Protein AF-0000000086656055 (afdb_homodimer)

Radius of gyration: 30.6 Å; Cα contacts (8 Å, |Δi|>4): 440; chains: 2; bounding box: 46×100×83 Å

pLDDT: mean 81.06, std 20.97, range [21.2, 97.69]

Foldseek 3Di:
DVPVVVCCVVVPCPPPPVPCPLVNLVVVVVVVVVCCVPDPDHDPDDVVSVVSNVVVVVVVVVVVVVVVVVLLVVCLQQLVVLLVVQVPDDPVGGPDDPVSNVVSVVSVVVVVVVCCVVCVVPPDPVCNPPPVVVVGDDDDQQDKFKKAFQAWDWFQDAPPPPPDIDIDHHGDMDIGRRNSCVVVCVVVRMGTD/DVPVVVCCVVVPCPDPPVCCPLVNLVVVVVVVVVCCVPDPDHDPDDVVSVVSNVVVVVVVVVVVVVVVVVLLVVCLQQLVVLLVVQVPDDPVGGPDDPVSNVVSVVSVVVVVVVCCVVCVVPPDPVCNPPPVVVVGDDDDQQDKFKKAFQAWAWFQDAPPPPPDIDIHHHGDMDIGRRNSCVVVCVVVRMGTD

Solvent-accessible surface area (backbone atoms only — not comparable to full-atom values): 21662 Å² total; per-residue (Å²): 126,79,67,60,62,62,43,51,72,69,54,55,65,70,56,82,60,77,67,52,47,72,55,48,43,51,52,51,44,50,48,52,32,35,32,50,68,64,39,66,53,88,55,68,57,56,60,67,54,52,51,51,49,52,50,47,47,51,50,51,50,50,49,53,50,48,37,53,48,50,52,51,50,47,38,68,62,23,33,63,47,51,52,56,55,50,70,74,41,52,82,95,64,45,41,58,51,73,69,51,46,50,48,41,52,52,49,50,51,52,52,50,50,50,45,49,59,55,40,66,70,72,48,63,79,82,62,64,69,71,60,60,76,77,70,46,41,73,64,60,49,73,43,73,34,42,32,32,24,67,36,72,42,75,68,41,55,46,82,90,48,83,92,46,61,45,69,42,49,57,69,37,71,50,78,44,43,35,65,59,41,49,66,37,46,77,72,54,46,29,41,41,102,127,78,68,58,62,63,44,49,73,69,53,54,67,71,58,82,60,76,66,51,46,72,55,47,42,50,52,52,45,50,48,53,32,35,32,50,68,65,39,67,52,88,55,67,57,56,60,68,53,51,51,52,48,51,51,49,46,50,50,52,51,50,49,52,49,49,39,53,49,50,52,52,50,47,38,67,62,22,33,62,47,51,52,55,55,50,71,74,42,52,81,95,64,46,41,58,50,72,68,51,47,51,48,40,52,52,49,50,52,52,52,50,49,50,45,48,60,54,40,65,70,72,49,63,81,82,63,64,68,72,60,61,76,77,70,46,43,72,66,61,50,73,44,74,36,43,34,32,23,68,37,71,40,76,68,41,52,48,80,90,48,82,91,47,62,46,68,42,50,57,70,38,72,50,76,44,45,35,64,59,41,49,67,36,45,75,71,54,46,29,42,42,102

Nearest PDB structures (foldseek):
  8q6o-assembly1_K  TM=7.030E-01  e=1.472E-15  Xenopus laevis
  2q9q-assembly2_F  TM=7.044E-01  e=4.323E-15  Homo sapiens
  7pfo-assembly1_G  TM=6.872E-01  e=1.896E-15  Homo sapiens
  2e9x-assembly1_D  TM=6.901E-01  e=2.443E-15  Homo sapiens
  2eho-assembly2_E  TM=6.466E-01  e=4.060E-12  Homo sapiens

InterPro domains:
  IPR008591 GINS complex subunit Sld5 [PIRSF007764] (2-193)
  IPR008591 GINS complex subunit Sld5 [PTHR21206] (64-193)
  IPR021151 GINS subunit, domain A [PF05916] (44-117)
  IPR031633 DNA replication complex GINS protein SLD5, C-terminal [PF16922] (139-193)
  IPR031633 DNA replication complex GINS protein SLD5, C-terminal [cd21692] (139-193)
  IPR036224 GINS, helical bundle-like domain superfamily [SSF158573] (20-136)
  IPR038749 GINS complex protein Sld5, alpha-helical domain [cd11711] (25-120)

Secondary structure (DSSP, 8-state):
--HHHHHHHH-----SS----HHHHHHHHHHHHHHHHH-SSPPPP-HHHHHHHHHHHHHHHHHHHHHHHHHHHHHHHTHHHHHHHHHTS-GGG-SS-HHHHHHHHHHHHHHHHHHHHHHHHHS-GGGGS--HHHH-----TT-EEEEEESS-EEEEEPTTSTT-EEEE-TT-EEEEEHHHHHHHHHHTSEEE-/--SHHHHHHH-----SS----HHHHHHHHHHHHHHHHH-SSPPPP-HHHHHHHHHHHHHHHHHHHHHHHHHHHHHHHTHHHHHHHHHTS-GGG-SS-HHHHHHHHHHHHHHHHHHHHHHHHHS-GGGGS--HHHH-----TT-EEEEEESS-EEEEEPTTSTT-EEEE-TT-EEEEEHHHHHHHHHHTSEEE-

Organism: Vespula vulgaris (NCBI:txid7454)

Structure (mmCIF, N/CA/C/O backbone):
data_AF-0000000086656055-model_v1
#
loop_
_entity.id
_entity.type
_entity.pdbx_description
1 polymer 'DNA replication complex GINS protein SLD5'
#
loop_
_atom_site.group_PDB
_atom_site.id
_atom_site.type_symbol
_atom_site.label_atom_id
_atom_site.label_alt_id
_atom_site.label_comp_id
_atom_site.label_asym_id
_atom_site.label_entity_id
_atom_site.label_seq_id
_atom_site.pdbx_PDB_ins_code
_atom_site.Cartn_x
_atom_site.Cartn_y
_atom_site.Cartn_z
_atom_site.occupancy
_atom_site.B_iso_or_equiv
_atom_site.auth_seq_id
_atom_site.auth_comp_id
_atom_site.auth_asym_id
_atom_site.auth_atom_id
_atom_site.pdbx_PDB_model_num
ATOM 1 N N . MET A 1 1 ? 23.078 -14.117 -19.203 1 21.2 1 MET A N 1
ATOM 2 C CA . MET A 1 1 ? 22.047 -13.094 -19.375 1 21.2 1 MET A CA 1
ATOM 3 C C . MET A 1 1 ? 20.984 -13.195 -18.281 1 21.2 1 MET A C 1
ATOM 5 O O . MET A 1 1 ? 20.219 -12.266 -18.078 1 21.2 1 MET A O 1
ATOM 9 N N . ASP A 1 2 ? 20.656 -14.328 -17.828 1 24.36 2 ASP A N 1
ATOM 10 C CA . ASP A 1 2 ? 19.766 -14.906 -16.828 1 24.36 2 ASP A CA 1
ATOM 11 C C . ASP A 1 2 ? 20.125 -14.43 -15.422 1 24.36 2 ASP A C 1
ATOM 13 O O . ASP A 1 2 ? 19.266 -14.336 -14.547 1 24.36 2 ASP A O 1
ATOM 17 N N . ASP A 1 3 ? 21.375 -14.211 -15.07 1 25.97 3 ASP A N 1
ATOM 18 C CA . ASP A 1 3 ? 22.047 -13.914 -13.812 1 25.97 3 ASP A CA 1
ATOM 19 C C . ASP A 1 3 ? 21.734 -12.492 -13.352 1 25.97 3 ASP A C 1
ATOM 21 O O . ASP A 1 3 ? 21.781 -12.195 -12.156 1 25.97 3 ASP A O 1
ATOM 25 N N . ILE A 1 4 ? 21.719 -11.461 -14.297 1 27.83 4 ILE A N 1
ATOM 26 C CA . ILE A 1 4 ? 21.625 -10.023 -14.031 1 27.83 4 ILE A CA 1
ATOM 27 C C . ILE A 1 4 ? 20.281 -9.703 -13.383 1 27.83 4 ILE A C 1
ATOM 29 O O . ILE A 1 4 ? 20.156 -8.727 -12.641 1 27.83 4 ILE A O 1
ATOM 33 N N . LEU A 1 5 ? 19.219 -10.25 -13.898 1 27.14 5 LEU A N 1
ATOM 34 C CA . LEU A 1 5 ? 17.891 -9.852 -13.445 1 27.14 5 LEU A CA 1
ATOM 35 C C . LEU A 1 5 ? 17.688 -10.195 -11.977 1 27.14 5 LEU A C 1
ATOM 37 O O . LEU A 1 5 ? 17 -9.469 -11.25 1 27.14 5 LEU A O 1
ATOM 41 N N . ARG A 1 6 ? 18.203 -11.32 -11.453 1 30.91 6 ARG A N 1
ATOM 42 C CA . ARG A 1 6 ? 18.141 -11.742 -10.055 1 30.91 6 ARG A CA 1
ATOM 43 C C . ARG A 1 6 ? 18.812 -10.719 -9.148 1 30.91 6 ARG A C 1
ATOM 45 O O . ARG A 1 6 ? 18.344 -10.469 -8.031 1 30.91 6 ARG A O 1
ATOM 52 N N . GLU A 1 7 ? 19.969 -10.219 -9.586 1 29.55 7 GLU A N 1
ATOM 53 C CA . GLU A 1 7 ? 20.812 -9.266 -8.867 1 29.55 7 GLU A CA 1
ATOM 54 C C . GLU A 1 7 ? 20.141 -7.906 -8.742 1 29.55 7 GLU A C 1
ATOM 56 O O . GLU A 1 7 ? 20.344 -7.188 -7.766 1 29.55 7 GLU A O 1
ATOM 61 N N . GLU A 1 8 ? 19.484 -7.484 -9.828 1 28.84 8 GLU A N 1
ATOM 62 C CA . GLU A 1 8 ? 18.891 -6.148 -9.852 1 28.84 8 GLU A CA 1
ATOM 63 C C . GLU A 1 8 ? 17.703 -6.047 -8.898 1 28.84 8 GLU A C 1
ATOM 65 O O . GLU A 1 8 ? 17.422 -4.973 -8.359 1 28.84 8 GLU A O 1
ATOM 70 N N . ILE A 1 9 ? 16.812 -7.078 -8.836 1 30.8 9 ILE A N 1
ATOM 71 C CA . ILE A 1 9 ? 15.781 -6.988 -7.809 1 30.8 9 ILE A CA 1
ATOM 72 C C . ILE A 1 9 ? 16.422 -7.051 -6.426 1 30.8 9 ILE A C 1
ATOM 74 O O . ILE A 1 9 ? 16.016 -6.336 -5.512 1 30.8 9 ILE A O 1
ATOM 78 N N . ALA A 1 10 ? 17.375 -8.008 -6.145 1 29.77 10 ALA A N 1
ATOM 79 C CA . ALA A 1 10 ? 18.094 -8.125 -4.883 1 29.77 10 ALA A CA 1
ATOM 80 C C . ALA A 1 10 ? 18.938 -6.883 -4.613 1 29.77 10 ALA A C 1
ATOM 82 O O . ALA A 1 10 ? 19.094 -6.465 -3.463 1 29.77 10 ALA A O 1
ATOM 83 N N . ASP A 1 11 ? 19.844 -6.488 -5.586 1 29.47 11 ASP A N 1
ATOM 84 C CA . ASP A 1 11 ? 20.859 -5.445 -5.465 1 29.47 11 ASP A CA 1
ATOM 85 C C . ASP A 1 11 ? 20.234 -4.055 -5.602 1 29.47 11 ASP A C 1
ATOM 87 O O . ASP A 1 11 ? 20.938 -3.084 -5.895 1 29.47 11 ASP A O 1
ATOM 91 N N . LEU A 1 12 ? 19.031 -3.891 -6.266 1 28.66 12 LEU A N 1
ATOM 92 C CA . LEU A 1 12 ? 18.688 -2.496 -5.992 1 28.66 12 LEU A CA 1
ATOM 93 C C . LEU A 1 12 ? 19.094 -2.105 -4.578 1 28.66 12 LEU A C 1
ATOM 95 O O . LEU A 1 12 ? 18.625 -2.705 -3.605 1 28.66 12 LEU A O 1
ATOM 99 N N . ASP A 1 13 ? 20.297 -1.839 -4.348 1 27.83 13 ASP A N 1
ATOM 100 C CA . ASP A 1 13 ? 21 -1.102 -3.299 1 27.83 13 ASP A CA 1
ATOM 101 C C . ASP A 1 13 ? 20.062 -0.095 -2.625 1 27.83 13 ASP A C 1
ATOM 103 O O . ASP A 1 13 ? 20.031 1.077 -3.004 1 27.83 13 ASP A O 1
ATOM 107 N N . ILE A 1 14 ? 18.766 -0.326 -2.57 1 30.94 14 ILE A N 1
ATOM 108 C CA . ILE A 1 14 ? 18.172 0.577 -1.591 1 30.94 14 ILE A CA 1
ATOM 109 C C . ILE A 1 14 ? 19.156 0.821 -0.45 1 30.94 14 ILE A C 1
ATOM 111 O O . ILE A 1 14 ? 19.516 -0.11 0.272 1 30.94 14 ILE A O 1
ATOM 115 N N . GLU A 1 15 ? 20.234 1.447 -0.644 1 30.2 15 GLU A N 1
ATOM 116 C CA . GLU A 1 15 ? 21.047 1.995 0.437 1 30.2 15 GLU A CA 1
ATOM 117 C C . GLU A 1 15 ? 20.344 1.842 1.785 1 30.2 15 GLU A C 1
ATOM 119 O O . GLU A 1 15 ? 19.109 1.752 1.848 1 30.2 15 GLU A O 1
ATOM 124 N N . GLU A 1 16 ? 20.984 1.307 2.838 1 32.03 16 GLU A N 1
ATOM 125 C CA . GLU A 1 16 ? 20.703 1.266 4.27 1 32.03 16 GLU A CA 1
ATOM 126 C C . GLU A 1 16 ? 19.812 2.426 4.691 1 32.03 16 GLU A C 1
ATOM 128 O O . GLU A 1 16 ? 19.781 2.795 5.867 1 32.03 16 GLU A O 1
ATOM 133 N N . GLU A 1 17 ? 19.688 3.434 3.895 1 34.53 17 GLU A N 1
ATOM 134 C CA . GLU A 1 17 ? 18.734 4.379 4.457 1 34.53 17 GLU A CA 1
ATOM 135 C C . GLU A 1 17 ? 17.516 3.654 5.035 1 34.53 17 GLU A C 1
ATOM 137 O O . GLU A 1 17 ? 17.031 2.693 4.445 1 34.53 17 GLU A O 1
ATOM 142 N N . GLU A 1 18 ? 17.344 3.643 6.352 1 37.19 18 GLU A N 1
ATOM 143 C CA . GLU A 1 18 ? 16.328 2.949 7.152 1 37.19 18 GLU A CA 1
ATOM 144 C C . GLU A 1 18 ? 15.094 2.619 6.324 1 37.19 18 GLU A C 1
ATOM 146 O O . GLU A 1 18 ? 14.406 3.521 5.844 1 37.19 18 GLU A O 1
ATOM 151 N N . VAL A 1 19 ? 15.117 1.84 5.301 1 38.5 19 VAL A N 1
ATOM 152 C CA . VAL A 1 19 ? 13.906 1.247 4.742 1 38.5 19 VAL A CA 1
ATOM 153 C C . VAL A 1 19 ? 12.766 1.342 5.758 1 38.5 19 VAL A C 1
ATOM 155 O O . VAL A 1 19 ? 12.773 0.646 6.777 1 38.5 19 VAL A O 1
ATOM 158 N N . LEU A 1 20 ? 12.406 2.395 6.25 1 46.56 20 LEU A N 1
ATOM 159 C CA . LEU A 1 20 ? 11.062 2.363 6.812 1 46.56 20 LEU A CA 1
ATOM 160 C C . LEU A 1 20 ? 10.234 1.247 6.18 1 46.56 20 LEU A C 1
ATOM 162 O O . LEU A 1 20 ? 9.992 1.257 4.973 1 46.56 20 LEU A O 1
ATOM 166 N N . THR A 1 21 ? 10.617 -0.072 6.449 1 51.25 21 THR A N 1
ATOM 167 C CA . THR A 1 21 ? 9.766 -1.158 5.98 1 51.25 21 THR A CA 1
ATOM 168 C C . THR A 1 21 ? 8.375 -0.643 5.637 1 51.25 21 THR A C 1
ATOM 170 O O . THR A 1 21 ? 7.953 0.404 6.133 1 51.25 21 THR A O 1
ATOM 173 N N . ALA A 1 22 ? 7.902 -0.973 4.441 1 55.06 22 ALA A N 1
ATOM 174 C CA . ALA A 1 22 ? 6.551 -0.611 4.023 1 55.06 22 ALA A CA 1
ATOM 175 C C . ALA A 1 22 ? 5.652 -0.368 5.234 1 55.06 22 ALA A C 1
ATOM 177 O O . ALA A 1 22 ? 4.871 0.588 5.254 1 55.06 22 ALA A O 1
ATOM 178 N N . GLU A 1 23 ? 5.938 -1.259 6.223 1 57.47 23 GLU A N 1
ATOM 179 C CA . GLU A 1 23 ? 5.098 -1.159 7.414 1 57.47 23 GLU A CA 1
ATOM 180 C C . GLU A 1 23 ? 5.387 0.123 8.188 1 57.47 23 GLU A C 1
ATOM 182 O O . GLU A 1 23 ? 4.465 0.805 8.641 1 57.47 23 GLU A O 1
ATOM 187 N N . ASN A 1 24 ? 6.637 0.368 8.148 1 67.94 24 ASN A N 1
ATOM 188 C CA . ASN A 1 24 ? 7.031 1.541 8.922 1 67.94 24 ASN A CA 1
ATOM 189 C C . ASN A 1 24 ? 6.68 2.836 8.195 1 67.94 24 ASN A C 1
ATOM 191 O O . ASN A 1 24 ? 6.25 3.807 8.82 1 67.94 24 ASN A O 1
ATOM 195 N N . ALA A 1 25 ? 6.727 2.682 6.938 1 68.62 25 ALA A N 1
ATOM 196 C CA . ALA A 1 25 ? 6.406 3.871 6.152 1 68.62 25 ALA A CA 1
ATOM 197 C C . ALA A 1 25 ? 4.918 4.199 6.238 1 68.62 25 ALA A C 1
ATOM 199 O O . ALA A 1 25 ? 4.539 5.367 6.363 1 68.62 25 ALA A O 1
ATOM 200 N N . LEU A 1 26 ? 4.125 3.174 6.316 1 75.44 26 LEU A N 1
ATOM 201 C CA . LEU A 1 26 ? 2.678 3.355 6.395 1 75.44 26 LEU A CA 1
ATOM 202 C C . LEU A 1 26 ? 2.281 4.008 7.715 1 75.44 26 LEU A C 1
ATOM 204 O O . LEU A 1 26 ? 1.48 4.945 7.73 1 75.44 26 LEU A O 1
ATOM 208 N N . GLU A 1 27 ? 2.855 3.461 8.656 1 79.19 27 GLU A N 1
ATOM 209 C CA . GLU A 1 27 ? 2.551 4.016 9.969 1 79.19 27 GLU A CA 1
ATOM 210 C C . GLU A 1 27 ? 3.006 5.469 10.07 1 79.19 27 GLU A C 1
ATOM 212 O O . GLU A 1 27 ? 2.297 6.309 10.633 1 79.19 27 GLU A O 1
ATOM 217 N N . ALA A 1 28 ? 4.148 5.723 9.586 1 83.19 28 ALA A N 1
ATOM 218 C CA . ALA A 1 28 ? 4.711 7.07 9.641 1 83.19 28 ALA A CA 1
ATOM 219 C C . ALA A 1 28 ? 3.832 8.062 8.883 1 83.19 28 ALA A C 1
ATOM 221 O O . ALA A 1 28 ? 3.586 9.172 9.359 1 83.19 28 ALA A O 1
ATOM 222 N N . ILE A 1 29 ? 3.375 7.652 7.762 1 82.06 29 ILE A N 1
ATOM 223 C CA . ILE A 1 29 ? 2.562 8.547 6.941 1 82.06 29 ILE A CA 1
ATOM 224 C C . ILE A 1 29 ? 1.197 8.75 7.598 1 82.06 29 ILE A C 1
ATOM 226 O O . ILE A 1 29 ? 0.623 9.836 7.527 1 82.06 29 ILE A O 1
ATOM 230 N N . GLU A 1 30 ? 0.722 7.738 8.117 1 84.81 30 GLU A N 1
ATOM 231 C CA . GLU A 1 30 ? -0.55 7.852 8.828 1 84.81 30 GLU A CA 1
ATOM 232 C C . GLU A 1 30 ? -0.446 8.82 10 1 84.81 30 GLU A C 1
ATOM 234 O O . GLU A 1 30 ? -1.353 9.625 10.234 1 84.81 30 GLU A O 1
ATOM 239 N N . ASN A 1 31 ? 0.591 8.672 10.688 1 88.19 31 ASN A N 1
ATOM 240 C CA . ASN A 1 31 ? 0.821 9.586 11.797 1 88.19 31 ASN A CA 1
ATOM 241 C C . ASN A 1 31 ? 0.947 11.031 11.312 1 88.19 31 ASN A C 1
ATOM 243 O O . ASN A 1 31 ? 0.385 11.945 11.914 1 88.19 31 ASN A O 1
ATOM 247 N N . ALA A 1 32 ? 1.705 11.18 10.289 1 91.44 32 ALA A N 1
ATOM 248 C CA . ALA A 1 32 ? 1.861 12.516 9.711 1 91.44 32 ALA A CA 1
ATOM 249 C C . ALA A 1 32 ? 0.515 13.078 9.273 1 91.44 32 ALA A C 1
ATOM 251 O O . ALA A 1 32 ? 0.246 14.273 9.461 1 91.44 32 ALA A O 1
ATOM 252 N N . TRP A 1 33 ? -0.268 12.227 8.695 1 91.44 33 TRP A N 1
ATOM 253 C CA . TRP A 1 33 ? -1.6 12.625 8.25 1 91.44 33 TRP A CA 1
ATOM 254 C C . TRP A 1 33 ? -2.461 13.062 9.438 1 91.44 33 TRP A C 1
ATOM 256 O O . TRP A 1 33 ? -3.088 14.117 9.398 1 91.44 33 TRP A O 1
ATOM 266 N N . LEU A 1 34 ? -2.48 12.273 10.43 1 93.31 34 LEU A N 1
ATOM 267 C CA . LEU A 1 34 ? -3.275 12.594 11.609 1 93.31 34 LEU A CA 1
ATOM 268 C C . LEU A 1 34 ? -2.818 13.906 12.234 1 93.31 34 LEU A C 1
ATOM 270 O O . LEU A 1 34 ? -3.645 14.75 12.594 1 93.31 34 LEU A O 1
ATOM 274 N N . ASN A 1 35 ? -1.538 14.047 12.383 1 95.88 35 ASN A N 1
ATOM 275 C CA . ASN A 1 35 ? -0.995 15.281 12.938 1 95.88 35 ASN A CA 1
ATOM 276 C C . ASN A 1 35 ? -1.42 16.5 12.117 1 95.88 35 ASN A C 1
ATOM 278 O O . ASN A 1 35 ? -1.845 17.516 12.672 1 95.88 35 ASN A O 1
ATOM 282 N N . GLU A 1 36 ? -1.27 16.359 10.82 1 96.31 36 GLU A N 1
ATOM 283 C CA . GLU A 1 36 ? -1.662 17.469 9.953 1 96.31 36 GLU A CA 1
ATOM 284 C C . GLU A 1 36 ? -3.158 17.75 10.062 1 96.31 36 GLU A C 1
ATOM 286 O O . GLU A 1 36 ? -3.576 18.906 10.094 1 96.31 36 GLU A O 1
ATOM 291 N N . LYS A 1 37 ? -3.934 16.719 10.141 1 95.62 37 LYS A N 1
ATOM 292 C CA . LYS A 1 37 ? -5.391 16.828 10.164 1 95.62 37 LYS A CA 1
ATOM 293 C C . LYS A 1 37 ? -5.867 17.516 11.438 1 95.62 37 LYS A C 1
ATOM 295 O O . LYS A 1 37 ? -6.773 18.359 11.391 1 95.62 37 LYS A O 1
ATOM 300 N N . PHE A 1 38 ? -5.203 17.25 12.555 1 96.12 38 PHE A N 1
ATOM 301 C CA . PHE A 1 38 ? -5.77 17.688 13.82 1 96.12 38 PHE A CA 1
ATOM 302 C C . PHE A 1 38 ? -4.977 18.859 14.391 1 96.12 38 PHE A C 1
ATOM 304 O O . PHE A 1 38 ? -5.359 19.453 15.406 1 96.12 38 PHE A O 1
ATOM 311 N N . SER A 1 39 ? -3.879 19.219 13.758 1 97.62 39 SER A N 1
ATOM 312 C CA . SER A 1 39 ? -3.158 20.422 14.156 1 97.62 39 SER A CA 1
ATOM 313 C C . SER A 1 39 ? -3.854 21.672 13.633 1 97.62 39 SER A C 1
ATOM 315 O O . SER A 1 39 ? -4.328 21.703 12.5 1 97.62 39 SER A O 1
ATOM 317 N N . PRO A 1 40 ? -3.902 22.719 14.406 1 96.75 40 PRO A N 1
ATOM 318 C CA . PRO A 1 40 ? -4.492 23.969 13.906 1 96.75 40 PRO A CA 1
ATOM 319 C C . PRO A 1 40 ? -3.596 24.672 12.891 1 96.75 40 PRO A C 1
ATOM 321 O O . PRO A 1 40 ? -4.098 25.359 12 1 96.75 40 PRO A O 1
ATOM 324 N N . GLU A 1 41 ? -2.303 24.484 13.023 1 97.31 41 GLU A N 1
ATOM 325 C CA . GLU A 1 41 ? -1.353 25.109 12.117 1 97.31 41 GLU A CA 1
ATOM 326 C C . GLU A 1 41 ? -0.838 24.109 11.078 1 97.31 41 GLU A C 1
ATOM 328 O O . GLU A 1 41 ? -1.028 22.906 11.219 1 97.31 41 GLU A O 1
ATOM 333 N N . ILE A 1 42 ? -0.306 24.656 10.023 1 97.62 42 ILE A N 1
ATOM 334 C CA . ILE A 1 42 ? 0.358 23.797 9.047 1 97.62 42 ILE A CA 1
ATOM 335 C C . ILE A 1 42 ? 1.682 23.297 9.617 1 97.62 42 ILE A C 1
ATOM 337 O O . ILE A 1 42 ? 2.412 24.047 10.266 1 97.62 42 ILE A O 1
ATOM 341 N N . LEU A 1 43 ? 1.909 22.031 9.438 1 97.25 43 LEU A N 1
ATOM 342 C CA . LEU A 1 43 ? 3.133 21.422 9.945 1 97.25 43 LEU A CA 1
ATOM 343 C C . LEU A 1 43 ? 4.184 21.312 8.844 1 97.25 43 LEU A C 1
ATOM 345 O O . LEU A 1 43 ? 3.877 21.516 7.664 1 97.25 43 LEU A O 1
ATOM 349 N N . PRO A 1 44 ? 5.449 21.062 9.312 1 95.62 44 PRO A N 1
ATOM 350 C CA . PRO A 1 44 ? 6.453 20.828 8.266 1 95.62 44 PRO A CA 1
ATOM 351 C C . PRO A 1 44 ? 6.062 19.719 7.301 1 95.62 44 PRO A C 1
ATOM 353 O O . PRO A 1 44 ? 5.543 18.688 7.723 1 95.62 44 PRO A O 1
ATOM 356 N N . HIS A 1 45 ? 6.32 19.984 6.055 1 94.56 45 HIS A N 1
ATOM 357 C CA . HIS A 1 45 ? 5.91 19.016 5.051 1 94.56 45 HIS A CA 1
ATOM 358 C C . HIS A 1 45 ? 6.672 17.703 5.207 1 94.56 45 HIS A C 1
ATOM 360 O O . HIS A 1 45 ? 7.812 17.703 5.68 1 94.56 45 HIS A O 1
ATOM 366 N N . LYS A 1 46 ? 6.016 16.688 4.895 1 92.06 46 LYS A N 1
ATOM 367 C CA . LYS A 1 46 ? 6.617 15.359 4.934 1 92.06 46 LYS A CA 1
ATOM 368 C C . LYS A 1 46 ? 6.746 14.773 3.529 1 92.06 46 LYS A C 1
ATOM 370 O O . LYS A 1 46 ? 6.363 13.633 3.291 1 92.06 46 LYS A O 1
ATOM 375 N N . PHE A 1 47 ? 7.352 15.5 2.725 1 88 47 PHE A N 1
ATOM 376 C CA . PHE A 1 47 ? 7.453 15.133 1.316 1 88 47 PHE A CA 1
ATOM 377 C C . PHE A 1 47 ? 8.156 13.789 1.156 1 88 47 PHE A C 1
ATOM 379 O O . PHE A 1 47 ? 7.75 12.969 0.331 1 88 47 PHE A O 1
ATOM 386 N N . ASP A 1 48 ? 9.172 13.625 1.886 1 87.06 48 ASP A N 1
ATOM 387 C CA . ASP A 1 48 ? 9.938 12.383 1.786 1 87.06 48 ASP A CA 1
ATOM 388 C C . ASP A 1 48 ? 9.062 11.172 2.129 1 87.06 48 ASP A C 1
ATOM 390 O O . ASP A 1 48 ? 9.164 10.125 1.487 1 87.06 48 ASP A O 1
ATOM 394 N N . LEU A 1 49 ? 8.25 11.352 3.115 1 86.44 49 LEU A N 1
ATOM 395 C CA . LEU A 1 49 ? 7.355 10.266 3.514 1 86.44 49 LEU A CA 1
ATOM 396 C C . LEU A 1 49 ? 6.312 10 2.436 1 86.44 49 LEU A C 1
ATOM 398 O O . LEU A 1 49 ? 6 8.844 2.141 1 86.44 49 LEU A O 1
ATOM 402 N N . VAL A 1 50 ? 5.824 11.055 1.857 1 87.88 50 VAL A N 1
ATOM 403 C CA . VAL A 1 50 ? 4.836 10.938 0.789 1 87.88 50 VAL A CA 1
ATOM 404 C C . VAL A 1 50 ? 5.453 10.211 -0.406 1 87.88 50 VAL A C 1
ATOM 406 O O . VAL A 1 50 ? 4.844 9.289 -0.96 1 87.88 50 VAL A O 1
ATOM 409 N N . ASP A 1 51 ? 6.582 10.586 -0.692 1 86.88 51 ASP A N 1
ATOM 410 C CA . ASP A 1 51 ? 7.289 9.977 -1.811 1 86.88 51 ASP A CA 1
ATOM 411 C C . ASP A 1 51 ? 7.535 8.492 -1.558 1 86.88 51 ASP A C 1
ATOM 413 O O . ASP A 1 51 ? 7.32 7.66 -2.445 1 86.88 51 ASP A O 1
ATOM 417 N N . CYS A 1 52 ? 7.949 8.18 -0.417 1 85.19 52 CYS A N 1
ATOM 418 C CA . CYS A 1 52 ? 8.164 6.793 -0.033 1 85.19 52 CYS A CA 1
ATOM 419 C C . CYS A 1 52 ? 6.871 5.988 -0.152 1 85.19 52 CYS A C 1
ATOM 421 O O . CYS A 1 52 ? 6.879 4.863 -0.657 1 85.19 52 CYS A O 1
ATOM 423 N N . MET A 1 53 ? 5.832 6.578 0.242 1 84.69 53 MET A N 1
ATOM 424 C CA . MET A 1 53 ? 4.539 5.902 0.184 1 84.69 53 MET A CA 1
ATOM 425 C C . MET A 1 53 ? 4.117 5.652 -1.261 1 84.69 53 MET A C 1
ATOM 427 O O . MET A 1 53 ? 3.584 4.59 -1.582 1 84.69 53 MET A O 1
ATOM 431 N N . LEU A 1 54 ? 4.332 6.602 -2.062 1 86.94 54 LEU A N 1
ATOM 432 C CA . LEU A 1 54 ? 4.004 6.461 -3.477 1 86.94 54 LEU A CA 1
ATOM 433 C C . LEU A 1 54 ? 4.785 5.312 -4.105 1 86.94 54 LEU A C 1
ATOM 435 O O . LEU A 1 54 ? 4.242 4.547 -4.902 1 86.94 54 LEU A O 1
ATOM 439 N N . GLN A 1 55 ? 5.953 5.234 -3.729 1 86.38 55 GLN A N 1
ATOM 440 C CA . GLN A 1 55 ? 6.785 4.145 -4.227 1 86.38 55 GLN A CA 1
ATOM 441 C C . GLN A 1 55 ? 6.273 2.793 -3.742 1 86.38 55 GLN A C 1
ATOM 443 O O . GLN A 1 55 ? 6.238 1.825 -4.504 1 86.38 55 GLN A O 1
ATOM 448 N N . GLN A 1 56 ? 5.895 2.779 -2.514 1 82.75 56 GLN A N 1
ATOM 449 C CA . GLN A 1 56 ? 5.359 1.545 -1.949 1 82.75 56 GLN A CA 1
ATOM 450 C C . GLN A 1 56 ? 4.07 1.134 -2.65 1 82.75 56 GLN A C 1
ATOM 452 O O . GLN A 1 56 ? 3.869 -0.045 -2.953 1 82.75 56 GLN A O 1
ATOM 457 N N . ILE A 1 57 ? 3.227 2.068 -2.807 1 85.31 57 ILE A N 1
ATOM 458 C CA . ILE A 1 57 ? 1.975 1.809 -3.51 1 85.31 57 ILE A CA 1
ATOM 459 C C . ILE A 1 57 ? 2.271 1.241 -4.898 1 85.31 57 ILE A C 1
ATOM 461 O O . ILE A 1 57 ? 1.681 0.238 -5.301 1 85.31 57 ILE A O 1
ATOM 465 N N . SER A 1 58 ? 3.156 1.859 -5.602 1 88.31 58 SER A N 1
ATOM 466 C CA . SER A 1 58 ? 3.539 1.415 -6.938 1 88.31 58 SER A CA 1
ATOM 467 C C . SER A 1 58 ? 4.074 -0.012 -6.91 1 88.31 58 SER A C 1
ATOM 469 O O . SER A 1 58 ? 3.73 -0.826 -7.773 1 88.31 58 SER A O 1
ATOM 471 N N . HIS A 1 59 ? 4.891 -0.257 -5.957 1 84.94 59 HIS A N 1
ATOM 472 C CA . HIS A 1 59 ? 5.461 -1.592 -5.812 1 84.94 59 HIS A CA 1
ATOM 473 C C . HIS A 1 59 ? 4.371 -2.633 -5.574 1 84.94 59 HIS A C 1
ATOM 475 O O . HIS A 1 59 ? 4.383 -3.701 -6.188 1 84.94 59 HIS A O 1
ATOM 481 N N . MET A 1 60 ? 3.496 -2.299 -4.742 1 84.12 60 MET A N 1
ATOM 482 C CA . MET A 1 60 ? 2.395 -3.211 -4.445 1 84.12 60 MET A CA 1
ATOM 483 C C . MET A 1 60 ? 1.543 -3.455 -5.688 1 84.12 60 MET A C 1
ATOM 485 O O . MET A 1 60 ? 1.151 -4.59 -5.961 1 84.12 60 MET A O 1
ATOM 489 N N . GLU A 1 61 ? 1.249 -2.449 -6.359 1 87.5 61 GLU A N 1
ATOM 490 C CA . GLU A 1 61 ? 0.471 -2.57 -7.59 1 87.5 61 GLU A CA 1
ATOM 491 C C . GLU A 1 61 ? 1.18 -3.459 -8.609 1 87.5 61 GLU A C 1
ATOM 493 O O . GLU A 1 61 ? 0.551 -4.309 -9.242 1 87.5 61 GLU A O 1
ATOM 498 N N . GLU A 1 62 ? 2.416 -3.223 -8.742 1 89.75 62 GLU A N 1
ATOM 499 C CA . GLU A 1 62 ? 3.199 -3.998 -9.703 1 89.75 62 GLU A CA 1
ATOM 500 C C . GLU A 1 62 ? 3.221 -5.477 -9.328 1 89.75 62 GLU A C 1
ATOM 502 O O . GLU A 1 62 ? 3.139 -6.348 -10.195 1 89.75 62 GLU A O 1
ATOM 507 N N . ASN A 1 63 ? 3.383 -5.707 -8.047 1 86.12 63 ASN A N 1
ATOM 508 C CA . ASN A 1 63 ? 3.381 -7.09 -7.574 1 86.12 63 ASN A CA 1
ATOM 509 C C . ASN A 1 63 ? 2.057 -7.781 -7.879 1 86.12 63 ASN A C 1
ATOM 511 O O . ASN A 1 63 ? 2.041 -8.93 -8.328 1 86.12 63 ASN A O 1
ATOM 515 N N . MET A 1 64 ? 1.02 -7.129 -7.609 1 88.81 64 MET A N 1
ATOM 516 C CA . MET A 1 64 ? -0.306 -7.688 -7.863 1 88.81 64 MET A CA 1
ATOM 517 C C . MET A 1 64 ? -0.505 -7.961 -9.352 1 88.81 64 MET A C 1
ATOM 519 O O . MET A 1 64 ? -1.001 -9.023 -9.727 1 88.81 64 MET A O 1
ATOM 523 N N . LYS A 1 65 ? -0.127 -7.023 -10.172 1 91.38 65 LYS A N 1
ATOM 524 C CA . LYS A 1 65 ? -0.236 -7.195 -11.617 1 91.38 65 LYS A CA 1
ATOM 525 C C . LYS A 1 65 ? 0.608 -8.375 -12.102 1 91.38 65 LYS A C 1
ATOM 527 O O . LYS A 1 65 ? 0.164 -9.164 -12.938 1 91.38 65 LYS A O 1
ATOM 532 N N . SER A 1 66 ? 1.785 -8.375 -11.586 1 93.25 66 SER A N 1
ATOM 533 C CA . SER A 1 66 ? 2.678 -9.469 -11.938 1 93.25 66 SER A CA 1
ATOM 534 C C . SER A 1 66 ? 2.082 -10.82 -11.547 1 93.25 66 SER A C 1
ATOM 536 O O . SER A 1 66 ? 2.121 -11.773 -12.328 1 93.25 66 SER A O 1
ATOM 538 N N . TYR A 1 67 ? 1.559 -10.914 -10.367 1 94.94 67 TYR A N 1
ATOM 539 C CA . TYR A 1 67 ? 0.9 -12.133 -9.906 1 94.94 67 TYR A CA 1
ATOM 540 C C . TYR A 1 67 ? -0.198 -12.562 -10.867 1 94.94 67 TYR A C 1
ATOM 542 O O . TYR A 1 67 ? -0.24 -13.719 -11.297 1 94.94 67 TYR A O 1
ATOM 550 N N . LEU A 1 68 ? -1.073 -11.688 -11.203 1 94 68 LEU A N 1
ATOM 551 C CA . LEU A 1 68 ? -2.197 -11.984 -12.086 1 94 68 LEU A CA 1
ATOM 552 C C . LEU A 1 68 ? -1.71 -12.359 -13.477 1 94 68 LEU A C 1
ATOM 554 O O . LEU A 1 68 ? -2.234 -13.281 -14.094 1 94 68 LEU A O 1
ATOM 558 N N . ARG A 1 69 ? -0.734 -11.641 -13.953 1 95.88 69 ARG A N 1
ATOM 559 C CA . ARG A 1 69 ? -0.171 -11.922 -15.266 1 95.88 69 ARG A CA 1
ATOM 560 C C . ARG A 1 69 ? 0.424 -13.32 -15.32 1 95.88 69 ARG A C 1
ATOM 562 O O . ARG A 1 69 ? 0.225 -14.055 -16.297 1 95.88 69 ARG A O 1
ATOM 569 N N . ILE A 1 70 ? 1.146 -13.641 -14.328 1 97.25 70 ILE A N 1
ATOM 570 C CA . ILE A 1 70 ? 1.793 -14.953 -14.273 1 97.25 70 ILE A CA 1
ATOM 571 C C . ILE A 1 70 ? 0.735 -16.047 -14.281 1 97.25 70 ILE A C 1
ATOM 573 O O . ILE A 1 70 ? 0.887 -17.062 -14.977 1 97.25 70 ILE A O 1
ATOM 577 N N . ARG A 1 71 ? -0.346 -15.883 -13.531 1 97.38 71 ARG A N 1
ATOM 578 C CA . ARG A 1 71 ? -1.421 -16.875 -13.516 1 97.38 71 ARG A CA 1
ATOM 579 C C . ARG A 1 71 ? -2.062 -17 -14.891 1 97.38 71 ARG A C 1
ATOM 581 O O . ARG A 1 71 ? -2.279 -18.109 -15.375 1 97.38 71 ARG A O 1
ATOM 588 N N . LEU A 1 72 ? -2.301 -15.906 -15.516 1 97.25 72 LEU A N 1
ATOM 589 C CA . LEU A 1 72 ? -2.908 -15.945 -16.844 1 97.25 72 LEU A CA 1
ATOM 590 C C . LEU A 1 72 ? -1.978 -16.609 -17.844 1 97.25 72 LEU A C 1
ATOM 592 O O . LEU A 1 72 ? -2.432 -17.344 -18.734 1 97.25 72 LEU A O 1
ATOM 596 N N . GLU A 1 73 ? -0.729 -16.312 -17.75 1 97.31 73 GLU A N 1
ATOM 597 C CA . GLU A 1 73 ? 0.258 -16.938 -18.625 1 97.31 73 GLU A CA 1
ATOM 598 C C . GLU A 1 73 ? 0.263 -18.453 -18.453 1 97.31 73 GLU A C 1
ATOM 600 O O . GLU A 1 73 ? 0.334 -19.203 -19.438 1 97.31 73 GLU A O 1
ATOM 605 N N . LYS A 1 74 ? 0.251 -18.922 -17.219 1 97.69 74 LYS A N 1
ATOM 606 C CA . LYS A 1 74 ? 0.202 -20.359 -16.969 1 97.69 74 LYS A CA 1
ATOM 607 C C . LYS A 1 74 ? -1.076 -20.969 -17.531 1 97.69 74 LYS A C 1
ATOM 609 O O . LYS A 1 74 ? -1.05 -22.078 -18.062 1 97.69 74 LYS A O 1
ATOM 614 N N . ILE A 1 75 ? -2.176 -20.281 -17.359 1 97.62 75 ILE A N 1
ATOM 615 C CA . ILE A 1 75 ? -3.449 -20.766 -17.875 1 97.62 75 ILE A CA 1
ATOM 616 C C . ILE A 1 75 ? -3.367 -20.906 -19.406 1 97.62 75 ILE A C 1
ATOM 618 O O . ILE A 1 75 ? -3.826 -21.906 -19.969 1 97.62 75 ILE A O 1
ATOM 622 N N . GLU A 1 76 ? -2.789 -19.938 -20.047 1 95.81 76 GLU A N 1
ATOM 623 C CA . GLU A 1 76 ? -2.621 -20 -21.5 1 95.81 76 GLU A CA 1
ATOM 624 C C . GLU A 1 76 ? -1.7 -21.156 -21.906 1 95.81 76 GLU A C 1
ATOM 626 O O . GLU A 1 76 ? -1.976 -21.859 -22.859 1 95.81 76 GLU A O 1
ATOM 631 N N . LYS A 1 77 ? -0.696 -21.328 -21.188 1 95.06 77 LYS A N 1
ATOM 632 C CA . LYS A 1 77 ? 0.328 -22.312 -21.516 1 95.06 77 LYS A CA 1
ATOM 633 C C . LYS A 1 77 ? -0.176 -23.734 -21.281 1 95.06 77 LYS A C 1
ATOM 635 O O . LYS A 1 77 ? 0.145 -24.656 -22.047 1 95.06 77 LYS A O 1
ATOM 640 N N . TYR A 1 78 ? -0.958 -23.906 -20.25 1 96.19 78 TYR A N 1
ATOM 641 C CA . TYR A 1 78 ? -1.394 -25.25 -19.859 1 96.19 78 TYR A CA 1
ATOM 642 C C . TYR A 1 78 ? -2.914 -25.344 -19.828 1 96.19 78 TYR A C 1
ATOM 644 O O . TYR A 1 78 ? -3.488 -25.953 -18.922 1 96.19 78 TYR A O 1
ATOM 652 N N . THR A 1 79 ? -3.566 -24.75 -20.719 1 95.31 79 THR A N 1
ATOM 653 C CA . THR A 1 79 ? -5.008 -24.516 -20.703 1 95.31 79 THR A CA 1
ATOM 654 C C . THR A 1 79 ? -5.766 -25.844 -20.578 1 95.31 79 THR A C 1
ATOM 656 O O . THR A 1 79 ? -6.594 -26 -19.672 1 95.31 79 THR A O 1
ATOM 659 N N . ILE A 1 80 ? -5.488 -26.766 -21.422 1 92.44 80 ILE A N 1
ATOM 660 C CA . ILE A 1 80 ? -6.215 -28.031 -21.453 1 92.44 80 ILE A CA 1
ATOM 661 C C . ILE A 1 80 ? -5.992 -28.797 -20.141 1 92.44 80 ILE A C 1
ATOM 663 O O . ILE A 1 80 ? -6.941 -29.297 -19.547 1 92.44 80 ILE A O 1
ATOM 667 N N . HIS A 1 81 ? -4.727 -28.859 -19.781 1 94.31 81 HIS A N 1
ATOM 668 C CA . HIS A 1 81 ? -4.383 -29.516 -18.531 1 94.31 81 HIS A CA 1
ATOM 669 C C . HIS A 1 81 ? -5.102 -28.891 -17.344 1 94.31 81 HIS A C 1
ATOM 671 O O . HIS A 1 81 ? -5.719 -29.578 -16.531 1 94.31 81 HIS A O 1
ATOM 677 N N . ILE A 1 82 ? -5.066 -27.625 -17.234 1 96.62 82 ILE A N 1
ATOM 678 C CA . ILE A 1 82 ? -5.633 -26.875 -16.109 1 96.62 82 ILE A CA 1
ATOM 679 C C . ILE A 1 82 ? -7.152 -27.047 -16.094 1 96.62 82 ILE A C 1
ATOM 681 O O . ILE A 1 82 ? -7.75 -27.266 -15.039 1 96.62 82 ILE A O 1
ATOM 685 N N . LEU A 1 83 ? -7.762 -26.969 -17.25 1 95.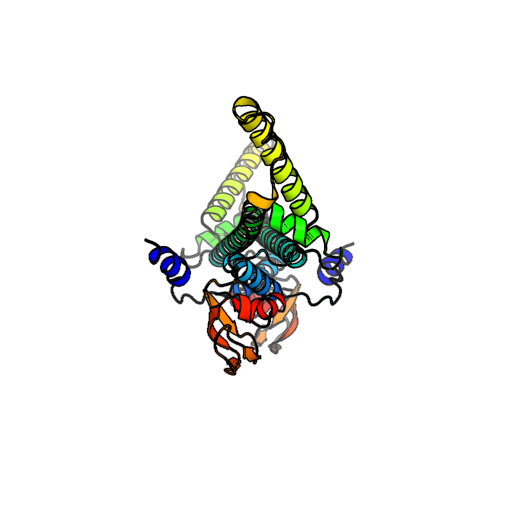44 83 LEU A N 1
ATOM 686 C CA . LEU A 1 83 ? -9.211 -27.141 -17.328 1 95.44 83 LEU A CA 1
ATOM 687 C C . LEU A 1 83 ? -9.617 -28.547 -16.938 1 95.44 83 LEU A C 1
ATOM 689 O O . LEU A 1 83 ? -10.641 -28.75 -16.266 1 95.44 83 LEU A O 1
ATOM 693 N N . SER A 1 84 ? -8.867 -29.484 -17.328 1 93.62 84 SER A N 1
ATOM 694 C CA . SER A 1 84 ? -9.141 -30.875 -16.969 1 93.62 84 SER A CA 1
ATOM 695 C C . SER A 1 84 ? -9.055 -31.078 -15.453 1 93.62 84 SER A C 1
ATOM 697 O O . SER A 1 84 ? -9.93 -31.688 -14.859 1 93.62 84 SER A O 1
ATOM 699 N N . GLU A 1 85 ? -7.988 -30.547 -14.883 1 94.31 85 GLU A N 1
ATOM 700 C CA . GLU A 1 85 ? -7.824 -30.641 -13.43 1 94.31 85 GLU A CA 1
ATOM 701 C C . GLU A 1 85 ? -8.945 -29.922 -12.703 1 94.31 85 GLU A C 1
ATOM 703 O O . GLU A 1 85 ? -9.469 -30.406 -11.703 1 94.31 85 GLU A O 1
ATOM 708 N N . GLU A 1 86 ? -9.305 -28.75 -13.148 1 96 86 GLU A N 1
ATOM 709 C CA . GLU A 1 86 ? -10.328 -27.922 -12.523 1 96 86 GLU A CA 1
ATOM 710 C C . GLU A 1 86 ? -11.695 -28.609 -12.547 1 96 86 GLU A C 1
ATOM 712 O O . GLU A 1 86 ? -12.469 -28.484 -11.594 1 96 86 GLU A O 1
ATOM 717 N N . ALA A 1 87 ? -11.984 -29.297 -13.594 1 93.94 87 ALA A N 1
ATOM 718 C CA . ALA A 1 87 ? -13.258 -30 -13.742 1 93.94 87 ALA A CA 1
ATOM 719 C C . ALA A 1 87 ? -13.414 -31.078 -12.672 1 93.94 87 ALA A C 1
ATOM 721 O O . ALA A 1 87 ? -14.539 -31.406 -12.273 1 93.94 87 ALA A O 1
ATOM 722 N N . GLY A 1 88 ? -12.312 -31.578 -12.203 1 93.94 88 GLY A N 1
ATOM 723 C CA . GLY A 1 88 ? -12.359 -32.625 -11.188 1 93.94 88 GLY A CA 1
ATOM 724 C C . GLY A 1 88 ? -12.383 -32.094 -9.773 1 93.94 88 GLY A C 1
ATOM 725 O O . GLY A 1 88 ? -12.508 -32.844 -8.812 1 93.94 88 GLY A O 1
ATOM 726 N N . ARG A 1 89 ? -12.273 -30.797 -9.625 1 93.75 89 ARG A N 1
ATOM 727 C CA . ARG A 1 89 ? -12.211 -30.188 -8.305 1 93.75 89 ARG A CA 1
ATOM 728 C C . ARG A 1 89 ? -13.586 -29.703 -7.855 1 93.75 89 ARG A C 1
ATOM 730 O O . ARG A 1 89 ? -14.398 -29.281 -8.68 1 93.75 89 ARG A O 1
ATOM 737 N N . GLU A 1 90 ? -13.781 -29.781 -6.543 1 92.88 90 GLU A N 1
ATOM 738 C CA . GLU A 1 90 ? -14.977 -29.172 -5.973 1 92.88 90 GLU A CA 1
ATOM 739 C C . GLU A 1 90 ? -14.875 -27.641 -5.992 1 92.88 90 GLU A C 1
ATOM 741 O O . GLU A 1 90 ? -13.773 -27.094 -5.953 1 92.88 90 GLU A O 1
ATOM 746 N N . PRO A 1 91 ? -15.992 -27.016 -5.965 1 87.69 91 PRO A N 1
ATOM 747 C CA . PRO A 1 91 ? -15.984 -25.547 -6.035 1 87.69 91 PRO A CA 1
ATOM 748 C C . PRO A 1 91 ? -15.148 -24.906 -4.934 1 87.69 91 PRO A C 1
ATOM 750 O O . PRO A 1 91 ? -14.445 -23.922 -5.18 1 87.69 91 PRO A O 1
ATOM 753 N N . ASP A 1 92 ? -15.141 -25.453 -3.73 1 89.5 92 ASP A N 1
ATOM 754 C CA . ASP A 1 92 ? -14.43 -24.875 -2.598 1 89.5 92 ASP A CA 1
ATOM 755 C C . ASP A 1 92 ? -12.93 -25.172 -2.686 1 89.5 92 ASP A C 1
ATOM 757 O O . ASP A 1 92 ? -12.133 -24.562 -1.963 1 89.5 92 ASP A O 1
ATOM 761 N N . GLU A 1 93 ? -12.555 -26.031 -3.658 1 91.88 93 GLU A N 1
ATOM 762 C CA . GLU A 1 93 ? -11.156 -26.406 -3.834 1 91.88 93 GLU A CA 1
ATOM 763 C C . GLU A 1 93 ? -10.617 -25.922 -5.176 1 91.88 93 GLU A C 1
ATOM 765 O O . GLU A 1 93 ? -9.555 -26.375 -5.621 1 91.88 93 GLU A O 1
ATOM 770 N N . ALA A 1 94 ? -11.367 -24.984 -5.766 1 94.38 94 ALA A N 1
ATOM 771 C CA . ALA A 1 94 ? -11 -24.516 -7.098 1 94.38 94 ALA A CA 1
ATOM 772 C C . ALA A 1 94 ? -9.672 -23.766 -7.07 1 94.38 94 ALA A C 1
ATOM 774 O O . ALA A 1 94 ? -9.398 -23.016 -6.133 1 94.38 94 ALA A O 1
ATOM 775 N N . TYR A 1 95 ? -8.898 -24.016 -8.102 1 97.12 95 TYR A N 1
ATOM 776 C CA . TYR A 1 95 ? -7.625 -23.312 -8.242 1 97.12 95 TYR A CA 1
ATOM 777 C C . TYR A 1 95 ? -7.805 -22.016 -9 1 97.12 95 TYR A C 1
ATOM 779 O O . TYR A 1 95 ? -6.984 -21.094 -8.875 1 97.12 95 TYR A O 1
ATOM 787 N N . LEU A 1 96 ? -8.875 -21.906 -9.789 1 97.56 96 LEU A N 1
ATOM 788 C CA . LEU A 1 96 ? -9.117 -20.75 -10.633 1 97.56 96 LEU A CA 1
ATOM 789 C C . LEU A 1 96 ? -10.289 -19.938 -10.109 1 97.56 96 LEU A C 1
ATOM 791 O O . LEU A 1 96 ? -11.289 -20.5 -9.641 1 97.56 96 LEU A O 1
ATOM 795 N N . THR A 1 97 ? -10.164 -18.609 -10.141 1 95.31 97 THR A N 1
ATOM 796 C CA . THR A 1 97 ? -11.336 -17.766 -9.945 1 95.31 97 THR A CA 1
ATOM 797 C C . THR A 1 97 ? -12.336 -17.953 -11.086 1 95.31 97 THR A C 1
ATOM 799 O O . THR A 1 97 ? -11.977 -18.438 -12.156 1 95.31 97 THR A O 1
ATOM 802 N N . PRO A 1 98 ? -13.555 -17.547 -10.836 1 94.94 98 PRO A N 1
ATOM 803 C CA . PRO A 1 98 ? -14.523 -17.625 -11.93 1 94.94 98 PRO A CA 1
ATOM 804 C C . PRO A 1 98 ? -14.07 -16.875 -13.18 1 94.94 98 PRO A C 1
ATOM 806 O O . PRO A 1 98 ? -14.281 -17.344 -14.297 1 94.94 98 PRO A O 1
ATOM 809 N N . GLY A 1 99 ? -13.5 -15.734 -12.984 1 95.62 99 GLY A N 1
ATOM 810 C CA . GLY A 1 99 ? -12.961 -14.984 -14.109 1 95.62 99 GLY A CA 1
ATOM 811 C C . GLY A 1 99 ? -11.859 -15.719 -14.844 1 95.62 99 GLY A C 1
ATOM 812 O O . GLY A 1 99 ? -11.828 -15.727 -16.078 1 95.62 99 GLY A O 1
ATOM 813 N N . GLU A 1 100 ? -11.039 -16.344 -14.141 1 97 100 GLU A N 1
ATOM 814 C CA . GLU A 1 100 ? -9.945 -17.094 -14.734 1 97 100 GLU A CA 1
ATOM 815 C C . GLU A 1 100 ? -10.477 -18.328 -15.484 1 97 100 GLU A C 1
ATOM 817 O O . GLU A 1 100 ? -9.953 -18.672 -16.547 1 97 100 GLU A O 1
ATOM 822 N N . LEU A 1 101 ? -11.375 -18.953 -14.867 1 97.31 101 LEU A N 1
ATOM 823 C CA . LEU A 1 101 ? -11.984 -20.109 -15.516 1 97.31 101 LEU A CA 1
ATOM 824 C C . LEU A 1 101 ? -12.617 -19.719 -16.844 1 97.31 101 LEU A C 1
ATOM 826 O O . LEU A 1 101 ? -12.438 -20.406 -17.844 1 97.31 101 LEU A O 1
ATOM 830 N N . ARG A 1 102 ? -13.359 -18.656 -16.812 1 97.38 102 ARG A N 1
ATOM 831 C CA . ARG A 1 102 ? -13.953 -18.141 -18.047 1 97.38 102 ARG A CA 1
ATOM 832 C C . ARG A 1 102 ? -12.875 -17.828 -19.078 1 97.38 102 ARG A C 1
ATOM 834 O O . ARG A 1 102 ? -13.023 -18.156 -20.266 1 97.38 102 ARG A O 1
ATOM 841 N N . PHE A 1 103 ? -11.883 -17.203 -18.656 1 97.31 103 PHE A N 1
ATOM 842 C CA . PHE A 1 103 ? -10.766 -16.875 -19.531 1 97.31 103 PHE A CA 1
ATOM 843 C C . PHE A 1 103 ? -10.188 -18.141 -20.156 1 97.31 103 PHE A C 1
ATOM 845 O O . PHE A 1 103 ? -9.945 -18.172 -21.375 1 97.31 103 PHE A O 1
ATOM 852 N N . ALA A 1 104 ? -9.93 -19.156 -19.344 1 97.31 104 ALA A N 1
ATOM 853 C CA . ALA A 1 104 ? -9.367 -20.422 -19.828 1 97.31 104 ALA A CA 1
ATOM 854 C C . ALA A 1 104 ? -10.25 -21.047 -20.891 1 97.31 104 ALA A C 1
ATOM 856 O O . ALA A 1 104 ? -9.758 -21.484 -21.938 1 97.31 104 ALA A O 1
ATOM 857 N N . LYS A 1 105 ? -11.484 -21.062 -20.688 1 96.75 105 LYS A N 1
ATOM 858 C CA . LYS A 1 105 ? -12.445 -21.641 -21.625 1 96.75 105 LYS A CA 1
ATOM 859 C C . LYS A 1 105 ? -12.469 -20.875 -22.938 1 96.75 105 LYS A C 1
ATOM 861 O O . LYS A 1 105 ? -12.477 -21.469 -24.016 1 96.75 105 LYS A O 1
ATOM 866 N N . ASP A 1 106 ? -12.578 -19.547 -22.75 1 96.62 106 ASP A N 1
ATOM 867 C CA . ASP A 1 106 ? -12.578 -18.688 -23.938 1 96.62 106 ASP A CA 1
ATOM 868 C C . ASP A 1 106 ? -11.297 -18.891 -24.766 1 96.62 106 ASP A C 1
ATOM 870 O O . ASP A 1 106 ? -11.344 -18.938 -25.984 1 96.62 106 ASP A O 1
ATOM 874 N N . TYR A 1 107 ? -10.211 -18.922 -24.078 1 94.81 107 TYR A N 1
ATOM 875 C CA . TYR A 1 107 ? -8.93 -19.125 -24.734 1 94.81 107 TYR A CA 1
ATOM 876 C C . TYR A 1 107 ? -8.898 -20.453 -25.5 1 94.81 107 TYR A C 1
ATOM 878 O O . TYR A 1 107 ? -8.5 -20.5 -26.656 1 94.81 107 TYR A O 1
ATOM 886 N N . LEU A 1 108 ? -9.305 -21.531 -24.844 1 92.5 108 LEU A N 1
ATOM 887 C CA . LEU A 1 108 ? -9.375 -22.844 -25.484 1 92.5 108 LEU A CA 1
ATOM 888 C C . LEU A 1 108 ? -10.258 -22.797 -26.734 1 92.5 108 LEU A C 1
ATOM 890 O O . LEU A 1 108 ? -9.898 -23.344 -27.781 1 92.5 108 LEU A O 1
ATOM 894 N N . GLY A 1 109 ? -11.43 -22.172 -26.547 1 91.56 109 GLY A N 1
ATOM 895 C CA . GLY A 1 109 ? -12.328 -22.031 -27.688 1 91.56 109 GLY A CA 1
ATOM 896 C C . GLY A 1 109 ? -11.695 -21.312 -28.859 1 91.56 109 GLY A C 1
ATOM 897 O O . GLY A 1 109 ? -11.891 -21.719 -30.016 1 91.56 109 GLY A O 1
ATOM 898 N N . SER A 1 110 ? -10.992 -20.281 -28.562 1 91.25 110 SER A N 1
ATOM 899 C CA . SER A 1 110 ? -10.32 -19.516 -29.609 1 91.25 110 SER A CA 1
ATOM 900 C C . SER A 1 110 ? -9.258 -20.344 -30.312 1 91.25 110 SER A C 1
ATOM 902 O O . SER A 1 110 ? -9.133 -20.297 -31.547 1 91.25 110 SER A O 1
ATOM 904 N N . VAL A 1 111 ? -8.508 -21.062 -29.578 1 86.31 111 VAL A N 1
ATOM 905 C CA . VAL A 1 111 ? -7.453 -21.906 -30.125 1 86.31 111 VAL A CA 1
ATOM 906 C C . VAL A 1 111 ? -8.07 -23.016 -30.984 1 86.31 111 VAL A C 1
ATOM 908 O O . VAL A 1 111 ? -7.574 -23.312 -32.062 1 86.31 111 VAL A O 1
ATOM 911 N N . GLU A 1 112 ? -9.078 -23.594 -30.469 1 84.06 112 GLU A N 1
ATOM 912 C CA . GLU A 1 112 ? -9.773 -24.641 -31.219 1 84.06 112 GLU A CA 1
ATOM 913 C C . GLU A 1 112 ? -10.305 -24.109 -32.531 1 84.06 112 GLU A C 1
ATOM 915 O O . GLU A 1 112 ? -10.18 -24.766 -33.562 1 84.06 112 GLU A O 1
ATOM 920 N N . ASN A 1 113 ? -10.914 -23 -32.469 1 85.5 113 ASN A N 1
ATOM 921 C CA . ASN A 1 113 ? -11.453 -22.391 -33.688 1 85.5 113 ASN A CA 1
ATOM 922 C C . ASN A 1 113 ? -10.352 -22.094 -34.688 1 85.5 113 ASN A C 1
ATOM 924 O O . ASN A 1 113 ? -10.523 -22.297 -35.906 1 85.5 113 ASN A O 1
ATOM 928 N N . LEU A 1 114 ? -9.305 -21.562 -34.25 1 83.62 114 LEU A N 1
ATOM 929 C CA . LEU A 1 114 ? -8.164 -21.25 -35.125 1 83.62 114 LEU A CA 1
ATOM 930 C C . LEU A 1 114 ? -7.621 -22.516 -35.75 1 83.62 114 LEU A C 1
ATOM 932 O O . LEU A 1 114 ? -7.336 -22.531 -36.969 1 83.62 114 LEU A O 1
ATOM 936 N N . PHE A 1 115 ? -7.453 -23.547 -35 1 78.88 115 PHE A N 1
ATOM 937 C CA . PHE A 1 115 ? -6.961 -24.812 -35.5 1 78.88 115 PHE A CA 1
ATOM 938 C C . PHE A 1 115 ? -7.906 -25.375 -36.562 1 78.88 115 PHE A C 1
ATOM 940 O O . PHE A 1 115 ? -7.465 -25.859 -37.594 1 78.88 115 PHE A O 1
ATOM 947 N N . LYS A 1 116 ? -9.148 -25.328 -36.219 1 78.38 116 LYS A N 1
ATOM 948 C CA . LYS A 1 116 ? -10.141 -25.828 -37.156 1 78.38 116 LYS A CA 1
ATOM 949 C C . LYS A 1 116 ? -10.086 -25.047 -38.469 1 78.38 116 LYS A C 1
ATOM 951 O O . LYS A 1 116 ? -10.18 -25.641 -39.562 1 78.38 116 LYS A O 1
ATOM 956 N N . THR A 1 117 ? -10 -23.797 -38.344 1 80.75 117 THR A N 1
ATOM 957 C CA . THR A 1 117 ? -9.961 -22.953 -39.531 1 80.75 117 THR A CA 1
ATOM 958 C C . THR A 1 117 ? -8.695 -23.219 -40.344 1 80.75 117 THR A C 1
ATOM 960 O O . THR A 1 117 ? -8.742 -23.312 -41.562 1 80.75 117 THR A O 1
ATOM 963 N N . VAL A 1 118 ? -7.605 -23.391 -39.688 1 76.5 118 VAL A N 1
ATOM 964 C CA . VAL A 1 118 ? -6.324 -23.594 -40.344 1 76.5 118 VAL A CA 1
ATOM 965 C C . VAL A 1 118 ? -6.223 -25.031 -40.844 1 76.5 118 VAL A C 1
ATOM 967 O O . VAL A 1 118 ? -5.734 -25.297 -41.938 1 76.5 118 VAL A O 1
ATOM 970 N N . ALA A 1 119 ? -6.484 -26.062 -39.844 1 68.06 119 ALA A N 1
ATOM 971 C CA . ALA A 1 119 ? -6.43 -27.484 -40.188 1 68.06 119 ALA A CA 1
ATOM 972 C C . ALA A 1 119 ? -7.391 -27.797 -41.344 1 68.06 119 ALA A C 1
ATOM 974 O O . ALA A 1 119 ? -7.051 -28.562 -42.25 1 68.06 119 ALA A O 1
ATOM 975 N N . LEU A 1 120 ? -8.664 -27.422 -41.219 1 61.94 120 LEU A N 1
ATOM 976 C CA . LEU A 1 120 ? -9.656 -27.672 -42.25 1 61.94 120 LEU A CA 1
ATOM 977 C C . LEU A 1 120 ? -9.18 -27.156 -43.594 1 61.94 120 LEU A C 1
ATOM 979 O O . LEU A 1 120 ? -9.539 -27.688 -44.656 1 61.94 120 LEU A O 1
ATOM 983 N N . GLN A 1 121 ? -8.438 -26.156 -43.531 1 61.53 121 GLN A N 1
ATOM 984 C CA . GLN A 1 121 ? -7.961 -25.672 -44.812 1 61.53 121 GLN A CA 1
ATOM 985 C C . GLN A 1 121 ? -6.938 -26.641 -45.406 1 61.53 121 GLN A C 1
ATOM 987 O O . GLN A 1 121 ? -6.816 -26.734 -46.656 1 61.53 121 GLN A O 1
ATOM 992 N N . HIS A 1 122 ? -6.137 -27.359 -44.562 1 62.16 122 HIS A N 1
ATOM 993 C CA . HIS A 1 122 ? -5.059 -28.141 -45.156 1 62.16 122 HIS A CA 1
ATOM 994 C C . HIS A 1 122 ? -5.148 -29.609 -44.75 1 62.16 122 HIS A C 1
ATOM 996 O O . HIS A 1 122 ? -4.406 -30.438 -45.281 1 62.16 122 HIS A O 1
ATOM 1002 N N . MET A 1 123 ? -5.82 -30.047 -43.688 1 60.78 123 MET A N 1
ATOM 1003 C CA . MET A 1 123 ? -5.684 -31.422 -43.188 1 60.78 123 MET A CA 1
ATOM 1004 C C . MET A 1 123 ? -6.762 -32.312 -43.781 1 60.78 123 MET A C 1
ATOM 1006 O O . MET A 1 123 ? -7.898 -31.891 -43.969 1 60.78 123 MET A O 1
ATOM 1010 N N . PRO A 1 124 ? -6.328 -33.562 -44.281 1 57.69 124 PRO A N 1
ATOM 1011 C CA . PRO A 1 124 ? -7.281 -34.594 -44.719 1 57.69 124 PRO A CA 1
ATOM 1012 C C . PRO A 1 124 ? -8.375 -34.875 -43.688 1 57.69 124 PRO A C 1
ATOM 1014 O O . PRO A 1 124 ? -8.203 -34.531 -42.5 1 57.69 124 PRO A O 1
ATOM 1017 N N . THR A 1 125 ? -9.594 -35.188 -44.094 1 55.78 125 THR A N 1
ATOM 1018 C CA . THR A 1 125 ? -10.805 -35.406 -43.312 1 55.78 125 THR A CA 1
ATOM 1019 C C . THR A 1 125 ? -10.484 -36.219 -42.062 1 55.78 125 THR A C 1
ATOM 1021 O O . THR A 1 125 ? -11.156 -36.094 -41.031 1 55.78 125 THR A O 1
ATOM 1024 N N . SER A 1 126 ? -9.555 -37.094 -42.125 1 54.59 126 SER A N 1
ATOM 1025 C CA . SER A 1 126 ? -9.258 -38.031 -41.062 1 54.59 126 SER A CA 1
ATOM 1026 C C . SER A 1 126 ? -8.672 -37.344 -39.844 1 54.59 126 SER A C 1
ATOM 1028 O O . SER A 1 126 ? -8.617 -37.938 -38.75 1 54.59 126 SER A O 1
ATOM 1030 N N . PHE A 1 127 ? -8.078 -36.344 -40.062 1 54.78 127 PHE A N 1
ATOM 1031 C CA . PHE A 1 127 ? -7.414 -35.688 -38.938 1 54.78 127 PHE A CA 1
ATOM 1032 C C . PHE A 1 127 ? -8.367 -34.719 -38.25 1 54.78 127 PHE A C 1
ATOM 1034 O O . PHE A 1 127 ? -7.934 -33.875 -37.469 1 54.78 127 PHE A O 1
ATOM 1041 N N . GLN A 1 128 ? -9.602 -34.844 -38.594 1 53.75 128 GLN A N 1
ATOM 1042 C CA . GLN A 1 128 ? -1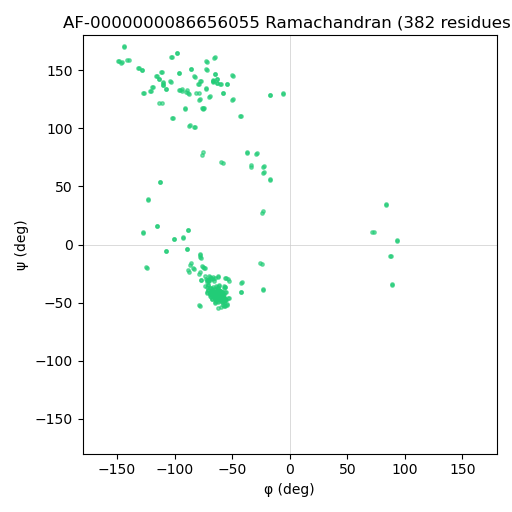0.617 -33.969 -38.094 1 53.75 128 GLN A CA 1
ATOM 1043 C C . GLN A 1 128 ? -10.641 -33.969 -36.562 1 53.75 128 GLN A C 1
ATOM 1045 O O . GLN A 1 128 ? -11.141 -33.062 -35.906 1 53.75 128 GLN A O 1
ATOM 1050 N N . GLY A 1 129 ? -10.391 -35.156 -35.906 1 53.78 129 GLY A N 1
ATOM 1051 C CA . GLY A 1 129 ? -10.5 -35.156 -34.438 1 53.78 129 GLY A CA 1
ATOM 1052 C C . GLY A 1 129 ? -9.328 -34.5 -33.75 1 53.78 129 GLY A C 1
ATOM 1053 O O . GLY A 1 129 ? -8.195 -34.969 -33.844 1 53.78 129 GLY A O 1
ATOM 1054 N N . PHE A 1 130 ? -9.344 -33.125 -33.781 1 54.44 130 PHE A N 1
ATOM 1055 C CA . PHE A 1 130 ? -8.398 -32.375 -32.969 1 54.44 130 PHE A CA 1
ATOM 1056 C C . PHE A 1 130 ? -8.016 -33.156 -31.719 1 54.44 130 PHE A C 1
ATOM 1058 O O . PHE A 1 130 ? -8.875 -33.438 -30.875 1 54.44 130 PHE A O 1
ATOM 1065 N N . GLU A 1 131 ? -7.125 -34.125 -31.828 1 61.44 131 GLU A N 1
ATOM 1066 C CA . GLU A 1 131 ? -6.703 -34.812 -30.594 1 61.44 131 GLU A CA 1
ATOM 1067 C C . GLU A 1 131 ? -6.086 -33.812 -29.609 1 61.44 131 GLU A C 1
ATOM 1069 O O . GLU A 1 131 ? -4.867 -33.656 -29.562 1 61.44 131 GLU A O 1
ATOM 1074 N N . ILE A 1 132 ? -6.941 -32.906 -28.984 1 59.88 132 ILE A N 1
ATOM 1075 C CA . ILE A 1 132 ? -6.684 -31.859 -28.031 1 59.88 132 ILE A CA 1
ATOM 1076 C C . ILE A 1 132 ? -5.688 -32.344 -26.984 1 59.88 132 ILE A C 1
ATOM 1078 O O . ILE A 1 132 ? -4.797 -31.594 -26.562 1 59.88 132 ILE A O 1
ATOM 1082 N N . ASP A 1 133 ? -5.863 -33.562 -26.578 1 60.88 133 ASP A N 1
ATOM 1083 C CA . ASP A 1 133 ? -5.035 -34.094 -25.516 1 60.88 133 ASP A CA 1
ATOM 1084 C C . ASP A 1 133 ? -3.578 -34.219 -25.953 1 60.88 133 ASP A C 1
ATOM 1086 O O . ASP A 1 133 ? -2.664 -34.156 -25.125 1 60.88 133 ASP A O 1
ATOM 1090 N N . LYS A 1 134 ? -3.439 -34.406 -27.359 1 64.62 134 LYS A N 1
ATOM 1091 C CA . LYS A 1 134 ? -2.084 -34.594 -27.859 1 64.62 134 LYS A CA 1
ATOM 1092 C C . LYS A 1 134 ? -1.325 -33.25 -27.891 1 64.62 134 LYS A C 1
ATOM 1094 O O . LYS A 1 134 ? -0.093 -33.25 -27.906 1 64.62 134 LYS A O 1
ATOM 1099 N N . ILE A 1 135 ? -2.1 -32.188 -27.844 1 66.69 135 ILE A N 1
ATOM 1100 C CA . ILE A 1 135 ? -1.421 -30.891 -27.906 1 66.69 135 ILE A CA 1
ATOM 1101 C C . ILE A 1 135 ? -1.301 -30.297 -26.516 1 66.69 135 ILE A C 1
ATOM 1103 O O . ILE A 1 135 ? -0.679 -29.234 -26.344 1 66.69 135 ILE A O 1
ATOM 1107 N N . SER A 1 136 ? -1.738 -31.109 -25.562 1 79.81 136 SER A N 1
ATOM 1108 C CA . SER A 1 136 ? -1.776 -30.609 -24.203 1 79.81 136 SER A CA 1
ATOM 1109 C C . SER A 1 136 ? -0.38 -30.562 -23.578 1 79.81 136 SER A C 1
ATOM 1111 O O . SER A 1 136 ? 0.349 -31.562 -23.625 1 79.81 136 SER A O 1
ATOM 1113 N N . THR A 1 137 ? 0.057 -29.328 -23.234 1 90.12 137 THR A N 1
ATOM 1114 C CA . THR A 1 137 ? 1.3 -29.141 -22.5 1 90.12 137 THR A CA 1
ATOM 1115 C C . THR A 1 137 ? 1.047 -29.203 -21 1 90.12 137 THR A C 1
ATOM 1117 O O . THR A 1 137 ? 0.023 -28.719 -20.516 1 90.12 137 THR A O 1
ATOM 1120 N N . LYS A 1 138 ? 1.857 -30.016 -20.359 1 93.25 138 LYS A N 1
ATOM 1121 C CA . LYS A 1 138 ? 1.745 -30.141 -18.906 1 93.25 138 LYS A CA 1
ATOM 1122 C C . LYS A 1 138 ? 2.971 -29.562 -18.219 1 93.25 138 LYS A C 1
ATOM 1124 O O . LYS A 1 138 ? 4.07 -29.578 -18.766 1 93.25 138 LYS A O 1
ATOM 1129 N N . PRO A 1 139 ? 2.789 -29.031 -17.031 1 95.38 139 PRO A N 1
ATOM 1130 C CA . PRO A 1 139 ? 3.934 -28.5 -16.281 1 95.38 139 PRO A CA 1
ATOM 1131 C C . PRO A 1 139 ? 4.957 -29.578 -15.93 1 95.38 139 PRO A C 1
ATOM 1133 O O . PRO A 1 139 ? 4.582 -30.719 -15.664 1 95.38 139 PRO A O 1
ATOM 1136 N N . ASN A 1 140 ? 6.23 -29.172 -15.992 1 95.81 140 ASN A N 1
ATOM 1137 C CA . ASN A 1 140 ? 7.301 -30.078 -15.578 1 95.81 140 ASN A CA 1
ATOM 1138 C C . ASN A 1 140 ? 7.492 -30.047 -14.07 1 95.81 140 ASN A C 1
ATOM 1140 O O . ASN A 1 140 ? 8.203 -29.203 -13.539 1 95.81 140 ASN A O 1
ATOM 1144 N N . MET A 1 141 ? 6.984 -31.016 -13.398 1 95.19 141 MET A N 1
ATOM 1145 C CA . MET A 1 141 ? 6.961 -31.078 -11.945 1 95.19 141 MET A CA 1
ATOM 1146 C C . MET A 1 141 ? 8.328 -31.484 -11.391 1 95.19 141 MET A C 1
ATOM 1148 O O . MET A 1 141 ? 8.57 -31.375 -10.195 1 95.19 141 MET A O 1
ATOM 1152 N N . GLN A 1 142 ? 9.18 -31.891 -12.211 1 93.5 142 GLN A N 1
ATOM 1153 C CA . GLN A 1 142 ? 10.492 -32.344 -11.773 1 93.5 142 GLN A CA 1
ATOM 1154 C C . GLN A 1 142 ? 11.508 -31.203 -11.805 1 93.5 142 GLN A C 1
ATOM 1156 O O . GLN A 1 142 ? 12.68 -31.422 -11.492 1 93.5 142 GLN A O 1
ATOM 1161 N N . THR A 1 143 ? 11.039 -30.031 -12.086 1 95.06 143 THR A N 1
ATOM 1162 C CA . THR A 1 143 ? 11.922 -28.875 -12.117 1 95.06 143 THR A CA 1
ATOM 1163 C C . THR A 1 143 ? 12.453 -28.562 -10.719 1 95.06 143 THR A C 1
ATOM 1165 O O . THR A 1 143 ? 11.727 -28.672 -9.734 1 95.06 143 THR A O 1
ATOM 1168 N N . HIS A 1 144 ? 13.711 -28.188 -10.688 1 95.88 144 HIS A N 1
ATOM 1169 C CA . HIS A 1 144 ? 14.297 -27.781 -9.414 1 95.88 144 HIS A CA 1
ATOM 1170 C C . HIS A 1 144 ? 13.891 -26.359 -9.055 1 95.88 144 HIS A C 1
ATOM 1172 O O . HIS A 1 144 ? 13.867 -25.469 -9.914 1 95.88 144 HIS A O 1
ATOM 1178 N N . VAL A 1 145 ? 13.586 -26.219 -7.781 1 96.81 145 VAL A N 1
ATOM 1179 C CA . VAL A 1 145 ? 13.164 -24.906 -7.316 1 96.81 145 VAL A CA 1
ATOM 1180 C C . VAL A 1 145 ? 13.93 -24.531 -6.043 1 96.81 145 VAL A C 1
ATOM 1182 O O . VAL A 1 145 ? 14.367 -25.422 -5.301 1 96.81 145 VAL A O 1
ATOM 1185 N N . PHE A 1 146 ? 14.109 -23.219 -5.844 1 97.06 146 PHE A N 1
ATOM 1186 C CA . PHE A 1 146 ? 14.664 -22.688 -4.605 1 97.06 146 PHE A CA 1
ATOM 1187 C C . PHE A 1 146 ? 13.562 -22.391 -3.6 1 97.06 146 PHE A C 1
ATOM 1189 O O . PHE A 1 146 ? 12.539 -21.797 -3.945 1 97.06 146 PHE A O 1
ATOM 1196 N N . LEU A 1 147 ? 13.812 -22.891 -2.359 1 96.44 147 LEU A N 1
ATOM 1197 C CA . LEU A 1 147 ? 12.75 -22.672 -1.379 1 96.44 147 LEU A CA 1
ATOM 1198 C C . LEU A 1 147 ? 13.336 -22.312 -0.017 1 96.44 147 LEU A C 1
ATOM 1200 O O . LEU A 1 147 ? 14.531 -22.484 0.214 1 96.44 147 LEU A O 1
ATOM 1204 N N . ARG A 1 148 ? 12.477 -21.688 0.761 1 96.88 148 ARG A N 1
ATOM 1205 C CA . ARG A 1 148 ? 12.727 -21.453 2.178 1 96.88 148 ARG A CA 1
ATOM 1206 C C . ARG A 1 148 ? 11.648 -22.094 3.045 1 96.88 148 ARG A C 1
ATOM 1208 O O . ARG A 1 148 ? 10.461 -21.984 2.752 1 96.88 148 ARG A O 1
ATOM 1215 N N . ALA A 1 149 ? 12.148 -22.812 4.062 1 96 149 ALA A N 1
ATOM 1216 C CA . ALA A 1 149 ? 11.195 -23.453 4.977 1 96 149 ALA A CA 1
ATOM 1217 C C . ALA A 1 149 ? 10.633 -22.422 5.965 1 96 149 ALA A C 1
ATOM 1219 O O . ALA A 1 149 ? 11.391 -21.75 6.668 1 96 149 ALA A O 1
ATOM 1220 N N . ASN A 1 150 ? 9.336 -22.328 6 1 93.19 150 ASN A N 1
ATOM 1221 C CA . ASN A 1 150 ? 8.711 -21.391 6.922 1 93.19 150 ASN A CA 1
ATOM 1222 C C . ASN A 1 150 ? 8.562 -21.984 8.32 1 93.19 150 ASN A C 1
ATOM 1224 O O . ASN A 1 150 ? 8.328 -21.266 9.289 1 93.19 150 ASN A O 1
ATOM 1228 N N . GLU A 1 151 ? 8.602 -23.25 8.406 1 94.19 151 GLU A N 1
ATOM 1229 C CA . GLU A 1 151 ? 8.539 -24.016 9.656 1 94.19 151 GLU A CA 1
ATOM 1230 C C . GLU A 1 151 ? 9.422 -25.25 9.594 1 94.19 151 GLU A C 1
ATOM 1232 O O . GLU A 1 151 ? 9.977 -25.578 8.539 1 94.19 151 GLU A O 1
ATOM 1237 N N . ARG A 1 152 ? 9.531 -25.812 10.758 1 94.69 152 ARG A N 1
ATOM 1238 C CA . ARG A 1 152 ? 10.258 -27.078 10.766 1 94.69 152 ARG A CA 1
ATOM 1239 C C . ARG A 1 152 ? 9.453 -28.172 10.07 1 94.69 152 ARG A C 1
ATOM 1241 O O . ARG A 1 152 ? 8.266 -28.344 10.336 1 94.69 152 ARG A O 1
ATOM 1248 N N . ILE A 1 153 ? 10.109 -28.828 9.102 1 93.31 153 ILE A N 1
ATOM 1249 C CA . ILE A 1 153 ? 9.453 -29.875 8.336 1 93.31 153 ILE A CA 1
ATOM 1250 C C . ILE A 1 153 ? 10.289 -31.156 8.383 1 93.31 153 ILE A C 1
ATOM 1252 O O . ILE A 1 153 ? 11.484 -31.141 8.094 1 93.31 153 ILE A O 1
ATOM 1256 N N . THR A 1 154 ? 9.602 -32.219 8.711 1 90.62 154 THR A N 1
ATOM 1257 C CA . THR A 1 154 ? 10.297 -33.5 8.805 1 90.62 154 THR A CA 1
ATOM 1258 C C . THR A 1 154 ? 9.781 -34.469 7.754 1 90.62 154 THR A C 1
ATOM 1260 O O . THR A 1 154 ? 8.617 -34.406 7.359 1 90.62 154 THR A O 1
ATOM 1263 N N . GLY A 1 155 ? 10.719 -35.281 7.254 1 86.25 155 GLY A N 1
ATOM 1264 C CA . GLY A 1 155 ? 10.328 -36.438 6.457 1 86.25 155 GLY A CA 1
ATOM 1265 C C . GLY A 1 155 ? 10.086 -36.094 5 1 86.25 155 GLY A C 1
ATOM 1266 O O . GLY A 1 155 ? 9.164 -36.625 4.375 1 86.25 155 GLY A O 1
ATOM 1267 N N . ILE A 1 156 ? 10.812 -35.156 4.441 1 86.5 156 ILE A N 1
ATOM 1268 C CA . ILE A 1 156 ? 10.688 -34.875 3.018 1 86.5 156 ILE A CA 1
ATOM 1269 C C . ILE A 1 156 ? 11.375 -35.969 2.209 1 86.5 156 ILE A C 1
ATOM 1271 O O . ILE A 1 156 ? 12.562 -36.25 2.408 1 86.5 156 ILE A O 1
ATOM 1275 N N . VAL A 1 157 ? 10.57 -36.625 1.439 1 81.31 157 VAL A N 1
ATOM 1276 C CA . VAL A 1 157 ? 11.078 -37.75 0.645 1 81.31 157 VAL A CA 1
ATOM 1277 C C . VAL A 1 157 ? 11.539 -37.25 -0.722 1 81.31 157 VAL A C 1
ATOM 1279 O O . VAL A 1 157 ? 10.773 -36.594 -1.436 1 81.31 157 VAL A O 1
ATOM 1282 N N . LEU A 1 158 ? 12.797 -37.375 -1.035 1 77.62 158 LEU A N 1
ATOM 1283 C CA . LEU A 1 158 ? 13.328 -36.969 -2.34 1 77.62 158 LEU A CA 1
ATOM 1284 C C . LEU A 1 158 ? 13.055 -38.062 -3.375 1 77.62 158 LEU A C 1
ATOM 1286 O O . LEU A 1 158 ? 13.227 -39.25 -3.096 1 77.62 158 LEU A O 1
ATOM 1290 N N . PRO A 1 159 ? 12.516 -37.562 -4.445 1 71.19 159 PRO A N 1
ATOM 1291 C CA . PRO A 1 159 ? 12.297 -38.562 -5.48 1 71.19 159 PRO A CA 1
ATOM 1292 C C . PRO A 1 159 ? 13.586 -39.25 -5.926 1 71.19 159 PRO A C 1
ATOM 1294 O O . PRO A 1 159 ? 14.609 -38.562 -6.117 1 71.19 159 PRO A O 1
ATOM 1297 N N . GLY A 1 160 ? 13.484 -40.531 -6.098 1 65.5 160 GLY A N 1
ATOM 1298 C CA . GLY A 1 160 ? 14.547 -41.344 -6.668 1 65.5 160 GLY A CA 1
ATOM 1299 C C . GLY A 1 160 ? 15.523 -41.875 -5.629 1 65.5 160 GLY A C 1
ATOM 1300 O O . GLY A 1 160 ? 16.344 -42.75 -5.922 1 65.5 160 GLY A O 1
ATOM 1301 N N . VAL A 1 161 ? 15.688 -40.969 -4.633 1 63.19 161 VAL A N 1
ATOM 1302 C CA . VAL A 1 161 ? 16.656 -41.5 -3.672 1 63.19 161 VAL A CA 1
ATOM 1303 C C . VAL A 1 161 ? 15.945 -42.344 -2.631 1 63.19 161 VAL A C 1
ATOM 1305 O O . VAL A 1 161 ? 14.969 -41.906 -2.016 1 63.19 161 VAL A O 1
ATOM 1308 N N . ILE A 1 162 ? 16.016 -43.625 -2.75 1 61.41 162 ILE A N 1
ATOM 1309 C CA . ILE A 1 162 ? 15.453 -44.594 -1.823 1 61.41 162 ILE A CA 1
ATOM 1310 C C . ILE A 1 162 ? 15.852 -44.25 -0.393 1 61.41 162 ILE A C 1
ATOM 1312 O O . ILE A 1 162 ? 17.047 -44.094 -0.096 1 61.41 162 ILE A O 1
ATOM 1316 N N . ASP A 1 163 ? 14.898 -44.094 0.549 1 63.75 163 ASP A N 1
ATOM 1317 C CA . ASP A 1 163 ? 14.938 -44.094 2.008 1 63.75 163 ASP A CA 1
ATOM 1318 C C . ASP A 1 163 ? 15.602 -42.844 2.564 1 63.75 163 ASP A C 1
ATOM 1320 O O . ASP A 1 163 ? 16.078 -42.844 3.701 1 63.75 163 ASP A O 1
ATOM 1324 N N . GLU A 1 164 ? 15.844 -41.812 1.628 1 71.44 164 GLU A N 1
ATOM 1325 C CA . GLU A 1 164 ? 16.484 -40.656 2.273 1 71.44 164 GLU A CA 1
ATOM 1326 C C . GLU A 1 164 ? 15.469 -39.562 2.535 1 71.44 164 GLU A C 1
ATOM 1328 O O . GLU A 1 164 ? 14.727 -39.156 1.634 1 71.44 164 GLU A O 1
ATOM 1333 N N . GLU A 1 165 ? 15.211 -39.438 3.785 1 82.38 165 GLU A N 1
ATOM 1334 C CA . GLU A 1 165 ? 14.352 -38.344 4.227 1 82.38 165 GLU A CA 1
ATOM 1335 C C . GLU A 1 165 ? 15.18 -37.156 4.688 1 82.38 165 GLU A C 1
ATOM 1337 O O . GLU A 1 165 ? 16.266 -37.312 5.25 1 82.38 165 GLU A O 1
ATOM 1342 N N . ILE A 1 166 ? 14.773 -36 4.199 1 85.88 166 ILE A N 1
ATOM 1343 C CA . ILE A 1 166 ? 15.453 -34.781 4.594 1 85.88 166 ILE A CA 1
ATOM 1344 C C . ILE A 1 166 ? 14.539 -33.938 5.477 1 85.88 166 ILE A C 1
ATOM 1346 O O . ILE A 1 166 ? 13.328 -33.875 5.254 1 85.88 166 ILE A O 1
ATOM 1350 N N . ASP A 1 167 ? 15.094 -33.406 6.492 1 91.69 167 ASP A N 1
ATOM 1351 C CA . ASP A 1 167 ? 14.383 -32.469 7.359 1 91.69 167 ASP A CA 1
ATOM 1352 C C . ASP A 1 167 ? 14.805 -31.031 7.086 1 91.69 167 ASP A C 1
ATOM 1354 O O . ASP A 1 167 ? 15.977 -30.766 6.789 1 91.69 167 ASP A O 1
ATOM 1358 N N . PHE A 1 168 ? 13.781 -30.203 7.125 1 93.31 168 PHE A N 1
ATOM 1359 C CA . PHE A 1 168 ? 14.07 -28.781 6.973 1 93.31 168 PHE A CA 1
ATOM 1360 C C . PHE A 1 168 ? 13.914 -28.047 8.297 1 93.31 168 PHE A C 1
ATOM 1362 O O . PHE A 1 168 ? 12.922 -28.234 9.008 1 93.31 168 PHE A O 1
ATOM 1369 N N . GLU A 1 169 ? 14.891 -27.203 8.609 1 95.06 169 GLU A N 1
ATOM 1370 C CA . GLU A 1 169 ? 14.734 -26.281 9.734 1 95.06 169 GLU A CA 1
ATOM 1371 C C . GLU A 1 169 ? 14.023 -25 9.297 1 95.06 169 GLU A C 1
ATOM 1373 O O . GLU A 1 169 ? 14.156 -24.562 8.156 1 95.06 169 GLU A O 1
ATOM 1378 N N . ALA A 1 170 ? 13.352 -24.453 10.273 1 94.75 170 ALA A N 1
ATOM 1379 C CA . ALA A 1 170 ? 12.688 -23.203 9.977 1 94.75 170 ALA A CA 1
ATOM 1380 C C . ALA A 1 170 ? 13.688 -22.156 9.492 1 94.75 170 ALA A C 1
ATOM 1382 O O . ALA A 1 170 ? 14.734 -21.953 10.102 1 94.75 170 ALA A O 1
ATOM 1383 N N . GLY A 1 171 ? 13.312 -21.578 8.398 1 94.12 171 GLY A N 1
ATOM 1384 C CA . GLY A 1 171 ? 14.156 -20.516 7.863 1 94.12 171 GLY A CA 1
ATOM 1385 C C . GLY A 1 171 ? 15.242 -21.031 6.945 1 94.12 171 GLY A C 1
ATOM 1386 O O . GLY A 1 171 ? 15.914 -20.25 6.262 1 94.12 171 GLY A O 1
ATOM 1387 N N . SER A 1 172 ? 15.422 -22.312 6.91 1 93.81 172 SER A N 1
ATOM 1388 C CA . SER A 1 172 ? 16.469 -22.891 6.07 1 93.81 172 SER A CA 1
ATOM 1389 C C . SER A 1 172 ? 16.109 -22.812 4.594 1 93.81 172 SER A C 1
ATOM 1391 O O . SER A 1 172 ? 14.922 -22.828 4.242 1 93.81 172 SER A O 1
ATOM 1393 N N . GLN A 1 173 ? 17.156 -22.719 3.783 1 95.5 173 GLN A N 1
ATOM 1394 C CA . GLN A 1 173 ? 16.953 -22.641 2.34 1 95.5 173 GLN A CA 1
ATOM 1395 C C . GLN A 1 173 ? 17.5 -23.875 1.634 1 95.5 173 GLN A C 1
ATOM 1397 O O . GLN A 1 173 ? 18.516 -24.438 2.043 1 95.5 173 GLN A O 1
ATOM 1402 N N . HIS A 1 174 ? 16.766 -24.328 0.584 1 94.75 174 HIS A N 1
ATOM 1403 C CA . HIS A 1 174 ? 17.109 -25.562 -0.097 1 94.75 174 HIS A CA 1
ATOM 1404 C C . HIS A 1 174 ? 16.797 -25.484 -1.585 1 94.75 174 HIS A C 1
ATOM 1406 O O . HIS A 1 174 ? 16.031 -24.609 -2.016 1 94.75 174 HIS A O 1
ATOM 1412 N N . ILE A 1 175 ? 17.469 -26.328 -2.385 1 94.88 175 ILE A N 1
ATOM 1413 C CA . ILE A 1 175 ? 17.125 -26.578 -3.777 1 94.88 175 ILE A CA 1
ATOM 1414 C C . ILE A 1 175 ? 16.641 -28.031 -3.926 1 94.88 175 ILE A C 1
ATOM 1416 O O . ILE A 1 175 ? 17.359 -28.969 -3.584 1 94.88 175 ILE A O 1
ATOM 1420 N N . ILE A 1 176 ? 15.43 -28.219 -4.402 1 93 176 ILE A N 1
ATOM 1421 C CA . ILE A 1 176 ? 14.844 -29.547 -4.492 1 93 176 ILE A CA 1
ATOM 1422 C C . ILE A 1 176 ? 13.898 -29.609 -5.691 1 93 176 ILE A C 1
ATOM 1424 O O . ILE A 1 176 ? 13.484 -28.578 -6.223 1 93 176 ILE A O 1
ATOM 1428 N N . GLN A 1 177 ? 13.68 -30.812 -6.145 1 93.88 177 GLN A N 1
ATOM 1429 C CA . GLN A 1 177 ? 12.664 -30.969 -7.184 1 93.88 177 GLN A CA 1
ATOM 1430 C C . GLN A 1 177 ? 11.289 -30.578 -6.676 1 93.88 177 GLN A C 1
ATOM 1432 O O . GLN A 1 177 ? 10.898 -30.938 -5.562 1 93.88 177 GLN A O 1
ATOM 1437 N N . TYR A 1 178 ? 10.539 -29.906 -7.457 1 96.38 178 TYR A N 1
ATOM 1438 C CA . TYR A 1 178 ? 9.281 -29.312 -7.035 1 96.38 178 TYR A CA 1
ATOM 1439 C C . TYR A 1 178 ? 8.297 -30.375 -6.574 1 96.38 178 TYR A C 1
ATOM 1441 O O . TYR A 1 178 ? 7.566 -30.172 -5.598 1 96.38 178 TYR A O 1
ATOM 1449 N N . ASN A 1 179 ? 8.242 -31.469 -7.27 1 94.31 179 ASN A N 1
ATOM 1450 C CA . ASN A 1 179 ? 7.258 -32.5 -6.992 1 94.31 179 ASN A CA 1
ATOM 1451 C C . ASN A 1 179 ? 7.336 -32.969 -5.543 1 94.31 179 ASN A C 1
ATOM 1453 O O . ASN A 1 179 ? 6.32 -33.344 -4.953 1 94.31 179 ASN A O 1
ATOM 1457 N N . ALA A 1 180 ? 8.508 -32.875 -4.984 1 92 180 ALA A N 1
ATOM 1458 C CA . ALA A 1 180 ? 8.719 -33.344 -3.615 1 92 180 ALA A CA 1
ATOM 1459 C C . ALA A 1 180 ? 8.102 -32.375 -2.607 1 92 180 ALA A C 1
ATOM 1461 O O . ALA A 1 180 ? 7.797 -32.75 -1.475 1 92 180 ALA A O 1
ATOM 1462 N N . ILE A 1 181 ? 7.871 -31.156 -3.039 1 94.06 181 ILE A N 1
ATOM 1463 C CA . ILE A 1 181 ? 7.457 -30.172 -2.047 1 94.06 181 ILE A CA 1
ATOM 1464 C C . ILE A 1 181 ? 6.18 -29.484 -2.516 1 94.06 181 ILE A C 1
ATOM 1466 O O . ILE A 1 181 ? 5.758 -28.484 -1.926 1 94.06 181 ILE A O 1
ATOM 1470 N N . ALA A 1 182 ? 5.547 -29.906 -3.5 1 95.44 182 ALA A N 1
ATOM 1471 C CA . ALA A 1 182 ? 4.375 -29.266 -4.086 1 95.44 182 ALA A CA 1
ATOM 1472 C C . ALA A 1 182 ? 3.311 -29 -3.025 1 95.44 182 ALA A C 1
ATOM 1474 O O . ALA A 1 182 ? 2.783 -27.891 -2.928 1 95.44 182 ALA A O 1
ATOM 1475 N N . ASN A 1 183 ? 3.072 -30 -2.229 1 94.56 183 ASN A N 1
ATOM 1476 C CA . ASN A 1 183 ? 2.035 -29.859 -1.211 1 94.56 183 ASN A CA 1
ATOM 1477 C C . ASN A 1 183 ? 2.463 -28.922 -0.096 1 94.56 183 ASN A C 1
ATOM 1479 O O . ASN A 1 183 ? 1.629 -28.234 0.497 1 94.56 183 ASN A O 1
ATOM 1483 N N . LEU A 1 184 ? 3.725 -28.906 0.124 1 94.94 184 LEU A N 1
ATOM 1484 C CA . LEU A 1 184 ? 4.25 -28.016 1.151 1 94.94 184 LEU A CA 1
ATOM 1485 C C . LEU A 1 184 ? 4.152 -26.562 0.706 1 94.94 184 LEU A C 1
ATOM 1487 O O . LEU A 1 184 ? 3.938 -25.672 1.529 1 94.94 184 LEU A O 1
ATOM 1491 N N . VAL A 1 185 ? 4.246 -26.297 -0.56 1 95.75 185 VAL A N 1
ATOM 1492 C CA . VAL A 1 185 ? 4.078 -24.969 -1.119 1 95.75 185 VAL A CA 1
ATOM 1493 C C . VAL A 1 185 ? 2.619 -24.531 -0.984 1 95.75 185 VAL A C 1
ATOM 1495 O O . VAL A 1 185 ? 2.338 -23.422 -0.53 1 95.75 185 VAL A O 1
ATOM 1498 N N . LYS A 1 186 ? 1.739 -25.438 -1.321 1 94.12 186 LYS A N 1
ATOM 1499 C CA . LYS A 1 186 ? 0.31 -25.141 -1.308 1 94.12 186 LYS A CA 1
ATOM 1500 C C . LYS A 1 186 ? -0.184 -24.891 0.113 1 94.12 186 LYS A C 1
ATOM 1502 O O . LYS A 1 186 ? -1.066 -24.047 0.327 1 94.12 186 LYS A O 1
ATOM 1507 N N . SER A 1 187 ? 0.47 -25.547 1.088 1 91.44 187 SER A N 1
ATOM 1508 C CA . SER A 1 187 ? 0.051 -25.406 2.479 1 91.44 187 SER A CA 1
ATOM 1509 C C . SER A 1 187 ? 0.712 -24.188 3.131 1 91.44 187 SER A C 1
ATOM 1511 O O . SER A 1 187 ? 0.298 -23.75 4.207 1 91.44 187 SER A O 1
ATOM 1513 N N . GLY A 1 188 ? 1.744 -23.719 2.516 1 91.06 188 GLY A N 1
ATOM 1514 C CA . GLY A 1 188 ? 2.436 -22.562 3.061 1 91.06 188 GLY A CA 1
ATOM 1515 C C . GLY A 1 188 ? 3.6 -22.938 3.961 1 91.06 188 GLY A C 1
ATOM 1516 O O . GLY A 1 188 ? 4.27 -22.062 4.512 1 91.06 188 GLY A O 1
ATOM 1517 N N . ALA A 1 189 ? 3.852 -24.219 4.066 1 93 189 ALA A N 1
ATOM 1518 C CA . ALA A 1 189 ? 4.945 -24.688 4.914 1 93 189 ALA A CA 1
ATOM 1519 C C . ALA A 1 189 ? 6.297 -24.281 4.336 1 93 189 ALA A C 1
ATO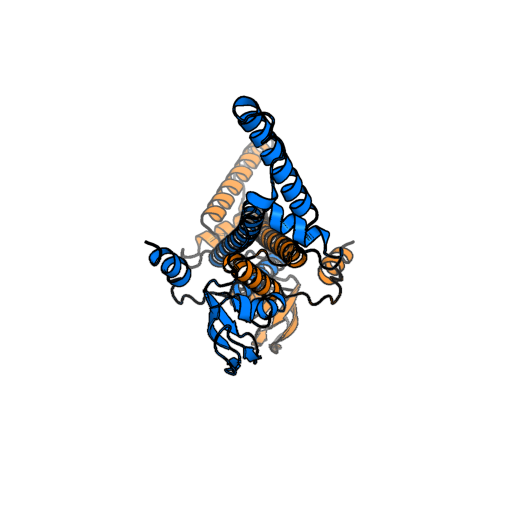M 1521 O O . ALA A 1 189 ? 7.27 -24.094 5.078 1 93 189 ALA A O 1
ATOM 1522 N N . VAL A 1 190 ? 6.332 -24.172 3.008 1 94.75 190 VAL A N 1
ATOM 1523 C CA . VAL A 1 190 ? 7.539 -23.703 2.336 1 94.75 190 VAL A CA 1
ATOM 1524 C C . VAL A 1 190 ? 7.199 -22.562 1.388 1 94.75 190 VAL A C 1
ATOM 1526 O O . VAL A 1 190 ? 6.062 -22.438 0.927 1 94.75 190 VAL A O 1
ATOM 1529 N N . GLN A 1 191 ? 8.117 -21.719 1.218 1 95.31 191 GLN A N 1
ATOM 1530 C CA . GLN A 1 191 ? 8 -20.609 0.271 1 95.31 191 GLN A CA 1
ATOM 1531 C C . GLN A 1 191 ? 9.07 -20.703 -0.811 1 95.31 191 GLN A C 1
ATOM 1533 O O . GLN A 1 191 ? 10.242 -20.969 -0.515 1 95.31 191 GLN A O 1
ATOM 1538 N N . LEU A 1 192 ? 8.586 -20.469 -2.035 1 96.81 192 LEU A N 1
ATOM 1539 C CA . LEU A 1 192 ? 9.547 -20.453 -3.133 1 96.81 192 LEU A CA 1
ATOM 1540 C C . LEU A 1 192 ? 10.234 -19.094 -3.229 1 96.81 192 LEU A C 1
ATOM 1542 O O . LEU A 1 192 ? 9.625 -18.062 -2.93 1 96.81 192 LEU A O 1
ATOM 1546 N N . ILE A 1 193 ? 11.508 -19.125 -3.592 1 93.06 193 ILE A N 1
ATOM 1547 C CA . ILE A 1 193 ? 12.273 -17.891 -3.609 1 93.06 193 ILE A CA 1
ATOM 1548 C C . ILE A 1 193 ? 13.094 -17.812 -4.895 1 93.06 193 ILE A C 1
ATOM 1550 O O . ILE A 1 193 ? 13.43 -18.828 -5.488 1 93.06 193 ILE A O 1
ATOM 1554 N N . MET B 1 1 ? -24.422 15.672 14.852 1 21.2 1 MET B N 1
ATOM 1555 C CA . MET B 1 1 ? -24.047 15.336 13.484 1 21.2 1 MET B CA 1
ATOM 1556 C C . MET B 1 1 ? -22.547 15.031 13.391 1 21.2 1 MET B C 1
ATOM 1558 O O . MET B 1 1 ? -22.094 14.453 12.398 1 21.2 1 MET B O 1
ATOM 1562 N N . ASP B 1 2 ? -21.734 15.641 14.109 1 24.58 2 ASP B N 1
ATOM 1563 C CA . ASP B 1 2 ? -20.312 15.695 14.391 1 24.58 2 ASP B CA 1
ATOM 1564 C C . ASP B 1 2 ? -19.812 14.367 14.945 1 24.58 2 ASP B C 1
ATOM 1566 O O . ASP B 1 2 ? -18.625 14.039 14.812 1 24.58 2 ASP B O 1
ATOM 1570 N N . ASP B 1 3 ? -20.531 13.625 15.742 1 26.3 3 ASP B N 1
ATOM 1571 C CA . ASP B 1 3 ? -20.297 12.422 16.531 1 26.3 3 ASP B CA 1
ATOM 1572 C C . ASP B 1 3 ? -20.156 11.188 15.648 1 26.3 3 ASP B C 1
ATOM 1574 O O . ASP B 1 3 ? -19.516 10.211 16.031 1 26.3 3 ASP B O 1
ATOM 1578 N N . ILE B 1 4 ? -21.016 11.047 14.547 1 27.92 4 ILE B N 1
ATOM 1579 C CA . ILE B 1 4 ? -21.172 9.867 13.695 1 27.92 4 ILE B CA 1
ATOM 1580 C C . ILE B 1 4 ? -19.875 9.602 12.938 1 27.92 4 ILE B C 1
ATOM 1582 O O . ILE B 1 4 ? -19.562 8.453 12.641 1 27.92 4 ILE B O 1
ATOM 1586 N N . LEU B 1 5 ? -19.266 10.617 12.375 1 27.34 5 LEU B N 1
ATOM 1587 C CA . LEU B 1 5 ? -18.125 10.406 11.492 1 27.34 5 LEU B CA 1
ATOM 1588 C C . LEU B 1 5 ? -16.953 9.797 12.266 1 27.34 5 LEU B C 1
ATOM 1590 O O . LEU B 1 5 ? -16.188 9 11.711 1 27.34 5 LEU B O 1
ATOM 1594 N N . ARG B 1 6 ? -16.719 10.148 13.555 1 30.72 6 ARG B N 1
ATOM 1595 C CA . ARG B 1 6 ? -15.672 9.609 14.422 1 30.72 6 ARG B CA 1
ATOM 1596 C C . ARG B 1 6 ? -15.852 8.109 14.617 1 30.72 6 ARG B C 1
ATOM 1598 O O . ARG B 1 6 ? -14.875 7.363 14.688 1 30.72 6 ARG B O 1
ATOM 1605 N N . GLU B 1 7 ? -17.094 7.68 14.828 1 29.28 7 GLU B N 1
ATOM 1606 C CA . GLU B 1 7 ? -17.516 6.305 15.078 1 29.28 7 GLU B CA 1
ATOM 1607 C C . GLU B 1 7 ? -17.328 5.434 13.844 1 29.28 7 GLU B C 1
ATOM 1609 O O . GLU B 1 7 ? -17.062 4.234 13.961 1 29.28 7 GLU B O 1
ATOM 1614 N N . GLU B 1 8 ? -17.656 5.984 12.672 1 28.67 8 GLU B N 1
ATOM 1615 C CA . GLU B 1 8 ? -17.609 5.195 11.445 1 28.67 8 GLU B CA 1
ATOM 1616 C C . GLU B 1 8 ? -16.172 4.848 11.062 1 28.67 8 GLU B C 1
ATOM 1618 O O . GLU B 1 8 ? -15.914 3.779 10.508 1 28.67 8 GLU B O 1
ATOM 1623 N N . ILE B 1 9 ? -15.203 5.84 11.18 1 30.61 9 ILE B N 1
ATOM 1624 C CA . ILE B 1 9 ? -13.836 5.402 10.93 1 30.61 9 ILE B CA 1
ATOM 1625 C C . ILE B 1 9 ? -13.422 4.391 12 1 30.61 9 ILE B C 1
ATOM 1627 O O . ILE B 1 9 ? -12.742 3.406 11.695 1 30.61 9 ILE B O 1
ATOM 1631 N N . ALA B 1 10 ? -13.594 4.652 13.312 1 29.94 10 ALA B N 1
ATOM 1632 C CA . ALA B 1 10 ? -13.273 3.744 14.406 1 29.94 10 ALA B CA 1
ATOM 1633 C C . ALA B 1 10 ? -14.055 2.439 14.289 1 29.94 10 ALA B C 1
ATOM 1635 O O . ALA B 1 10 ? -13.539 1.366 14.617 1 29.94 10 ALA B O 1
ATOM 1636 N N . ASP B 1 11 ? -15.438 2.49 14.164 1 29.16 11 ASP B N 1
ATOM 1637 C CA . ASP B 1 11 ? -16.375 1.379 14.195 1 29.16 11 ASP B CA 1
ATOM 1638 C C . ASP B 1 11 ? -16.406 0.645 12.859 1 29.16 11 ASP B C 1
ATOM 1640 O O . ASP B 1 11 ? -17.375 -0.052 12.547 1 29.16 11 ASP B O 1
ATOM 1644 N N . LEU B 1 12 ? -16.047 1.297 11.688 1 28.67 12 LEU B N 1
ATOM 1645 C CA . LEU B 1 12 ? -16.031 0.222 10.703 1 28.67 12 LEU B CA 1
ATOM 1646 C C . LEU B 1 12 ? -15.492 -1.067 11.32 1 28.67 12 LEU B C 1
ATOM 1648 O O . LEU B 1 12 ? -14.359 -1.104 11.797 1 28.67 12 LEU B O 1
ATOM 1652 N N . ASP B 1 13 ? -16.266 -1.743 12.023 1 27.55 13 ASP B N 1
ATOM 1653 C CA . ASP B 1 13 ? -16.281 -3.139 12.453 1 27.55 13 ASP B CA 1
ATOM 1654 C C . ASP B 1 13 ? -15.492 -4.016 11.484 1 27.55 13 ASP B C 1
ATOM 1656 O O . ASP B 1 13 ? -16.062 -4.621 10.578 1 27.55 13 ASP B O 1
ATOM 1660 N N . ILE B 1 14 ? -14.5 -3.496 10.773 1 30.77 14 ILE B N 1
ATOM 1661 C CA . ILE B 1 14 ? -13.711 -4.59 10.211 1 30.77 14 ILE B CA 1
ATOM 1662 C C . ILE B 1 14 ? -13.703 -5.77 11.18 1 30.77 14 ILE B C 1
ATOM 1664 O O . ILE B 1 14 ? -13.203 -5.656 12.297 1 30.77 14 ILE B O 1
ATOM 1668 N N . GLU B 1 15 ? -14.766 -6.426 11.398 1 30.17 15 GLU B N 1
ATOM 1669 C CA . GLU B 1 15 ? -14.789 -7.738 12.039 1 30.17 15 GLU B CA 1
ATOM 1670 C C . GLU B 1 15 ? -13.383 -8.273 12.266 1 30.17 15 GLU B C 1
ATOM 1672 O O . GLU B 1 15 ? -12.445 -7.887 11.562 1 30.17 15 GLU B O 1
ATOM 1677 N N . GLU B 1 16 ? -13.008 -8.75 13.477 1 31.88 16 GLU B N 1
ATOM 1678 C CA . GLU B 1 16 ? -11.883 -9.547 13.945 1 31.88 16 GLU B CA 1
ATOM 1679 C C . GLU B 1 16 ? -11.32 -10.414 12.828 1 31.88 16 GLU B C 1
ATOM 1681 O O . GLU B 1 16 ? -10.672 -11.438 13.086 1 31.88 16 GLU B O 1
ATOM 1686 N N . GLU B 1 17 ? -12.039 -10.594 11.758 1 34.38 17 GLU B N 1
ATOM 1687 C CA . GLU B 1 17 ? -11.281 -11.375 10.781 1 34.38 17 GLU B CA 1
ATOM 1688 C C . GLU B 1 17 ? -9.828 -10.906 10.719 1 34.38 17 GLU B C 1
ATOM 1690 O O . GLU B 1 17 ? -9.555 -9.703 10.766 1 34.38 17 GLU B O 1
ATOM 1695 N N . GLU B 1 18 ? -8.875 -11.711 11.18 1 37.06 18 GLU B N 1
ATOM 1696 C CA . GLU B 1 18 ? -7.445 -11.469 11.328 1 37.06 18 GLU B CA 1
ATOM 1697 C C . GLU B 1 18 ? -6.973 -10.367 10.391 1 37.06 18 GLU B C 1
ATOM 1699 O O . GLU B 1 18 ? -7.035 -10.508 9.172 1 37.06 18 GLU B O 1
ATOM 1704 N N . VAL B 1 19 ? -7.406 -9.156 10.453 1 38.31 19 VAL B N 1
ATOM 1705 C CA . VAL B 1 19 ? -6.727 -8.031 9.828 1 38.31 19 VAL B CA 1
ATOM 1706 C C . VAL B 1 19 ? -5.289 -8.422 9.492 1 38.31 19 VAL B C 1
ATOM 1708 O O . VAL B 1 19 ? -4.453 -8.578 10.383 1 38.31 19 VAL B O 1
ATOM 1711 N N . LEU B 1 20 ? -5.027 -9.383 8.797 1 46.59 20 LEU B N 1
ATOM 1712 C CA . LEU B 1 20 ? -3.693 -9.328 8.203 1 46.59 20 LEU B CA 1
ATOM 1713 C C . LEU B 1 20 ? -3.189 -7.895 8.125 1 46.59 20 LEU B C 1
ATOM 1715 O O . LEU B 1 20 ? -3.785 -7.062 7.438 1 46.59 20 LEU B O 1
ATOM 1719 N N . THR B 1 21 ? -2.93 -7.23 9.32 1 50.97 21 THR B N 1
ATOM 1720 C CA . THR B 1 21 ? -2.307 -5.91 9.273 1 50.97 21 THR B CA 1
ATOM 1721 C C . THR B 1 21 ? -1.665 -5.668 7.91 1 50.97 21 THR B C 1
ATOM 1723 O O . THR B 1 21 ? -1.345 -6.617 7.191 1 50.97 21 THR B O 1
ATOM 1726 N N . ALA B 1 22 ? -1.994 -4.535 7.297 1 54.47 22 ALA B N 1
ATOM 1727 C CA . ALA B 1 22 ? -1.39 -4.148 6.023 1 54.47 22 ALA B CA 1
ATOM 1728 C C . ALA B 1 22 ? -0.044 -4.84 5.824 1 54.47 22 ALA B C 1
ATOM 1730 O O . ALA B 1 22 ? 0.259 -5.312 4.727 1 54.47 22 ALA B O 1
ATOM 1731 N N . GLU B 1 23 ? 0.646 -4.895 7 1 57.19 23 GLU B N 1
ATOM 1732 C CA . GLU B 1 23 ? 1.979 -5.484 6.918 1 57.19 23 GLU B CA 1
ATOM 1733 C C . GLU B 1 23 ? 1.902 -6.977 6.613 1 57.19 23 GLU B C 1
ATOM 1735 O O . GLU B 1 23 ? 2.66 -7.488 5.785 1 57.19 23 GLU B O 1
ATOM 1740 N N . ASN B 1 24 ? 0.895 -7.488 7.227 1 67.75 24 ASN B N 1
ATOM 1741 C CA . ASN B 1 24 ? 0.771 -8.93 7.062 1 67.75 24 ASN B CA 1
ATOM 1742 C C . ASN B 1 24 ? 0.192 -9.297 5.699 1 67.75 24 ASN B C 1
ATOM 1744 O O . ASN B 1 24 ? 0.629 -10.266 5.074 1 67.75 24 ASN B O 1
ATOM 1748 N N . ALA B 1 25 ? -0.589 -8.406 5.297 1 68.62 25 ALA B N 1
ATOM 1749 C CA . ALA B 1 25 ? -1.196 -8.664 3.994 1 68.62 25 ALA B CA 1
ATOM 1750 C C . ALA B 1 25 ? -0.17 -8.531 2.871 1 68.62 25 ALA B C 1
ATOM 1752 O O . ALA B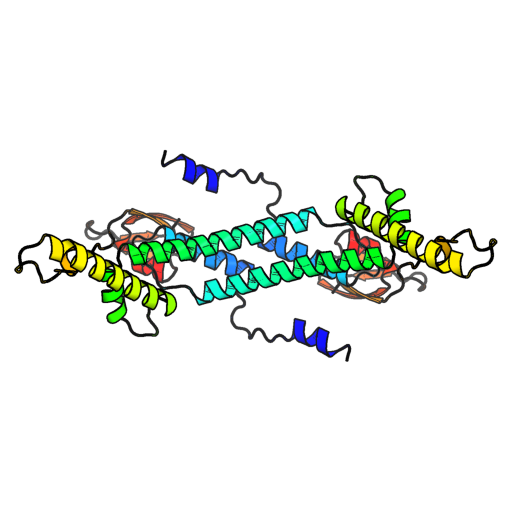 1 25 ? -0.148 -9.336 1.94 1 68.62 25 ALA B O 1
ATOM 1753 N N . LEU B 1 26 ? 0.734 -7.617 3.049 1 75.44 26 LEU B N 1
ATOM 1754 C CA . LEU B 1 26 ? 1.767 -7.379 2.045 1 75.44 26 LEU B CA 1
ATOM 1755 C C . LEU B 1 26 ? 2.711 -8.57 1.944 1 75.44 26 LEU B C 1
ATOM 1757 O O . LEU B 1 26 ? 3.031 -9.023 0.842 1 75.44 26 LEU B O 1
ATOM 1761 N N . GLU B 1 27 ? 3.061 -8.938 3.061 1 79.12 27 GLU B N 1
ATOM 1762 C CA . GLU B 1 27 ? 3.963 -10.086 3.08 1 79.12 27 GLU B CA 1
ATOM 1763 C C . GLU B 1 27 ? 3.295 -11.32 2.49 1 79.12 27 GLU B C 1
ATOM 1765 O O . GLU B 1 27 ? 3.922 -12.078 1.744 1 79.12 27 GLU B O 1
ATOM 1770 N N . ALA B 1 28 ? 2.104 -11.516 2.854 1 83.31 28 ALA B N 1
ATOM 1771 C CA . ALA B 1 28 ? 1.356 -12.68 2.377 1 83.31 28 ALA B CA 1
ATOM 1772 C C . ALA B 1 28 ? 1.217 -12.656 0.858 1 83.31 28 ALA B C 1
ATOM 1774 O O . ALA B 1 28 ? 1.384 -13.68 0.197 1 83.31 28 ALA B O 1
ATOM 1775 N N . ILE B 1 29 ? 0.941 -11.516 0.336 1 82.12 29 ILE B N 1
ATOM 1776 C CA . ILE B 1 29 ? 0.745 -11.406 -1.104 1 82.12 29 ILE B CA 1
ATOM 1777 C C . ILE B 1 29 ? 2.082 -11.578 -1.822 1 82.12 29 ILE B C 1
ATOM 1779 O O . ILE B 1 29 ? 2.141 -12.148 -2.912 1 82.12 29 ILE B O 1
ATOM 1783 N N . GLU B 1 30 ? 3.041 -11.047 -1.265 1 84.75 30 GLU B N 1
ATOM 1784 C CA . GLU B 1 30 ? 4.371 -11.219 -1.845 1 84.75 30 GLU B CA 1
ATOM 1785 C C . GLU B 1 30 ? 4.773 -12.688 -1.89 1 84.75 30 GLU B C 1
ATOM 1787 O O . GLU B 1 30 ? 5.336 -13.148 -2.881 1 84.75 30 GLU B O 1
ATOM 1792 N N . ASN B 1 31 ? 4.508 -13.32 -0.833 1 88.25 31 ASN B N 1
ATOM 1793 C CA . ASN B 1 31 ? 4.793 -14.75 -0.796 1 88.25 31 ASN B CA 1
ATOM 1794 C C . ASN B 1 31 ? 3.98 -15.508 -1.843 1 88.25 31 ASN B C 1
ATOM 1796 O O . ASN B 1 31 ? 4.508 -16.391 -2.525 1 88.25 31 ASN B O 1
ATOM 1800 N N . ALA B 1 32 ? 2.75 -15.18 -1.885 1 91.56 32 ALA B N 1
ATOM 1801 C CA . ALA B 1 32 ? 1.888 -15.812 -2.883 1 91.56 32 ALA B CA 1
ATOM 1802 C C . ALA B 1 32 ? 2.406 -15.555 -4.293 1 91.56 32 ALA B C 1
ATOM 1804 O O . ALA B 1 32 ? 2.383 -16.453 -5.145 1 91.56 32 ALA B O 1
ATOM 1805 N N . TRP B 1 33 ? 2.834 -14.352 -4.508 1 91.62 33 TRP B N 1
ATOM 1806 C CA . TRP B 1 33 ? 3.389 -13.977 -5.805 1 91.62 33 TRP B CA 1
ATOM 1807 C C . TRP B 1 33 ? 4.641 -14.789 -6.117 1 91.62 33 TRP B C 1
ATOM 1809 O O . TRP B 1 33 ? 4.762 -15.359 -7.207 1 91.62 33 TRP B O 1
ATOM 1819 N N . LEU B 1 34 ? 5.52 -14.852 -5.203 1 93.38 34 LEU B N 1
ATOM 1820 C CA . LEU B 1 34 ? 6.754 -15.602 -5.406 1 93.38 34 LEU B CA 1
ATOM 1821 C C . LEU B 1 34 ? 6.457 -17.078 -5.684 1 93.38 34 LEU B C 1
ATOM 1823 O O . LEU B 1 34 ? 7.039 -17.672 -6.59 1 93.38 34 LEU B O 1
ATOM 1827 N N . ASN B 1 35 ? 5.609 -17.641 -4.875 1 96.06 35 ASN B N 1
ATOM 1828 C CA . ASN B 1 35 ? 5.227 -19.031 -5.074 1 96.06 35 ASN B CA 1
ATOM 1829 C C . ASN B 1 35 ? 4.66 -19.266 -6.473 1 96.06 35 ASN B C 1
ATOM 1831 O O . ASN B 1 35 ? 5.035 -20.219 -7.148 1 96.06 35 ASN B O 1
ATOM 1835 N N . GLU B 1 36 ? 3.764 -18.375 -6.848 1 96.44 36 GLU B N 1
ATOM 1836 C CA . GLU B 1 36 ? 3.172 -18.516 -8.18 1 96.44 36 GLU B CA 1
ATOM 1837 C C . GLU B 1 36 ? 4.227 -18.359 -9.266 1 96.44 36 GLU B C 1
ATOM 1839 O O . GLU B 1 36 ? 4.215 -19.094 -10.258 1 96.44 36 GLU B O 1
ATOM 1844 N N . LYS B 1 37 ? 5.113 -17.453 -9.086 1 95.69 37 LYS B N 1
ATOM 1845 C CA . LYS B 1 37 ? 6.137 -17.125 -10.078 1 95.69 37 LYS B CA 1
ATOM 1846 C C . LYS B 1 37 ? 7.098 -18.297 -10.281 1 95.69 37 LYS B C 1
ATOM 1848 O O . LYS B 1 37 ? 7.473 -18.609 -11.414 1 95.69 37 LYS B O 1
ATOM 1853 N N . PHE B 1 38 ? 7.418 -18.984 -9.203 1 96.12 38 PHE B N 1
ATOM 1854 C CA . PHE B 1 38 ? 8.508 -19.953 -9.305 1 96.12 38 PHE B CA 1
ATOM 1855 C C . PHE B 1 38 ? 7.977 -21.375 -9.289 1 96.12 38 PHE B C 1
ATOM 1857 O O . PHE B 1 38 ? 8.742 -22.328 -9.461 1 96.12 38 PHE B O 1
ATOM 1864 N N . SER B 1 39 ? 6.691 -21.547 -9.086 1 97.62 39 SER B N 1
ATOM 1865 C CA . SER B 1 39 ? 6.094 -22.875 -9.219 1 97.62 39 SER B CA 1
ATOM 1866 C C . SER B 1 39 ? 5.898 -23.25 -10.68 1 97.62 39 SER B C 1
ATOM 1868 O O . SER B 1 39 ? 5.492 -22.406 -11.492 1 97.62 39 SER B O 1
ATOM 1870 N N . PRO B 1 40 ? 6.141 -24.469 -11.039 1 96.88 40 PRO B N 1
ATOM 1871 C CA . PRO B 1 40 ? 5.887 -24.859 -12.422 1 96.88 40 PRO B CA 1
ATOM 1872 C C . PRO B 1 40 ? 4.398 -25 -12.742 1 96.88 40 PRO B C 1
ATOM 1874 O O . PRO B 1 40 ? 3.984 -24.781 -13.883 1 96.88 40 PRO B O 1
ATOM 1877 N N . GLU B 1 41 ? 3.617 -25.312 -11.734 1 97.38 41 GLU B N 1
ATOM 1878 C CA . GLU B 1 41 ? 2.178 -25.453 -11.922 1 97.38 41 GLU B CA 1
ATOM 1879 C C . GLU B 1 41 ? 1.423 -24.234 -11.398 1 97.38 41 GLU B C 1
ATOM 1881 O O . GLU B 1 41 ? 1.99 -23.406 -10.688 1 97.38 41 GLU B O 1
ATOM 1886 N N . ILE B 1 42 ? 0.206 -24.109 -11.859 1 97.69 42 ILE B N 1
ATOM 1887 C CA . ILE B 1 42 ? -0.654 -23.062 -11.312 1 97.69 42 ILE B CA 1
ATOM 1888 C C . ILE B 1 42 ? -1.09 -23.438 -9.898 1 97.69 42 ILE B C 1
ATOM 1890 O O . ILE B 1 42 ? -1.404 -24.609 -9.633 1 97.69 42 ILE B O 1
ATOM 1894 N N . LEU B 1 43 ? -1.001 -22.484 -9.008 1 97.31 43 LEU B N 1
ATOM 1895 C CA . LEU B 1 43 ? -1.375 -22.719 -7.621 1 97.31 43 LEU B CA 1
ATOM 1896 C C . LEU B 1 43 ? -2.799 -22.234 -7.352 1 97.31 43 LEU B C 1
ATOM 1898 O O . LEU B 1 43 ? -3.396 -21.562 -8.188 1 97.31 43 LEU B O 1
ATOM 1902 N N . PRO B 1 44 ? -3.326 -22.719 -6.184 1 95.69 44 PRO B N 1
ATOM 1903 C CA . PRO B 1 44 ? -4.648 -22.188 -5.852 1 95.69 44 PRO B CA 1
ATOM 1904 C C . PRO B 1 44 ? -4.68 -20.656 -5.812 1 95.69 44 PRO B C 1
ATOM 1906 O O . PRO B 1 44 ? -3.744 -20.031 -5.301 1 95.69 44 PRO B O 1
ATOM 1909 N N . HIS B 1 45 ? -5.738 -20.141 -6.363 1 94.75 45 HIS B N 1
ATOM 1910 C CA . HIS B 1 45 ? -5.816 -18.688 -6.441 1 94.75 45 HIS B CA 1
ATOM 1911 C C . HIS B 1 45 ? -5.891 -18.062 -5.051 1 94.75 45 HIS B C 1
ATOM 1913 O O . HIS B 1 45 ? -6.398 -18.672 -4.117 1 94.75 45 HIS B O 1
ATOM 1919 N N . LYS B 1 46 ? -5.34 -16.953 -4.953 1 92.19 46 LYS B N 1
ATOM 1920 C CA . LYS B 1 46 ? -5.367 -16.188 -3.709 1 92.19 46 LYS B CA 1
ATOM 1921 C C . LYS B 1 46 ? -6.191 -14.914 -3.861 1 92.19 46 LYS B C 1
ATOM 1923 O O . LYS B 1 46 ? -5.75 -13.828 -3.479 1 92.19 46 LYS B O 1
ATOM 1928 N N . PHE B 1 47 ? -7.355 -15.078 -4.297 1 88.19 47 PHE B N 1
ATOM 1929 C CA . PHE B 1 47 ? -8.227 -13.953 -4.605 1 88.19 47 PHE B CA 1
ATOM 1930 C C . PHE B 1 47 ? -8.453 -13.086 -3.373 1 88.19 47 PHE B C 1
ATOM 1932 O O . PHE B 1 47 ? -8.461 -11.852 -3.467 1 88.19 47 PHE B O 1
ATOM 1939 N N . ASP B 1 48 ? -8.656 -13.719 -2.299 1 87.19 48 ASP B N 1
ATOM 1940 C CA . ASP B 1 48 ? -8.914 -12.984 -1.065 1 87.19 48 ASP B CA 1
ATOM 1941 C C . ASP B 1 48 ? -7.727 -12.086 -0.706 1 87.19 48 ASP B C 1
ATOM 1943 O O . ASP B 1 48 ? -7.914 -10.953 -0.251 1 87.19 48 ASP B O 1
ATOM 1947 N N . LEU B 1 49 ? -6.566 -12.609 -0.908 1 86.56 49 LEU B N 1
ATOM 1948 C CA . LEU B 1 49 ? -5.367 -11.836 -0.621 1 86.56 49 LEU B CA 1
ATOM 1949 C C . LEU B 1 49 ? -5.234 -10.656 -1.585 1 86.56 49 LEU B C 1
ATOM 1951 O O . LEU B 1 49 ? -4.871 -9.555 -1.177 1 86.56 49 LEU B O 1
ATOM 1955 N N . VAL B 1 50 ? -5.562 -10.898 -2.816 1 88.12 50 VAL B N 1
ATOM 1956 C CA . VAL B 1 50 ? -5.508 -9.859 -3.836 1 88.12 50 VAL B CA 1
ATOM 1957 C C . VAL B 1 50 ? -6.508 -8.75 -3.498 1 88.12 50 VAL B C 1
ATOM 1959 O O . VAL B 1 50 ? -6.168 -7.566 -3.545 1 88.12 50 VAL B O 1
ATOM 1962 N N . ASP B 1 51 ? -7.602 -9.164 -3.139 1 87.12 51 ASP B N 1
ATOM 1963 C CA . ASP B 1 51 ? -8.648 -8.219 -2.779 1 87.12 51 ASP B CA 1
ATOM 1964 C C . ASP B 1 51 ? -8.242 -7.379 -1.57 1 87.12 51 ASP B C 1
ATOM 1966 O O . ASP B 1 51 ? -8.422 -6.16 -1.564 1 87.12 51 ASP B O 1
ATOM 1970 N N . CYS B 1 52 ? -7.719 -8 -0.609 1 85.44 52 CYS B N 1
ATOM 1971 C CA . CYS B 1 52 ? -7.23 -7.309 0.576 1 85.44 52 CYS B CA 1
ATOM 1972 C C . CYS B 1 52 ? -6.152 -6.293 0.207 1 85.44 52 CYS B C 1
ATOM 1974 O O . CYS B 1 52 ? -6.16 -5.168 0.709 1 85.44 52 CYS B O 1
ATOM 1976 N N . MET B 1 53 ? -5.328 -6.676 -0.663 1 84.94 53 MET B N 1
ATOM 1977 C CA . MET B 1 53 ? -4.25 -5.789 -1.087 1 84.94 53 MET B CA 1
ATOM 1978 C C . MET B 1 53 ? -4.805 -4.57 -1.817 1 84.94 53 MET B C 1
ATOM 1980 O O . MET B 1 53 ? -4.324 -3.451 -1.621 1 84.94 53 MET B O 1
ATOM 1984 N N . LEU B 1 54 ? -5.746 -4.789 -2.625 1 87.06 54 LEU B N 1
ATOM 1985 C CA . LEU B 1 54 ? -6.375 -3.695 -3.355 1 87.06 54 LEU B CA 1
ATOM 1986 C C . LEU B 1 54 ? -7.012 -2.695 -2.396 1 87.06 54 LEU B C 1
ATOM 1988 O O . LEU B 1 54 ? -6.914 -1.483 -2.6 1 87.06 54 LEU B O 1
ATOM 1992 N N . GLN B 1 55 ? -7.578 -3.219 -1.439 1 86.5 55 GLN B N 1
ATOM 1993 C CA . GLN B 1 55 ? -8.18 -2.357 -0.429 1 86.5 55 GLN B CA 1
ATOM 1994 C C . GLN B 1 55 ? -7.121 -1.552 0.313 1 86.5 55 GLN B C 1
ATOM 1996 O O . GLN B 1 55 ? -7.309 -0.362 0.576 1 86.5 55 GLN B O 1
ATOM 2001 N N . GLN B 1 56 ? -6.059 -2.207 0.61 1 82.69 56 GLN B N 1
ATOM 2002 C CA . GLN B 1 56 ? -4.965 -1.529 1.298 1 82.69 56 GLN B CA 1
ATOM 2003 C C . GLN B 1 56 ? -4.371 -0.421 0.431 1 82.69 56 GLN B C 1
ATOM 2005 O O . GLN B 1 56 ? -4.086 0.672 0.923 1 82.69 56 GLN B O 1
ATOM 2010 N N . ILE B 1 57 ? -4.141 -0.75 -0.77 1 85.25 57 ILE B N 1
ATOM 2011 C CA . ILE B 1 57 ? -3.621 0.239 -1.709 1 85.25 57 ILE B CA 1
ATOM 2012 C C . ILE B 1 57 ? -4.559 1.443 -1.759 1 85.25 57 ILE B C 1
ATOM 2014 O O . ILE B 1 57 ? -4.113 2.59 -1.675 1 85.25 57 ILE B O 1
ATOM 2018 N N . SER B 1 58 ? -5.816 1.19 -1.881 1 88.31 58 SER B N 1
ATOM 2019 C CA . SER B 1 58 ? -6.816 2.25 -1.931 1 88.31 58 SER B CA 1
ATOM 2020 C C . SER B 1 58 ? -6.781 3.105 -0.668 1 88.31 58 SER B C 1
ATOM 2022 O O . SER B 1 58 ? -6.852 4.332 -0.742 1 88.31 58 SER B O 1
ATOM 2024 N N . HIS B 1 59 ? -6.68 2.439 0.421 1 85.06 59 HIS B N 1
ATOM 2025 C CA . HIS B 1 59 ? -6.617 3.143 1.697 1 85.06 59 HIS B CA 1
ATOM 2026 C C . HIS B 1 59 ? -5.391 4.047 1.768 1 85.06 59 HIS B C 1
ATOM 2028 O O . HIS B 1 59 ? -5.484 5.199 2.193 1 85.06 59 HIS B O 1
ATOM 2034 N N . MET B 1 60 ? -4.328 3.529 1.354 1 84.19 6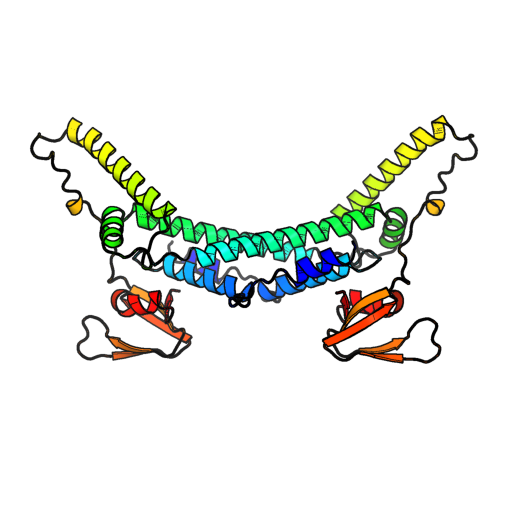0 MET B N 1
ATOM 2035 C CA . MET B 1 60 ? -3.092 4.309 1.356 1 84.19 60 MET B CA 1
ATOM 2036 C C . MET B 1 60 ? -3.209 5.52 0.433 1 84.19 60 MET B C 1
ATOM 2038 O O . MET B 1 60 ? -2.783 6.617 0.786 1 84.19 60 MET B O 1
ATOM 2042 N N . GLU B 1 61 ? -3.721 5.316 -0.69 1 87.5 61 GLU B N 1
ATOM 2043 C CA . GLU B 1 61 ? -3.92 6.406 -1.642 1 87.5 61 GLU B CA 1
ATOM 2044 C C . GLU B 1 61 ? -4.824 7.488 -1.061 1 87.5 61 GLU B C 1
ATOM 2046 O O . GLU B 1 61 ? -4.539 8.68 -1.193 1 87.5 61 GLU B O 1
ATOM 2051 N N . GLU B 1 62 ? -5.859 7.062 -0.477 1 89.81 62 GLU B N 1
ATOM 2052 C CA . GLU B 1 62 ? -6.812 8.008 0.106 1 89.81 62 GLU B CA 1
ATOM 2053 C C . GLU B 1 62 ? -6.168 8.82 1.223 1 89.81 62 GLU B C 1
ATOM 2055 O O . GLU B 1 62 ? -6.418 10.023 1.348 1 89.81 62 GLU B O 1
ATOM 2060 N N . ASN B 1 63 ? -5.402 8.109 2.02 1 86.06 63 ASN B N 1
ATOM 2061 C CA . ASN B 1 63 ? -4.707 8.805 3.1 1 86.06 63 ASN B CA 1
ATOM 2062 C C . ASN B 1 63 ? -3.758 9.867 2.561 1 86.06 63 ASN B C 1
ATOM 2064 O O . ASN B 1 63 ? -3.701 10.984 3.088 1 86.06 63 ASN B O 1
ATOM 2068 N N . MET B 1 64 ? -3.035 9.523 1.593 1 88.81 64 MET B N 1
ATOM 2069 C CA . MET B 1 64 ? -2.092 10.461 0.987 1 88.81 64 MET B CA 1
ATOM 2070 C C . MET B 1 64 ? -2.824 11.656 0.394 1 88.81 64 MET B C 1
ATOM 2072 O O . MET B 1 64 ? -2.406 12.805 0.586 1 88.81 64 MET B O 1
ATOM 2076 N N . LYS B 1 65 ? -3.887 11.406 -0.308 1 91.31 65 LYS B N 1
ATOM 2077 C CA . LYS B 1 65 ? -4.688 12.477 -0.893 1 91.31 65 LYS B CA 1
ATOM 2078 C C . LYS B 1 65 ? -5.262 13.391 0.189 1 91.31 65 LYS B C 1
ATOM 2080 O O . LYS B 1 65 ? -5.254 14.617 0.045 1 91.31 65 LYS B O 1
ATOM 2085 N N . SER B 1 66 ? -5.766 12.727 1.166 1 93.19 66 SER B N 1
ATOM 2086 C CA . SER B 1 66 ? -6.316 13.484 2.281 1 93.19 66 SER B CA 1
ATOM 2087 C C . SER B 1 66 ? -5.254 14.375 2.924 1 93.19 66 SER B C 1
ATOM 2089 O O . SER B 1 66 ? -5.508 15.539 3.223 1 93.19 66 SER B O 1
ATOM 2091 N N . TYR B 1 67 ? -4.094 13.852 3.16 1 94.81 67 TYR B N 1
ATOM 2092 C CA . TYR B 1 67 ? -2.977 14.617 3.709 1 94.81 67 TYR B CA 1
ATOM 2093 C C . TYR B 1 67 ? -2.688 15.852 2.861 1 94.81 67 TYR B C 1
ATOM 2095 O O . TYR B 1 67 ? -2.604 16.969 3.385 1 94.81 67 TYR B O 1
ATOM 2103 N N . LEU B 1 68 ? -2.533 15.688 1.604 1 94 68 LEU B N 1
ATOM 2104 C CA . LEU B 1 68 ? -2.213 16.781 0.688 1 94 68 LEU B CA 1
ATOM 2105 C C . LEU B 1 68 ? -3.348 17.797 0.636 1 94 68 LEU B C 1
ATOM 2107 O O . LEU B 1 68 ? -3.104 19 0.624 1 94 68 LEU B O 1
ATOM 2111 N N . ARG B 1 69 ? -4.555 17.297 0.604 1 95.81 69 ARG B N 1
ATOM 2112 C CA . ARG B 1 69 ? -5.719 18.172 0.579 1 95.81 69 ARG B CA 1
ATOM 2113 C C . ARG B 1 69 ? -5.773 19.047 1.829 1 95.81 69 ARG B C 1
ATOM 2115 O O . ARG B 1 69 ? -6.051 20.25 1.745 1 95.81 69 ARG B O 1
ATOM 2122 N N . ILE B 1 70 ? -5.551 18.438 2.92 1 97.19 70 ILE B N 1
ATOM 2123 C CA . ILE B 1 70 ? -5.602 19.156 4.191 1 97.19 70 ILE B CA 1
ATOM 2124 C C . ILE B 1 70 ? -4.539 20.25 4.207 1 97.19 70 ILE B C 1
ATOM 2126 O O . ILE B 1 70 ? -4.805 21.375 4.648 1 97.19 70 ILE B O 1
ATOM 2130 N N . ARG B 1 71 ? -3.342 19.953 3.721 1 97.25 71 ARG B N 1
ATOM 2131 C CA . ARG B 1 71 ? -2.283 20.969 3.668 1 97.25 71 ARG B CA 1
ATOM 2132 C C . ARG B 1 71 ? -2.67 22.125 2.75 1 97.25 71 ARG B C 1
ATOM 2134 O O . ARG B 1 71 ? -2.508 23.281 3.113 1 97.25 71 ARG B O 1
ATOM 2141 N N . LEU B 1 72 ? -3.209 21.797 1.639 1 97.19 72 LEU B N 1
ATOM 2142 C CA . LEU B 1 72 ? -3.617 22.844 0.702 1 97.19 72 LEU B CA 1
ATOM 2143 C C . LEU B 1 72 ? -4.734 23.688 1.291 1 97.19 72 LEU B C 1
ATOM 2145 O O . LEU B 1 72 ? -4.766 24.906 1.09 1 97.19 72 LEU B O 1
ATOM 2149 N N . GLU B 1 73 ? -5.641 23.062 1.94 1 97.25 73 GLU B N 1
ATOM 2150 C CA . GLU B 1 73 ? -6.727 23.781 2.596 1 97.25 73 GLU B CA 1
ATOM 2151 C C . GLU B 1 73 ? -6.188 24.766 3.635 1 97.25 73 GLU B C 1
ATOM 2153 O O . GLU B 1 73 ? -6.656 25.891 3.729 1 97.25 73 GLU B O 1
ATOM 2158 N N . LYS B 1 74 ? -5.262 24.328 4.449 1 97.62 74 LYS B N 1
ATOM 2159 C CA . LYS B 1 74 ? -4.648 25.203 5.438 1 97.62 74 LYS B CA 1
ATOM 2160 C C . LYS B 1 74 ? -3.926 26.359 4.77 1 97.62 74 LYS B C 1
ATOM 2162 O O . LYS B 1 74 ? -3.979 27.5 5.254 1 97.62 74 LYS B O 1
ATOM 2167 N N . ILE B 1 75 ? -3.238 26.078 3.689 1 97.62 75 ILE B N 1
ATOM 2168 C CA . ILE B 1 75 ? -2.527 27.109 2.957 1 97.62 75 ILE B CA 1
ATOM 2169 C C . ILE B 1 75 ? -3.52 28.156 2.443 1 97.62 75 ILE B C 1
ATOM 2171 O O . ILE B 1 75 ? -3.27 29.359 2.539 1 97.62 75 ILE B O 1
ATOM 2175 N N . GLU B 1 76 ? -4.621 27.703 1.927 1 95.88 76 GLU B N 1
ATOM 2176 C CA . GLU B 1 76 ? -5.652 28.625 1.447 1 95.88 76 GLU B CA 1
ATOM 2177 C C . GLU B 1 76 ? -6.238 29.438 2.592 1 95.88 76 GLU B C 1
ATOM 2179 O O . GLU B 1 76 ? -6.465 30.641 2.449 1 95.88 76 GLU B O 1
ATOM 2184 N N . LYS B 1 77 ? -6.441 28.828 3.66 1 95.06 77 LYS B N 1
ATOM 2185 C CA . LYS B 1 77 ? -7.105 29.469 4.797 1 95.06 77 LYS B CA 1
ATOM 2186 C C . LYS B 1 77 ? -6.188 30.469 5.477 1 95.06 77 LYS B C 1
ATOM 2188 O O . LYS B 1 77 ? -6.645 31.531 5.938 1 95.06 77 LYS B O 1
ATOM 2193 N N . TYR B 1 78 ? -4.918 30.172 5.539 1 96.12 78 TYR B N 1
ATOM 2194 C CA . TYR B 1 78 ? -3.975 31 6.273 1 96.12 78 TYR B CA 1
ATOM 2195 C C . TYR B 1 78 ? -2.846 31.484 5.363 1 96.12 78 TYR B C 1
ATOM 2197 O O . TYR B 1 78 ? -1.685 31.516 5.777 1 96.12 78 TYR B O 1
ATOM 2205 N N . THR B 1 79 ? -3.125 31.812 4.184 1 95.25 79 THR B N 1
ATOM 2206 C CA . THR B 1 79 ? -2.158 32.031 3.117 1 95.25 79 THR B CA 1
ATOM 2207 C C . THR B 1 79 ? -1.159 33.125 3.52 1 95.25 79 THR B C 1
ATOM 2209 O O . THR B 1 79 ? 0.053 32.906 3.479 1 95.25 79 THR B O 1
ATOM 2212 N N . ILE B 1 80 ? -1.631 34.25 3.926 1 92.56 80 ILE B N 1
ATOM 2213 C CA . ILE B 1 80 ? -0.771 35.375 4.242 1 92.56 80 ILE B CA 1
ATOM 2214 C C . ILE B 1 80 ? 0.123 35.031 5.43 1 92.56 80 ILE B C 1
ATOM 2216 O O . ILE B 1 80 ? 1.332 35.281 5.398 1 92.56 80 ILE B O 1
ATOM 2220 N N . HIS B 1 81 ? -0.521 34.5 6.445 1 94.25 81 HIS B N 1
ATOM 2221 C CA . HIS B 1 81 ? 0.224 34.094 7.629 1 94.25 81 HIS B CA 1
ATOM 2222 C C . HIS B 1 81 ? 1.316 33.062 7.273 1 94.25 81 HIS B C 1
ATOM 2224 O O . HIS B 1 81 ? 2.471 33.25 7.672 1 94.25 81 HIS B O 1
ATOM 2230 N N . ILE B 1 82 ? 1.001 32.094 6.547 1 96.56 82 ILE B N 1
ATOM 2231 C CA . ILE B 1 82 ? 1.912 31 6.195 1 96.56 82 ILE B CA 1
ATOM 2232 C C . ILE B 1 82 ? 3.049 31.547 5.332 1 96.56 82 ILE B C 1
ATOM 2234 O O . ILE B 1 82 ? 4.215 31.203 5.539 1 96.56 82 ILE B O 1
ATOM 2238 N N . LEU B 1 83 ? 2.721 32.375 4.391 1 95.44 83 LEU B N 1
ATOM 2239 C CA . LEU B 1 83 ? 3.744 32.969 3.527 1 95.44 83 LEU B CA 1
ATOM 2240 C C . LEU B 1 83 ? 4.699 33.844 4.332 1 95.44 83 LEU B C 1
ATOM 2242 O O . LEU B 1 83 ? 5.906 33.844 4.078 1 95.44 83 LEU B O 1
ATOM 2246 N N . SER B 1 84 ? 4.176 34.562 5.23 1 93.62 84 SER B N 1
ATOM 2247 C CA . SER B 1 84 ? 5 35.406 6.086 1 93.62 84 SER B CA 1
ATOM 2248 C C . SER B 1 84 ? 5.965 34.562 6.922 1 93.62 84 SER B C 1
ATOM 2250 O O . SER B 1 84 ? 7.152 34.875 7.008 1 93.62 84 SER B O 1
ATOM 2252 N N . GLU B 1 85 ? 5.434 33.531 7.52 1 94.31 85 GLU B N 1
ATOM 2253 C CA . GLU B 1 85 ? 6.273 32.625 8.312 1 94.31 85 GLU B CA 1
ATOM 2254 C C . GLU B 1 85 ? 7.332 31.953 7.445 1 94.31 85 GLU B C 1
ATOM 2256 O O . GLU B 1 85 ? 8.484 31.828 7.852 1 94.31 85 GLU B O 1
ATOM 2261 N N . GLU B 1 86 ? 6.961 31.5 6.289 1 96.06 86 GLU B N 1
ATOM 2262 C CA . GLU B 1 86 ? 7.848 30.797 5.371 1 96.06 86 GLU B CA 1
ATOM 2263 C C . GLU B 1 86 ? 9 31.688 4.922 1 96.06 86 GLU B C 1
ATOM 2265 O O . GLU B 1 86 ? 10.133 31.219 4.758 1 96.06 86 GLU B O 1
ATOM 2270 N N . ALA B 1 87 ? 8.734 32.938 4.719 1 93.94 87 ALA B N 1
ATOM 2271 C CA . ALA B 1 87 ? 9.742 33.906 4.281 1 93.94 87 ALA B CA 1
ATOM 2272 C C . ALA B 1 87 ? 10.852 34.031 5.316 1 93.94 87 ALA B C 1
ATOM 2274 O O . ALA B 1 87 ? 12 34.312 4.969 1 93.94 87 ALA B O 1
ATOM 2275 N N . GLY B 1 88 ? 10.516 33.781 6.543 1 93.94 88 GLY B N 1
ATOM 2276 C CA . GLY B 1 88 ? 11.5 33.906 7.609 1 93.94 88 GLY B CA 1
ATOM 2277 C C . GLY B 1 88 ? 12.273 32.625 7.863 1 93.94 88 GLY B C 1
ATOM 2278 O O . GLY B 1 88 ? 13.203 32.625 8.672 1 93.94 88 GLY B O 1
ATOM 2279 N N . ARG B 1 89 ? 11.922 31.578 7.184 1 93.81 89 ARG B N 1
ATOM 2280 C CA . ARG B 1 89 ? 12.555 30.281 7.402 1 93.81 89 ARG B CA 1
ATOM 2281 C C . ARG B 1 89 ? 13.68 30.047 6.402 1 93.81 89 ARG B C 1
ATOM 2283 O O . ARG B 1 89 ? 13.609 30.484 5.258 1 93.81 89 ARG B O 1
ATOM 2290 N N . GLU B 1 90 ? 14.695 29.312 6.891 1 92.88 90 GLU B N 1
ATOM 2291 C CA . GLU B 1 90 ? 15.734 28.859 5.973 1 92.88 90 GLU B CA 1
ATOM 2292 C C . GLU B 1 90 ? 15.211 27.734 5.07 1 92.88 90 GLU B C 1
ATOM 2294 O O . GLU B 1 90 ? 14.297 27 5.449 1 92.88 90 GLU B O 1
ATOM 2299 N N . PRO B 1 91 ? 15.836 27.562 3.979 1 87.69 91 PRO B N 1
ATOM 2300 C CA . PRO B 1 91 ? 15.367 26.547 3.025 1 87.69 91 PRO B CA 1
ATOM 2301 C C . PRO B 1 91 ? 15.297 25.156 3.639 1 87.69 91 PRO B C 1
ATOM 2303 O O . PRO B 1 91 ? 14.359 24.406 3.357 1 87.69 91 PRO B O 1
ATOM 2306 N N . ASP B 1 92 ? 16.219 24.797 4.496 1 89.38 92 ASP B N 1
ATOM 2307 C CA . ASP B 1 92 ? 16.281 23.453 5.082 1 89.38 92 ASP B CA 1
ATOM 2308 C C . ASP B 1 92 ? 15.234 23.297 6.195 1 89.38 92 ASP B C 1
ATOM 2310 O O . ASP B 1 92 ? 14.961 22.188 6.648 1 89.38 92 ASP B O 1
ATOM 2314 N N . GLU B 1 93 ? 14.594 24.422 6.559 1 91.81 93 GLU B N 1
ATOM 2315 C CA . GLU B 1 93 ? 13.594 24.422 7.625 1 91.81 93 GLU B CA 1
ATOM 2316 C C . GLU B 1 93 ? 12.211 24.781 7.09 1 91.81 93 GLU B C 1
ATOM 2318 O O . GLU B 1 93 ? 11.297 25.078 7.863 1 91.81 93 GLU B O 1
ATOM 2323 N N . ALA B 1 94 ? 12.094 24.688 5.758 1 94.38 94 ALA B N 1
ATOM 2324 C CA . ALA B 1 94 ? 10.844 25.094 5.117 1 94.38 94 ALA B CA 1
ATOM 2325 C C . ALA B 1 94 ? 9.703 24.156 5.508 1 94.38 94 ALA B C 1
ATOM 2327 O O . ALA B 1 94 ? 9.891 22.953 5.613 1 94.38 94 ALA B O 1
ATOM 2328 N N . TYR B 1 95 ? 8.57 24.781 5.73 1 97 95 TYR B N 1
ATOM 2329 C CA . TYR B 1 95 ? 7.375 24.016 6.043 1 97 95 TYR B CA 1
ATOM 2330 C C . TYR B 1 95 ? 6.641 23.594 4.77 1 97 95 TYR B C 1
ATOM 2332 O O . TYR B 1 95 ? 5.875 22.625 4.77 1 97 95 TYR B O 1
ATOM 2340 N N . LEU B 1 96 ? 6.867 24.328 3.695 1 97.56 96 LEU B N 1
ATOM 2341 C CA . LEU B 1 96 ? 6.16 24.094 2.441 1 97.56 96 LEU B CA 1
ATOM 2342 C C . LEU B 1 96 ? 7.098 23.516 1.391 1 97.56 96 LEU B C 1
ATOM 2344 O O . LEU B 1 96 ? 8.266 23.906 1.308 1 97.56 96 LEU B O 1
ATOM 2348 N N . THR B 1 97 ? 6.594 22.562 0.622 1 95.25 97 THR B N 1
ATOM 2349 C CA . THR B 1 97 ? 7.309 22.156 -0.583 1 95.25 97 THR B CA 1
ATOM 2350 C C . THR B 1 97 ? 7.34 23.281 -1.601 1 95.25 97 THR B C 1
ATOM 2352 O O . THR B 1 97 ? 6.543 24.219 -1.518 1 95.25 97 THR B O 1
ATOM 2355 N N . PRO B 1 98 ? 8.266 23.188 -2.525 1 94.94 98 PRO B N 1
ATOM 2356 C CA . PRO B 1 98 ? 8.281 24.219 -3.568 1 94.94 98 PRO B CA 1
ATOM 2357 C C . PRO B 1 98 ? 6.941 24.344 -4.293 1 94.94 98 PRO B C 1
ATOM 2359 O O . PRO B 1 98 ? 6.512 25.453 -4.613 1 94.94 98 PRO B O 1
ATOM 2362 N N . GLY B 1 99 ? 6.332 23.234 -4.578 1 95.62 99 GLY B N 1
ATOM 2363 C CA . GLY B 1 99 ? 5.016 23.266 -5.195 1 95.62 99 GLY B CA 1
ATOM 2364 C C . GLY B 1 99 ? 3.971 23.953 -4.336 1 95.62 99 GLY B C 1
ATOM 2365 O O . GLY B 1 99 ? 3.162 24.734 -4.84 1 95.62 99 GLY B O 1
ATOM 2366 N N . GLU B 1 100 ? 4.008 23.719 -3.113 1 96.94 100 GLU B N 1
ATOM 2367 C CA . GLU B 1 100 ? 3.066 24.328 -2.184 1 96.94 100 GLU B CA 1
ATOM 2368 C C . GLU B 1 100 ? 3.309 25.844 -2.068 1 96.94 100 GLU B C 1
ATOM 2370 O O . GLU B 1 100 ? 2.359 26.625 -1.976 1 96.94 100 GLU B O 1
ATOM 2375 N N . LEU B 1 101 ? 4.527 26.156 -1.977 1 97.31 101 LEU B N 1
ATOM 2376 C CA . LEU B 1 101 ? 4.883 27.562 -1.915 1 97.31 101 LEU B CA 1
ATOM 2377 C C . LEU B 1 101 ? 4.367 28.312 -3.143 1 97.31 101 LEU B C 1
ATOM 2379 O O . LEU B 1 101 ? 3.793 29.391 -3.023 1 97.31 101 LEU B O 1
ATOM 2383 N N . ARG B 1 102 ? 4.613 27.734 -4.285 1 97.31 102 ARG B N 1
ATOM 2384 C CA . ARG B 1 102 ? 4.098 28.328 -5.523 1 97.31 102 ARG B CA 1
ATOM 2385 C C . ARG B 1 102 ? 2.58 28.453 -5.48 1 97.31 102 ARG B C 1
ATOM 2387 O O . ARG B 1 102 ? 2.025 29.469 -5.879 1 97.31 102 ARG B O 1
ATOM 2394 N N . PHE B 1 103 ? 1.973 27.438 -5.051 1 97.25 103 PHE B N 1
ATOM 2395 C CA . PHE B 1 103 ? 0.521 27.453 -4.918 1 97.25 103 PHE B CA 1
ATOM 2396 C C . PHE B 1 103 ? 0.064 28.594 -4.023 1 97.25 103 PHE B C 1
ATOM 2398 O O . PHE B 1 103 ? -0.875 29.312 -4.359 1 97.25 103 PHE B O 1
ATOM 2405 N N . ALA B 1 104 ? 0.679 28.734 -2.859 1 97.19 104 ALA B N 1
ATOM 2406 C CA . ALA B 1 104 ? 0.333 29.781 -1.902 1 97.19 104 ALA B CA 1
ATOM 2407 C C . ALA B 1 104 ? 0.454 31.172 -2.535 1 97.19 104 ALA B C 1
ATOM 2409 O O . ALA B 1 104 ? -0.438 32 -2.387 1 97.19 104 ALA B O 1
ATOM 2410 N N . LYS B 1 105 ? 1.479 31.391 -3.221 1 96.75 105 LYS B N 1
ATOM 2411 C CA . LYS B 1 105 ? 1.729 32.656 -3.869 1 96.75 105 LYS B CA 1
ATOM 2412 C C . LYS B 1 105 ? 0.687 32.969 -4.949 1 96.75 105 LYS B C 1
ATOM 2414 O O . LYS B 1 105 ? 0.17 34.062 -5.039 1 96.75 105 LYS B O 1
ATOM 2419 N N . ASP B 1 106 ? 0.486 31.922 -5.777 1 96.5 106 ASP B N 1
ATOM 2420 C CA . ASP B 1 106 ? -0.52 32.062 -6.828 1 96.5 106 ASP B CA 1
ATOM 2421 C C . ASP B 1 106 ? -1.895 32.375 -6.23 1 96.5 106 ASP B C 1
ATOM 2423 O O . ASP B 1 106 ? -2.641 33.188 -6.762 1 96.5 106 ASP B O 1
ATOM 2427 N N . TYR B 1 107 ? -2.221 31.656 -5.219 1 94.69 107 TYR B N 1
ATOM 2428 C CA . TYR B 1 107 ? -3.502 31.844 -4.551 1 94.69 107 TYR B CA 1
ATOM 2429 C C . TYR B 1 107 ? -3.631 33.281 -4.02 1 94.69 107 TYR B C 1
ATOM 2431 O O . TYR B 1 107 ? -4.652 33.938 -4.234 1 94.69 107 TYR B O 1
ATOM 2439 N N . LEU B 1 108 ? -2.611 33.75 -3.307 1 92.44 108 LEU B N 1
ATOM 2440 C CA . LEU B 1 108 ? -2.604 35.125 -2.797 1 92.44 108 LEU B CA 1
ATOM 2441 C C . LEU B 1 108 ? -2.783 36.125 -3.93 1 92.44 108 LEU B C 1
ATOM 2443 O O . LEU B 1 108 ? -3.559 37.062 -3.807 1 92.44 108 LEU B O 1
ATOM 2447 N N . GLY B 1 109 ? -2.021 35.906 -5.004 1 91.5 109 GLY B N 1
ATOM 2448 C CA . GLY B 1 109 ? -2.15 36.781 -6.164 1 91.5 109 GLY B CA 1
ATOM 2449 C C . GLY B 1 109 ? -3.562 36.812 -6.715 1 91.5 109 GLY B C 1
ATOM 2450 O O . GLY B 1 109 ? -4.051 37.906 -7.074 1 91.5 109 GLY B O 1
ATOM 2451 N N . SER B 1 110 ? -4.164 35.688 -6.797 1 91.25 110 SER B N 1
ATOM 2452 C CA . SER B 1 110 ? -5.531 35.594 -7.301 1 91.25 110 SER B CA 1
ATOM 2453 C C . SER B 1 110 ? -6.504 36.344 -6.391 1 91.25 110 SER B C 1
ATOM 2455 O O . SER B 1 110 ? -7.395 37.031 -6.867 1 91.25 110 SER B O 1
ATOM 2457 N N . VAL B 1 111 ? -6.359 36.188 -5.141 1 86.38 111 VAL B N 1
ATOM 2458 C CA . VAL B 1 111 ? -7.215 36.812 -4.152 1 86.38 111 VAL B CA 1
ATOM 2459 C C . VAL B 1 111 ? -7.012 38.344 -4.215 1 86.38 111 VAL B C 1
ATOM 2461 O O . VAL B 1 111 ? -7.977 39.094 -4.18 1 86.38 111 VAL B O 1
ATOM 2464 N N . GLU B 1 112 ? -5.793 38.719 -4.277 1 84 112 GLU B N 1
ATOM 2465 C CA . GLU B 1 112 ? -5.48 40.156 -4.387 1 84 112 GLU B CA 1
ATOM 2466 C C . GLU B 1 112 ? -6.105 40.75 -5.637 1 84 112 GLU B C 1
ATOM 2468 O O . GLU B 1 112 ? -6.672 41.844 -5.582 1 84 112 GLU B O 1
ATOM 2473 N N . ASN B 1 113 ? -5.957 40.094 -6.699 1 85.62 113 ASN B N 1
ATOM 2474 C CA . ASN B 1 113 ? -6.531 40.562 -7.953 1 85.62 113 ASN B CA 1
ATOM 2475 C C . ASN B 1 113 ? -8.055 40.656 -7.871 1 85.62 113 ASN B C 1
ATOM 2477 O O . ASN B 1 113 ? -8.641 41.625 -8.359 1 85.62 113 ASN B O 1
ATOM 2481 N N . LEU B 1 114 ? -8.641 39.719 -7.344 1 83.62 114 LEU B N 1
ATOM 2482 C CA . LEU B 1 114 ? -10.086 39.719 -7.164 1 83.62 114 LEU B CA 1
ATOM 2483 C C . LEU B 1 114 ? -10.531 40.875 -6.297 1 83.62 114 LEU B C 1
ATOM 2485 O O . LEU B 1 114 ? -11.516 41.562 -6.617 1 83.62 114 LEU B O 1
ATOM 2489 N N . PHE B 1 115 ? -9.867 41.062 -5.203 1 78.81 115 PHE B N 1
ATOM 2490 C CA . PHE B 1 115 ? -10.188 42.188 -4.301 1 78.81 115 PHE B CA 1
ATOM 2491 C C . PHE B 1 115 ? -10.039 43.5 -5.012 1 78.81 115 PHE B C 1
ATOM 2493 O O . PHE B 1 115 ? -10.883 44.406 -4.855 1 78.81 115 PHE B O 1
ATOM 2500 N N . LYS B 1 116 ? -8.953 43.625 -5.695 1 78.44 116 LYS B N 1
ATOM 2501 C CA . LYS B 1 116 ? -8.719 44.875 -6.43 1 78.44 116 LYS B CA 1
ATOM 2502 C C . LYS B 1 116 ? -9.828 45.125 -7.449 1 78.44 116 LYS B C 1
ATOM 2504 O O . LYS B 1 116 ? -10.289 46.25 -7.602 1 78.44 116 LYS B O 1
ATOM 2509 N N . THR B 1 117 ? -10.164 44.094 -8.109 1 80.62 117 THR B N 1
ATOM 2510 C CA . THR B 1 117 ? -11.195 44.25 -9.125 1 80.62 117 THR B CA 1
ATOM 2511 C C . THR B 1 117 ? -12.539 44.562 -8.484 1 80.62 117 THR B C 1
ATOM 2513 O O . THR B 1 117 ? -13.266 45.438 -8.977 1 80.62 117 THR B O 1
ATOM 2516 N N . VAL B 1 118 ? -12.828 43.969 -7.395 1 76.5 118 VAL B N 1
ATOM 2517 C CA . VAL B 1 118 ? -14.109 44.188 -6.719 1 76.5 118 VAL B CA 1
ATOM 2518 C C . VAL B 1 118 ? -14.078 45.5 -5.945 1 76.5 118 VAL B C 1
ATOM 2520 O O . VAL B 1 118 ? -15.062 46.25 -5.934 1 76.5 118 VAL B O 1
ATOM 2523 N N . ALA B 1 119 ? -12.969 45.656 -5.047 1 68.06 119 ALA B N 1
ATOM 2524 C CA . ALA B 1 119 ? -12.82 46.906 -4.262 1 68.06 119 ALA B CA 1
ATOM 2525 C C . ALA B 1 119 ? -12.789 48.125 -5.164 1 68.06 119 ALA B C 1
ATOM 2527 O O . ALA B 1 119 ? -13.398 49.156 -4.852 1 68.06 119 ALA B O 1
ATOM 2528 N N . LEU B 1 120 ? -11.914 48.125 -6.18 1 61.75 120 LEU B N 1
ATOM 2529 C CA . LEU B 1 120 ? -11.805 49.25 -7.102 1 61.75 120 LEU B CA 1
ATOM 2530 C C . LEU B 1 120 ? -13.164 49.594 -7.707 1 61.75 120 LEU B C 1
ATOM 2532 O O . LEU B 1 120 ? -13.438 50.75 -8.039 1 61.75 120 LEU B O 1
ATOM 2536 N N . GLN B 1 121 ? -13.938 48.625 -7.816 1 61.47 121 GLN B N 1
ATOM 2537 C CA . GLN B 1 121 ? -15.25 48.938 -8.359 1 61.47 121 GLN B CA 1
ATOM 2538 C C . GLN B 1 121 ? -16.094 49.719 -7.344 1 61.47 121 GLN B C 1
ATOM 2540 O O . GLN B 1 121 ? -16.953 50.5 -7.723 1 61.47 121 GLN B O 1
ATOM 2545 N N . HIS B 1 122 ? -15.914 49.469 -6 1 62.16 122 HIS B N 1
ATOM 2546 C CA . HIS B 1 122 ? -16.844 50.094 -5.059 1 62.16 122 HIS B CA 1
ATOM 2547 C C . HIS B 1 122 ? -16.094 50.906 -4.016 1 62.16 122 HIS B C 1
ATOM 2549 O O . HIS B 1 122 ? -16.719 51.625 -3.219 1 62.16 122 HIS B O 1
ATOM 2555 N N . MET B 1 123 ? -14.805 50.781 -3.709 1 60.47 123 MET B N 1
ATOM 2556 C CA . MET B 1 123 ? -14.18 51.406 -2.543 1 60.47 123 MET B CA 1
ATOM 2557 C C . MET B 1 123 ? -13.57 52.75 -2.906 1 60.47 123 MET B C 1
ATOM 2559 O O . MET B 1 123 ? -13.016 52.906 -3.994 1 60.47 123 MET B O 1
ATOM 2563 N N . PRO B 1 124 ? -13.867 53.812 -2.045 1 57.28 124 PRO B N 1
ATOM 2564 C CA . PRO B 1 124 ? -13.195 55.125 -2.184 1 57.28 124 PRO B CA 1
ATOM 2565 C C . PRO B 1 124 ? -11.68 55 -2.287 1 57.28 124 PRO B C 1
ATOM 2567 O O . PRO B 1 124 ? -11.109 53.969 -1.883 1 57.28 124 PRO B O 1
ATOM 2570 N N . THR B 1 125 ? -11 55.844 -3.062 1 55.62 125 THR B N 1
ATOM 2571 C CA . THR B 1 125 ? -9.578 55.875 -3.361 1 55.62 125 THR B CA 1
ATOM 2572 C C . THR B 1 125 ? -8.75 55.594 -2.109 1 55.62 125 THR B C 1
ATOM 2574 O O . THR B 1 125 ? -7.645 55.062 -2.197 1 55.62 125 THR B O 1
ATOM 2577 N N . SER B 1 126 ? -9.195 55.969 -0.986 1 54.28 126 SER B N 1
ATOM 2578 C CA . SER B 1 126 ? -8.438 55.906 0.26 1 54.28 126 SER B CA 1
ATOM 2579 C C . SER B 1 126 ? -8.25 54.469 0.73 1 54.28 126 SER B C 1
ATOM 2581 O O . SER B 1 126 ? -7.406 54.219 1.59 1 54.28 126 SER B O 1
ATOM 2583 N N . PHE B 1 127 ? -9.109 53.719 0.368 1 54.62 127 PHE B N 1
ATOM 2584 C CA . PHE B 1 127 ? -9.031 52.344 0.861 1 54.62 127 PHE B CA 1
ATOM 2585 C C . PHE B 1 127 ? -8.18 51.469 -0.063 1 54.62 127 PHE B C 1
ATOM 2587 O O . PHE B 1 127 ? -8.242 50.25 -0.016 1 54.62 127 PHE B O 1
ATOM 2594 N N . GLN B 1 128 ? -7.496 52.156 -0.931 1 53.5 128 GLN B N 1
ATOM 2595 C CA . GLN B 1 128 ? -6.691 51.469 -1.943 1 53.5 128 GLN B CA 1
ATOM 2596 C C . GLN B 1 128 ? -5.684 50.531 -1.302 1 53.5 128 GLN B C 1
ATOM 2598 O O . GLN B 1 128 ? -5.195 49.594 -1.951 1 53.5 128 GLN B O 1
ATOM 2603 N N . GLY B 1 129 ? -5.082 50.875 -0.121 1 53.56 129 GLY B N 1
ATOM 2604 C CA . GLY B 1 129 ? -4.062 49.969 0.412 1 53.56 129 GLY B CA 1
ATOM 2605 C C . GLY B 1 129 ? -4.637 48.719 1.036 1 53.56 129 GLY B C 1
ATOM 2606 O O . GLY B 1 129 ? -5.383 48.781 2.018 1 53.56 129 GLY B O 1
ATOM 2607 N N . PHE B 1 130 ? -4.996 47.781 0.166 1 54.41 130 PHE B N 1
ATOM 2608 C CA . PHE B 1 130 ? -5.363 46.438 0.639 1 54.41 130 PHE B CA 1
ATOM 2609 C C . PHE B 1 130 ? -4.621 46.094 1.928 1 54.41 130 PHE B C 1
ATOM 2611 O O . PHE B 1 130 ? -3.391 46.031 1.945 1 54.41 130 PHE B O 1
ATOM 2618 N N . GLU B 1 131 ? -5.066 46.625 3.064 1 61.41 131 GLU B N 1
ATOM 2619 C CA . GLU B 1 131 ? -4.41 46.219 4.305 1 61.41 131 GLU B CA 1
ATOM 2620 C C . GLU B 1 131 ? -4.48 44.719 4.508 1 61.41 131 GLU B C 1
ATOM 2622 O O . GLU B 1 131 ? -5.367 44.219 5.211 1 61.41 131 GLU B O 1
ATOM 2627 N N . ILE B 1 132 ? -3.707 43.906 3.66 1 59.81 132 ILE B N 1
ATOM 2628 C CA . ILE B 1 132 ? -3.564 42.469 3.57 1 59.81 132 ILE B CA 1
ATOM 2629 C C . ILE B 1 132 ? -3.461 41.844 4.973 1 59.81 132 ILE B C 1
ATOM 2631 O O . ILE B 1 132 ? -4.039 40.812 5.25 1 59.81 132 ILE B O 1
ATOM 2635 N N . ASP B 1 133 ? -2.73 42.531 5.805 1 60.59 133 ASP B N 1
ATOM 2636 C CA . ASP B 1 133 ? -2.48 42.031 7.145 1 60.59 133 ASP B CA 1
ATOM 2637 C C . ASP B 1 133 ? -3.77 41.969 7.965 1 60.59 133 ASP B C 1
ATOM 2639 O O . ASP B 1 133 ? -3.91 41.125 8.859 1 60.59 133 ASP B O 1
ATOM 2643 N N . LYS B 1 134 ? -4.715 42.938 7.562 1 64.25 134 LYS B N 1
ATOM 2644 C CA . LYS B 1 134 ? -5.957 43 8.328 1 64.25 134 LYS B CA 1
ATOM 2645 C C . LYS B 1 134 ? -6.887 41.844 7.965 1 64.25 134 LYS B C 1
ATOM 2647 O O . LYS B 1 134 ? -7.777 41.5 8.742 1 64.25 134 LYS B O 1
ATOM 2652 N N . ILE B 1 135 ? -6.594 41.281 6.801 1 66.69 135 ILE B N 1
ATOM 2653 C CA . ILE B 1 135 ? -7.488 40.188 6.383 1 66.69 135 ILE B CA 1
ATOM 2654 C C . ILE B 1 135 ? -6.844 38.844 6.68 1 66.69 135 ILE B C 1
ATOM 2656 O O . ILE B 1 135 ? -7.473 37.812 6.5 1 66.69 135 ILE B O 1
ATOM 2660 N N . SER B 1 136 ? -5.703 38.938 7.312 1 79.75 136 SER B N 1
ATOM 2661 C CA . SER B 1 136 ? -4.938 37.719 7.562 1 79.75 136 SER B CA 1
ATOM 2662 C C . SER B 1 136 ? -5.547 36.906 8.695 1 79.75 136 SER B C 1
ATOM 2664 O O . SER B 1 136 ? -5.789 37.438 9.781 1 79.75 136 SER B O 1
ATOM 2666 N N . THR B 1 137 ? -6.004 35.688 8.336 1 90.12 137 THR B N 1
ATOM 2667 C CA . THR B 1 137 ? -6.469 34.719 9.344 1 90.12 137 THR B CA 1
ATOM 2668 C C . THR B 1 137 ? -5.309 33.875 9.859 1 90.12 137 THR B C 1
ATOM 2670 O O . THR B 1 137 ? -4.414 33.5 9.102 1 90.12 137 THR B O 1
ATOM 2673 N N . LYS B 1 138 ? -5.242 33.844 11.164 1 93.25 138 LYS B N 1
ATOM 2674 C CA . LYS B 1 138 ? -4.199 33.031 11.797 1 93.25 138 LYS B CA 1
ATOM 2675 C C . LYS B 1 138 ? -4.793 31.812 12.516 1 93.25 138 LYS B C 1
ATOM 2677 O O . LYS B 1 138 ? -5.926 31.859 12.992 1 93.25 138 LYS B O 1
ATOM 2682 N N . PRO B 1 139 ? -4.055 30.734 12.562 1 95.31 139 PRO B N 1
ATOM 2683 C CA . PRO B 1 139 ? -4.551 29.562 13.281 1 95.31 139 PRO B CA 1
ATOM 2684 C C . PRO B 1 139 ? -4.738 29.812 14.773 1 95.31 139 PRO B C 1
ATOM 2686 O O . PRO B 1 139 ? -3.971 30.578 15.375 1 95.31 139 PRO B O 1
ATOM 2689 N N . ASN B 1 140 ? -5.801 29.219 15.32 1 95.81 140 ASN B N 1
ATOM 2690 C CA . ASN B 1 140 ? -6.039 29.297 16.75 1 95.81 140 ASN B CA 1
ATOM 2691 C C . ASN B 1 140 ? -5.215 28.266 17.516 1 95.81 140 ASN B C 1
ATOM 2693 O O . ASN B 1 140 ? -5.625 27.125 17.672 1 95.81 140 ASN B O 1
ATOM 2697 N N . MET B 1 141 ? -4.145 28.688 18.094 1 95.19 141 MET B N 1
ATOM 2698 C CA . MET B 1 141 ? -3.178 27.812 18.75 1 95.19 141 MET B CA 1
ATOM 2699 C C . MET B 1 141 ? -3.684 27.359 20.109 1 95.19 141 MET B C 1
ATOM 2701 O O . MET B 1 141 ? -3.125 26.453 20.719 1 95.19 141 MET B O 1
ATOM 2705 N N . GLN B 1 142 ? -4.695 27.938 20.562 1 93.44 142 GLN B N 1
ATOM 2706 C CA . GLN B 1 142 ? -5.219 27.625 21.891 1 93.44 142 GLN B CA 1
ATOM 2707 C C . GLN B 1 142 ? -6.285 26.547 21.812 1 93.44 142 GLN B C 1
ATOM 2709 O O . GLN B 1 142 ? -6.859 26.156 22.844 1 93.44 142 GLN B O 1
ATOM 2714 N N . THR B 1 143 ? -6.465 26 20.641 1 95.06 143 THR B N 1
ATOM 2715 C CA . THR B 1 143 ? -7.445 24.938 20.469 1 95.06 143 THR B CA 1
ATOM 2716 C C . THR B 1 143 ? -7.016 23.688 21.219 1 95.06 143 THR B C 1
ATOM 2718 O O . THR B 1 143 ? -5.832 23.344 21.234 1 95.06 143 THR B O 1
ATOM 2721 N N . HIS B 1 144 ? -7.996 23.031 21.797 1 95.81 144 HIS B N 1
ATOM 2722 C CA . HIS B 1 144 ? -7.711 21.766 22.453 1 95.81 144 HIS B CA 1
ATOM 2723 C C . HIS B 1 144 ? -7.609 20.625 21.453 1 95.81 144 HIS B C 1
ATOM 2725 O O . HIS B 1 144 ? -8.398 20.547 20.516 1 95.81 144 HIS B O 1
ATOM 2731 N N . VAL B 1 145 ? -6.605 19.797 21.703 1 96.75 145 VAL B N 1
ATOM 2732 C CA . VAL B 1 145 ? -6.387 18.672 20.812 1 96.75 145 VAL B CA 1
ATOM 2733 C C . VAL B 1 145 ? -6.219 17.391 21.609 1 96.75 145 VAL B C 1
ATOM 2735 O O . VAL B 1 145 ? -5.797 17.422 22.781 1 96.75 145 VAL B O 1
ATOM 2738 N N . PHE B 1 146 ? -6.598 16.266 20.984 1 97.12 146 PHE B N 1
ATOM 2739 C CA . PHE B 1 146 ? -6.355 14.945 21.531 1 97.12 146 PHE B CA 1
ATOM 2740 C C . PHE B 1 146 ? -5.008 14.406 21.078 1 97.12 146 PHE B C 1
ATOM 2742 O O . PHE B 1 146 ? -4.676 14.484 19.891 1 97.12 146 PHE B O 1
ATOM 2749 N N . LEU B 1 147 ? -4.262 13.883 22.078 1 96.5 147 LEU B N 1
ATOM 2750 C CA . LEU B 1 147 ? -2.938 13.406 21.688 1 96.5 147 LEU B CA 1
ATOM 2751 C C . LEU B 1 147 ? -2.588 12.117 22.422 1 96.5 147 LEU B C 1
ATOM 2753 O O . LEU B 1 147 ? -3.242 11.758 23.406 1 96.5 147 LEU B O 1
ATOM 2757 N N . ARG B 1 148 ? -1.648 11.43 21.812 1 96.94 148 ARG B N 1
ATOM 2758 C CA . ARG B 1 148 ? -0.989 10.281 22.438 1 96.94 148 ARG B CA 1
ATOM 2759 C C . ARG B 1 148 ? 0.518 10.508 22.531 1 96.94 148 ARG B C 1
ATOM 2761 O O . ARG B 1 148 ? 1.146 10.945 21.562 1 96.94 148 ARG B O 1
ATOM 2768 N N . ALA B 1 149 ? 1.01 10.227 23.734 1 96 149 ALA B N 1
ATOM 2769 C CA . ALA B 1 149 ? 2.451 10.367 23.922 1 96 149 ALA B CA 1
ATOM 2770 C C . ALA B 1 149 ? 3.197 9.172 23.344 1 96 149 ALA B C 1
ATOM 2772 O O . ALA B 1 149 ? 2.916 8.023 23.703 1 96 149 ALA B O 1
ATOM 2773 N N . ASN B 1 150 ? 4.129 9.445 22.453 1 93.31 150 ASN B N 1
ATOM 2774 C CA . ASN B 1 150 ? 4.902 8.367 21.859 1 93.31 150 ASN B CA 1
ATOM 2775 C C . ASN B 1 150 ? 6.066 7.949 22.75 1 93.31 150 ASN B C 1
ATOM 2777 O O . ASN B 1 150 ? 6.648 6.879 22.562 1 93.31 150 ASN B O 1
ATOM 2781 N N . GLU B 1 151 ? 6.465 8.797 23.609 1 94.25 151 GLU B N 1
ATOM 2782 C CA . GLU B 1 151 ? 7.523 8.562 24.594 1 94.25 151 GLU B CA 1
ATOM 2783 C C . GLU B 1 151 ? 7.207 9.25 25.922 1 94.25 151 GLU B C 1
ATOM 2785 O O . GLU B 1 151 ? 6.23 10 26.016 1 94.25 151 GLU B O 1
ATOM 2790 N N . ARG B 1 152 ? 8.016 8.891 26.828 1 94.69 152 ARG B N 1
ATOM 2791 C CA . ARG B 1 152 ? 7.867 9.594 28.109 1 94.69 152 ARG B CA 1
ATOM 2792 C C . ARG B 1 152 ? 8.305 11.047 27.984 1 94.69 152 ARG B C 1
ATOM 2794 O O . ARG B 1 152 ? 9.375 11.336 27.438 1 94.69 152 ARG B O 1
ATOM 2801 N N . ILE B 1 153 ? 7.422 11.945 28.406 1 93.38 153 ILE B N 1
ATOM 2802 C CA . ILE B 1 153 ? 7.699 13.375 28.312 1 93.38 153 ILE B CA 1
ATOM 2803 C C . ILE B 1 153 ? 7.5 14.023 29.672 1 93.38 153 ILE B C 1
ATOM 2805 O O . ILE B 1 153 ? 6.453 13.859 30.312 1 93.38 153 ILE B O 1
ATOM 2809 N N . THR B 1 154 ? 8.5 14.781 30.062 1 90.69 154 THR B N 1
ATOM 2810 C CA . THR B 1 154 ? 8.43 15.438 31.359 1 90.69 154 THR B CA 1
ATOM 2811 C C . THR B 1 154 ? 8.406 16.953 31.188 1 90.69 154 THR B C 1
ATOM 2813 O O . THR B 1 154 ? 8.969 17.484 30.234 1 90.69 154 THR B O 1
ATOM 2816 N N . GLY B 1 155 ? 7.645 17.594 32.094 1 86.38 155 GLY B N 1
ATOM 2817 C CA . GLY B 1 155 ? 7.742 19.047 32.219 1 86.38 155 GLY B CA 1
ATOM 2818 C C . GLY B 1 155 ? 6.879 19.797 31.203 1 86.38 155 GLY B C 1
ATOM 2819 O O . GLY B 1 155 ? 7.285 20.828 30.688 1 86.38 155 GLY B O 1
ATOM 2820 N N . ILE B 1 156 ? 5.738 19.266 30.859 1 86.69 156 ILE B N 1
ATOM 2821 C CA . ILE B 1 156 ? 4.828 19.984 29.984 1 86.69 156 ILE B CA 1
ATOM 2822 C C . ILE B 1 156 ? 4.137 21.094 30.766 1 86.69 156 ILE B C 1
ATOM 2824 O O . ILE B 1 156 ? 3.504 20.844 31.797 1 86.69 156 ILE B O 1
ATOM 2828 N N . VAL B 1 157 ? 4.395 22.297 30.328 1 81.38 157 VAL B N 1
ATOM 2829 C CA . VAL B 1 157 ? 3.84 23.453 31.016 1 81.38 157 VAL B CA 1
ATOM 2830 C C . VAL B 1 157 ? 2.494 23.828 30.406 1 81.38 157 VAL B C 1
ATOM 2832 O O . VAL B 1 157 ? 2.395 24.031 29.188 1 81.38 157 VAL B O 1
ATOM 2835 N N . LEU B 1 158 ? 1.432 23.75 31.156 1 77.62 158 LEU B N 1
ATOM 2836 C CA . LEU B 1 158 ? 0.11 24.156 30.703 1 77.62 158 LEU B CA 1
ATOM 2837 C C . LEU B 1 158 ? -0.044 25.672 30.75 1 77.62 158 LEU B C 1
ATOM 2839 O O . LEU B 1 158 ? 0.355 26.312 31.734 1 77.62 158 LEU B O 1
ATOM 2843 N N . PRO B 1 159 ? -0.5 26.141 29.641 1 71.25 159 PRO B N 1
ATOM 2844 C CA . PRO B 1 159 ? -0.716 27.578 29.688 1 71.25 159 PRO B CA 1
ATOM 2845 C C . PRO B 1 159 ? -1.726 28 30.75 1 71.25 159 PRO B C 1
ATOM 2847 O O . PRO B 1 159 ? -2.766 27.344 30.906 1 71.25 159 PRO B O 1
ATOM 2850 N N . GLY B 1 160 ? -1.384 29.062 31.422 1 65.5 160 GLY B N 1
ATOM 2851 C CA . GLY B 1 160 ? -2.275 29.703 32.375 1 65.5 160 GLY B CA 1
ATOM 2852 C C . GLY B 1 160 ? -2.158 29.141 33.781 1 65.5 160 GLY B C 1
ATOM 2853 O O . GLY B 1 160 ? -2.676 29.719 34.719 1 65.5 160 GLY B O 1
ATOM 2854 N N . VAL B 1 161 ? -1.891 27.812 33.75 1 63.19 161 VAL B N 1
ATOM 2855 C CA . VAL B 1 161 ? -1.819 27.297 35.125 1 63.19 161 VAL B CA 1
ATOM 2856 C C . VAL B 1 161 ? -0.401 27.469 35.656 1 63.19 161 VAL B C 1
ATOM 2858 O O . VAL B 1 161 ? 0.564 27.031 35.031 1 63.19 161 VAL B O 1
ATOM 2861 N N . ILE B 1 162 ? -0.165 28.422 36.469 1 61.44 162 ILE B N 1
ATOM 2862 C CA . ILE B 1 162 ? 1.108 28.703 37.125 1 61.44 162 ILE B CA 1
ATOM 2863 C C . ILE B 1 162 ? 1.639 27.422 37.781 1 61.44 162 ILE B C 1
ATOM 2865 O O . ILE B 1 162 ? 0.937 26.797 38.562 1 61.44 162 ILE B O 1
ATOM 2869 N N . ASP B 1 163 ? 2.871 26.969 37.469 1 63.69 163 ASP B N 1
ATOM 2870 C CA . ASP B 1 163 ? 3.783 26.062 38.125 1 63.69 163 ASP B CA 1
ATOM 2871 C C . ASP B 1 163 ? 3.312 24.609 38 1 63.69 163 ASP B C 1
ATOM 2873 O O . ASP B 1 163 ? 3.691 23.75 38.812 1 63.69 163 ASP B O 1
ATOM 2877 N N . GLU B 1 164 ? 2.24 24.375 37.094 1 71.31 164 GLU B N 1
ATOM 2878 C CA . GLU B 1 164 ? 1.878 22.953 37.062 1 71.31 164 GLU B CA 1
ATOM 2879 C C . GLU B 1 164 ? 2.449 22.281 35.812 1 71.31 164 GLU B C 1
ATOM 2881 O O . GLU B 1 164 ? 2.285 22.781 34.688 1 71.31 164 GLU B O 1
ATOM 2886 N N . GLU B 1 165 ? 3.414 21.484 36.125 1 82.19 165 GLU B N 1
ATOM 2887 C CA . GLU B 1 165 ? 3.996 20.672 35.062 1 82.19 165 GLU B CA 1
ATOM 2888 C C . GLU B 1 165 ? 3.361 19.281 35.031 1 82.19 165 GLU B C 1
ATOM 2890 O O . GLU B 1 165 ? 3 18.734 36.062 1 82.19 165 GLU B O 1
ATOM 2895 N N . ILE B 1 166 ? 3.01 18.891 33.844 1 85.94 166 ILE B N 1
ATOM 2896 C CA . ILE B 1 166 ? 2.428 17.562 33.656 1 85.94 166 ILE B CA 1
ATOM 2897 C C . ILE B 1 166 ? 3.408 16.656 32.906 1 85.94 166 ILE B C 1
ATOM 2899 O O . ILE B 1 166 ? 4.117 17.109 32.031 1 85.94 166 ILE B O 1
ATOM 2903 N N . ASP B 1 167 ? 3.498 15.477 33.375 1 91.56 167 ASP B N 1
ATOM 2904 C CA . ASP B 1 167 ? 4.297 14.461 32.688 1 91.56 167 ASP B CA 1
ATOM 2905 C C . ASP B 1 167 ? 3.404 13.477 31.938 1 91.56 167 ASP B C 1
ATOM 2907 O O . ASP B 1 167 ? 2.311 13.141 32.406 1 91.56 167 ASP B O 1
ATOM 2911 N N . PHE B 1 168 ? 3.918 13.133 30.766 1 93.25 168 PHE B N 1
ATOM 2912 C CA . PHE B 1 168 ? 3.207 12.125 29.984 1 93.25 168 PHE B CA 1
ATOM 2913 C C . PHE B 1 168 ? 3.963 10.805 30 1 93.25 168 PHE B C 1
ATOM 2915 O O . PHE B 1 168 ? 5.18 10.773 29.797 1 93.25 168 PHE B O 1
ATOM 2922 N N . GLU B 1 169 ? 3.229 9.719 30.234 1 95.06 169 GLU B N 1
ATOM 2923 C CA . GLU B 1 169 ? 3.797 8.391 30.031 1 95.06 169 GLU B CA 1
ATOM 2924 C C . GLU B 1 169 ? 3.656 7.945 28.578 1 95.06 169 GLU B C 1
ATOM 2926 O O . GLU B 1 169 ? 2.703 8.32 27.891 1 95.06 169 GLU B O 1
ATOM 2931 N N . ALA B 1 170 ? 4.598 7.133 28.234 1 94.75 170 ALA B N 1
ATOM 2932 C CA . ALA B 1 170 ? 4.52 6.602 26.875 1 94.75 170 ALA B CA 1
ATOM 2933 C C . ALA B 1 170 ? 3.199 5.867 26.641 1 94.75 170 ALA B C 1
ATOM 2935 O O . ALA B 1 170 ? 2.789 5.047 27.469 1 94.75 170 ALA B O 1
ATOM 2936 N N . GLY B 1 171 ? 2.604 6.254 25.562 1 94.12 171 GLY B N 1
ATOM 2937 C CA . GLY B 1 171 ? 1.357 5.594 25.203 1 94.12 171 GLY B CA 1
ATOM 2938 C C . GLY B 1 171 ? 0.138 6.242 25.844 1 94.12 171 GLY B C 1
ATOM 2939 O O . GLY B 1 171 ? -0.997 5.922 25.469 1 94.12 171 GLY B O 1
ATOM 2940 N N . SER B 1 172 ? 0.365 7.129 26.75 1 93.81 172 SER B N 1
ATOM 2941 C CA . SER B 1 172 ? -0.758 7.773 27.422 1 93.81 172 SER B CA 1
ATOM 2942 C C . SER B 1 172 ? -1.46 8.766 26.5 1 93.81 172 SER B C 1
ATOM 2944 O O . SER B 1 172 ? -0.838 9.328 25.594 1 93.81 172 SER B O 1
ATOM 2946 N N . GLN B 1 173 ? -2.768 8.922 26.766 1 95.5 173 GLN B N 1
ATOM 2947 C CA . GLN B 1 173 ? -3.57 9.836 25.969 1 95.5 173 GLN B CA 1
ATOM 2948 C C . GLN B 1 173 ? -4.051 11.023 26.797 1 95.5 173 GLN B C 1
ATOM 2950 O O . GLN B 1 173 ? -4.359 10.875 27.984 1 95.5 173 GLN B O 1
ATOM 2955 N N . HIS B 1 174 ? -4.07 12.227 26.156 1 94.69 174 HIS B N 1
ATOM 2956 C CA . HIS B 1 174 ? -4.402 13.453 26.875 1 94.69 174 HIS B CA 1
ATOM 2957 C C . HIS B 1 174 ? -5.145 14.438 25.984 1 94.69 174 HIS B C 1
ATOM 2959 O O . HIS B 1 174 ? -5.129 14.297 24.75 1 94.69 174 HIS B O 1
ATOM 2965 N N . ILE B 1 175 ? -5.906 15.344 26.594 1 95 175 ILE B N 1
ATOM 2966 C CA . ILE B 1 175 ? -6.473 16.516 25.938 1 95 175 ILE B CA 1
ATOM 2967 C C . ILE B 1 175 ? -5.805 17.781 26.469 1 95 175 ILE B C 1
ATOM 2969 O O . ILE B 1 175 ? -5.809 18.031 27.672 1 95 175 ILE B O 1
ATOM 2973 N N . ILE B 1 176 ? -5.207 18.562 25.609 1 93 176 ILE B N 1
ATOM 2974 C CA . ILE B 1 176 ? -4.461 19.75 26.047 1 93 176 ILE B CA 1
ATOM 2975 C C . ILE B 1 176 ? -4.527 20.828 24.969 1 93 176 ILE B C 1
ATOM 2977 O O . ILE 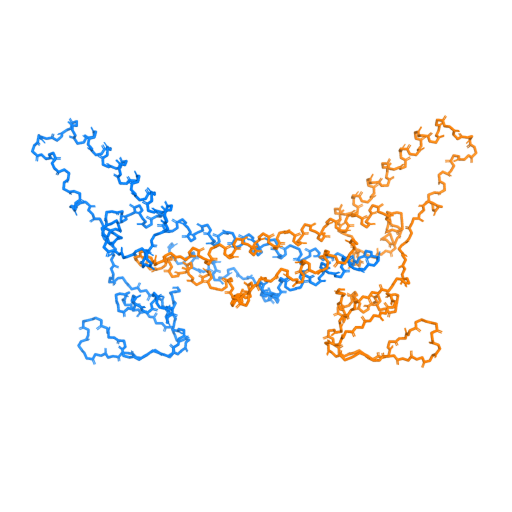B 1 176 ? -4.867 20.531 23.812 1 93 176 ILE B O 1
ATOM 2981 N N . GLN B 1 177 ? -4.32 22.047 25.391 1 93.94 177 GLN B N 1
ATOM 2982 C CA . GLN B 1 177 ? -4.219 23.094 24.391 1 93.94 177 GLN B CA 1
ATOM 2983 C C . GLN B 1 177 ? -3.025 22.875 23.469 1 93.94 177 GLN B C 1
ATOM 2985 O O . GLN B 1 177 ? -1.936 22.531 23.922 1 93.94 177 GLN B O 1
ATOM 2990 N N . TYR B 1 178 ? -3.186 23.109 22.234 1 96.38 178 TYR B N 1
ATOM 2991 C CA . TYR B 1 178 ? -2.188 22.766 21.219 1 96.38 178 TYR 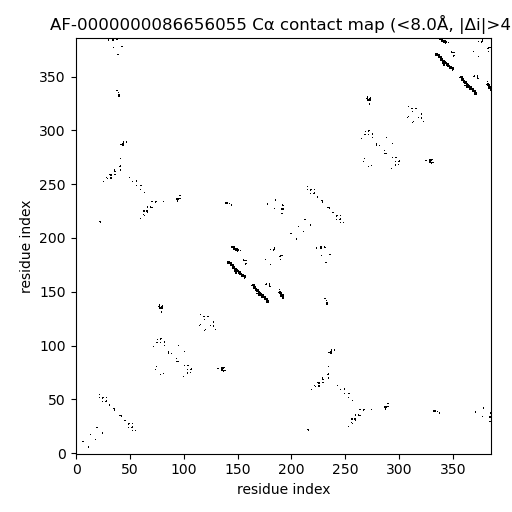B CA 1
ATOM 2992 C C . TYR B 1 178 ? -0.885 23.516 21.469 1 96.38 178 TYR B C 1
ATOM 2994 O O . TYR B 1 178 ? 0.202 22.953 21.297 1 96.38 178 TYR B O 1
ATOM 3002 N N . ASN B 1 179 ? -0.977 24.75 21.812 1 94.25 179 ASN B N 1
ATOM 3003 C CA . ASN B 1 179 ? 0.203 25.594 21.969 1 94.25 179 ASN B CA 1
ATOM 3004 C C . ASN B 1 179 ? 1.207 25 22.938 1 94.25 179 ASN B C 1
ATOM 3006 O O . ASN B 1 179 ? 2.416 25.188 22.797 1 94.25 179 ASN B O 1
ATOM 3010 N N . ALA B 1 180 ? 0.709 24.25 23.875 1 92.06 180 ALA B N 1
ATOM 3011 C CA . ALA B 1 180 ? 1.564 23.656 24.891 1 92.06 180 ALA B CA 1
ATOM 3012 C C . ALA B 1 180 ? 2.379 22.5 24.328 1 92.06 180 ALA B C 1
ATOM 3014 O O . ALA B 1 180 ? 3.428 22.141 24.859 1 92.06 180 ALA B O 1
ATOM 3015 N N . ILE B 1 181 ? 1.911 21.953 23.219 1 93.94 181 ILE B N 1
ATOM 3016 C CA . ILE B 1 181 ? 2.562 20.734 22.75 1 93.94 181 ILE B CA 1
ATOM 3017 C C . ILE B 1 181 ? 2.971 20.891 21.281 1 93.94 181 ILE B C 1
ATOM 3019 O O . ILE B 1 181 ? 3.361 19.922 20.641 1 93.94 181 ILE B O 1
ATOM 3023 N N . ALA B 1 182 ? 2.918 22 20.734 1 95.44 182 ALA B N 1
ATOM 3024 C CA . ALA B 1 182 ? 3.189 22.234 19.312 1 95.44 182 ALA B CA 1
ATOM 3025 C C . ALA B 1 182 ? 4.551 21.672 18.922 1 95.44 182 ALA B C 1
ATOM 3027 O O . ALA B 1 182 ? 4.664 20.969 17.906 1 95.44 182 ALA B O 1
ATOM 3028 N N . ASN B 1 183 ? 5.527 21.953 19.734 1 94.56 183 ASN B N 1
ATOM 3029 C CA . ASN B 1 183 ? 6.879 21.5 19.422 1 94.56 183 ASN B CA 1
ATOM 3030 C C . ASN B 1 183 ? 7.02 20 19.578 1 94.56 183 ASN B C 1
ATOM 3032 O O . ASN B 1 183 ? 7.793 19.359 18.859 1 94.56 183 ASN B O 1
ATOM 3036 N N . LEU B 1 184 ? 6.254 19.5 20.484 1 94.94 184 LEU B N 1
ATOM 3037 C CA . LEU B 1 184 ? 6.285 18.062 20.703 1 94.94 184 LEU B CA 1
ATOM 3038 C C . LEU B 1 184 ? 5.648 17.328 19.531 1 94.94 184 LEU B C 1
ATOM 3040 O O . LEU B 1 184 ? 6.07 16.219 19.188 1 94.94 184 LEU B O 1
ATOM 3044 N N . VAL B 1 185 ? 4.699 17.906 18.875 1 95.75 185 VAL B N 1
ATOM 3045 C CA . VAL B 1 185 ? 4.074 17.344 17.688 1 95.75 185 VAL B CA 1
ATOM 3046 C C . VAL B 1 185 ? 5.07 17.359 16.531 1 95.75 185 VAL B C 1
ATOM 3048 O O . VAL B 1 185 ? 5.242 16.344 15.836 1 95.75 185 VAL B O 1
ATOM 3051 N N . LYS B 1 186 ? 5.746 18.469 16.391 1 94.06 186 LYS B N 1
ATOM 3052 C CA . LYS B 1 186 ? 6.684 18.656 15.289 1 94.06 186 LYS B CA 1
ATOM 3053 C C . LYS B 1 186 ? 7.871 17.703 15.414 1 94.06 186 LYS B C 1
ATOM 3055 O O . LYS B 1 186 ? 8.398 17.219 14.406 1 94.06 186 LYS B O 1
ATOM 3060 N N . SER B 1 187 ? 8.227 17.391 16.672 1 91.38 187 SER B N 1
ATOM 3061 C CA . SER B 1 187 ? 9.375 16.516 16.906 1 91.38 187 SER B CA 1
ATOM 3062 C C . SER B 1 187 ? 8.977 15.047 16.859 1 91.38 187 SER B C 1
ATOM 3064 O O . SER B 1 187 ? 9.836 14.164 16.766 1 91.38 187 SER B O 1
ATOM 3066 N N . GLY B 1 188 ? 7.703 14.797 16.953 1 91.06 188 GLY B N 1
ATOM 3067 C CA . GLY B 1 188 ? 7.23 13.422 16.906 1 91.06 188 GLY B CA 1
ATOM 3068 C C . GLY B 1 188 ? 7.09 12.789 18.281 1 91.06 188 GLY B C 1
ATOM 3069 O O . GLY B 1 188 ? 6.719 11.617 18.391 1 91.06 188 GLY B O 1
ATOM 3070 N N . ALA B 1 189 ? 7.344 13.594 19.297 1 93.06 189 ALA B N 1
ATOM 3071 C CA . ALA B 1 189 ? 7.242 13.07 20.656 1 93.06 189 ALA B CA 1
ATOM 3072 C C . ALA B 1 189 ? 5.789 12.766 21.016 1 93.06 189 ALA B C 1
ATOM 3074 O O . ALA B 1 189 ? 5.523 11.898 21.844 1 93.06 189 ALA B O 1
ATOM 3075 N N . VAL B 1 190 ? 4.883 13.516 20.406 1 94.75 190 VAL B N 1
ATOM 3076 C CA . VAL B 1 190 ? 3.457 13.273 20.594 1 94.75 190 VAL B CA 1
ATOM 3077 C C . VAL B 1 190 ? 2.764 13.148 19.234 1 94.75 190 VAL B C 1
ATOM 3079 O O . VAL B 1 190 ? 3.248 13.672 18.234 1 94.75 190 VAL B O 1
ATOM 3082 N N . GLN B 1 191 ? 1.76 12.398 19.234 1 95.25 191 GLN B N 1
ATOM 3083 C CA . GLN B 1 191 ? 0.919 12.234 18.047 1 95.25 191 GLN B CA 1
ATOM 3084 C C . GLN B 1 191 ? -0.512 12.68 18.328 1 95.25 191 GLN B C 1
ATOM 3086 O O . GLN B 1 191 ? -1.08 12.359 19.375 1 95.25 191 GLN B O 1
ATOM 3091 N N . LEU B 1 192 ? -1.015 13.438 17.328 1 96.81 192 LEU B N 1
ATOM 3092 C CA . LEU B 1 192 ? -2.406 13.852 17.469 1 96.81 192 LEU B CA 1
ATOM 3093 C C . LEU B 1 192 ? -3.35 12.75 17 1 96.81 192 LEU B C 1
ATOM 3095 O O . LEU B 1 192 ? -3.021 11.992 16.094 1 96.81 192 LEU B O 1
ATOM 3099 N N . ILE B 1 193 ? -4.48 12.633 17.672 1 93.12 193 ILE B N 1
ATOM 3100 C CA . ILE B 1 193 ? -5.395 11.539 17.375 1 93.12 193 ILE B CA 1
ATOM 3101 C C . ILE B 1 193 ? -6.824 12.062 17.297 1 93.12 193 ILE B C 1
ATOM 3103 O O . ILE B 1 193 ? -7.152 13.086 17.922 1 93.12 193 ILE B O 1
#

Sequence (386 aa):
MDDILREEIADLDIEEEEVLTAENALEAIENAWLNEKFSPEILPHKFDLVDCMLQQISHMEENMKSYLRI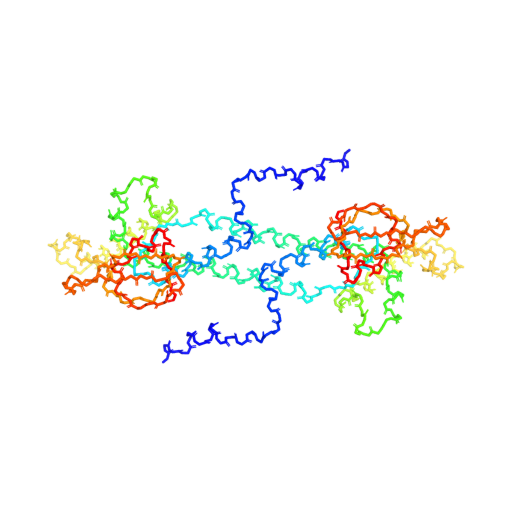RLEKIEKYTIHILSEEAGREPDEAYLTPGELRFAKDYLGSVENLFKTVALQHMPTSFQGFEIDKISTKPNMQTHVFLRANERITGIVLPGVIDEEIDFEAGSQHIIQYNAIANLVKSGAVQLIMDDILREEIADLDIEEEEVLTAENALEAIENAWLNEKFSPEILPHKFDLVDCMLQQISHMEENMKSYLRIRLEKIEKYTIHILSEEAGREPDEAYLTPGELRFAKDYLGSVENLFKTVALQHMPTSFQGFEIDKISTKPNMQTHVFLRANERITGIVLPGVIDEEIDFEAGSQHIIQYNAIANLVKSGAVQLI